Protein AF-A0A7R8L8K9-F1 (afdb_monomer_lite)

pLDDT: mean 74.53, std 18.78, range [31.58, 97.75]

Foldseek 3Di:
DDDDDPPDLDPDPPPPPDDDPQDDPVNCPPPQFAAAADPVLLVVVQVCCCPPLVDGDDPVLSVVSRRTQWADWAQWIWAGRDDPPGPPPPVVRHQNVVLCVQPPDDDDQHEDSQWRFTMDGHPFWTWIARNVQQKIFIAGSNHYCDDRVRGPDIGSHPVSVCVLTHDDDDDPPDVSVCVSVVPPVLVVQAVLLVPDDAFAADPVLVVVLVVQCPPPPDDAAWAADPVLLVVQQVCCCVLLVSYGDTNNVSNCRRGHQWGCGLQKIQAGGQHCPTPDDCSNVQHDDPVDPDRRHQSVVLNCLVPDPDDPPDDPAQDQPNPAQDSQKRFRMWHDDPNKTKTWIQRSNQNKIFIAISNFDNNDRVRTPDIGNHDSVVSVVVSVVSPPPPPPPPPPPPD

Structure (mmCIF, N/CA/C/O backbone):
data_AF-A0A7R8L8K9-F1
#
_entry.id   AF-A0A7R8L8K9-F1
#
loop_
_atom_site.group_PDB
_atom_site.id
_atom_site.type_symbol
_atom_site.label_atom_id
_atom_site.label_alt_id
_atom_site.label_comp_id
_atom_site.label_asym_id
_atom_site.label_entity_id
_atom_site.label_seq_id
_atom_site.pdbx_PDB_ins_code
_atom_site.Cartn_x
_atom_site.Cartn_y
_atom_site.Cartn_z
_atom_site.occupancy
_atom_site.B_iso_or_equiv
_atom_site.auth_seq_id
_atom_site.auth_comp_id
_atom_site.auth_asym_id
_atom_site.auth_atom_id
_atom_site.pdbx_PDB_model_num
ATOM 1 N N . MET A 1 1 ? -17.197 2.129 -48.192 1.00 37.59 1 MET A N 1
ATOM 2 C CA . MET A 1 1 ? -16.547 0.958 -47.572 1.00 37.59 1 MET A CA 1
ATOM 3 C C . MET A 1 1 ? -15.548 0.421 -48.574 1.00 37.59 1 MET A C 1
ATOM 5 O O . MET A 1 1 ? -15.974 -0.037 -49.626 1.00 37.59 1 MET A O 1
ATOM 9 N N . HIS A 1 2 ? -14.254 0.558 -48.293 1.00 31.58 2 HIS A N 1
ATOM 10 C CA . HIS A 1 2 ? -13.215 -0.163 -49.027 1.00 31.58 2 HIS A CA 1
ATOM 11 C C . HIS A 1 2 ? -12.906 -1.461 -48.270 1.00 31.58 2 HIS A C 1
ATOM 13 O O . HIS A 1 2 ? -12.928 -1.439 -47.037 1.00 31.58 2 HIS A O 1
ATOM 19 N N . PRO A 1 3 ? -12.689 -2.585 -48.971 1.00 35.75 3 PRO A N 1
ATOM 20 C CA . PRO A 1 3 ? -12.389 -3.852 -48.328 1.00 35.75 3 PRO A CA 1
ATOM 21 C C . PRO A 1 3 ? -10.955 -3.821 -47.790 1.00 35.75 3 PRO A C 1
ATOM 23 O O . PRO A 1 3 ? -10.042 -3.345 -48.461 1.00 35.75 3 PRO A O 1
ATOM 26 N N . ILE A 1 4 ? -10.796 -4.299 -46.559 1.00 39.47 4 ILE A N 1
ATOM 27 C CA . ILE A 1 4 ? -9.520 -4.439 -45.854 1.00 39.47 4 ILE A CA 1
ATOM 28 C C . ILE A 1 4 ? -8.825 -5.703 -46.381 1.00 39.47 4 ILE A C 1
ATOM 30 O O . ILE A 1 4 ? -9.474 -6.743 -46.508 1.00 39.47 4 ILE A O 1
ATOM 34 N N . ASP A 1 5 ? -7.533 -5.600 -46.702 1.00 39.62 5 ASP A N 1
ATOM 35 C CA . ASP A 1 5 ? -6.700 -6.718 -47.160 1.00 39.62 5 ASP A CA 1
ATOM 36 C C . ASP A 1 5 ? -6.434 -7.697 -45.994 1.00 39.62 5 ASP A C 1
ATOM 38 O O . ASP A 1 5 ? -5.889 -7.290 -44.967 1.00 39.62 5 ASP A O 1
ATOM 42 N N . PRO A 1 6 ? -6.824 -8.978 -46.112 1.00 33.88 6 PRO A N 1
ATOM 43 C CA . PRO A 1 6 ? -6.735 -9.958 -45.032 1.00 33.88 6 PRO A CA 1
ATOM 44 C C . PRO A 1 6 ? -5.326 -10.543 -44.794 1.00 33.88 6 PRO A C 1
ATOM 46 O O . PRO A 1 6 ? -5.218 -11.565 -44.116 1.00 33.88 6 PRO A O 1
ATOM 49 N N . THR A 1 7 ? -4.250 -9.940 -45.321 1.00 34.12 7 THR A N 1
ATOM 50 C CA . THR A 1 7 ? -2.875 -10.477 -45.201 1.00 34.12 7 THR A CA 1
ATOM 51 C C . THR A 1 7 ? -1.849 -9.582 -44.493 1.00 34.12 7 THR A C 1
ATOM 53 O O . THR A 1 7 ? -0.687 -9.973 -44.399 1.00 34.12 7 THR A O 1
ATOM 56 N N . ASP A 1 8 ? -2.249 -8.441 -43.926 1.00 41.94 8 ASP A N 1
ATOM 57 C CA . ASP A 1 8 ? -1.322 -7.495 -43.286 1.00 41.94 8 ASP A CA 1
ATOM 58 C C . ASP A 1 8 ? -1.357 -7.568 -41.741 1.00 41.94 8 ASP A C 1
ATOM 60 O O . ASP A 1 8 ? -2.314 -7.089 -41.125 1.00 41.94 8 ASP A O 1
ATOM 64 N N . PRO A 1 9 ? -0.350 -8.170 -41.073 1.00 37.09 9 PRO A N 1
ATOM 65 C CA . PRO A 1 9 ? -0.360 -8.334 -39.620 1.00 37.09 9 PRO A CA 1
ATOM 66 C C . PRO A 1 9 ? 0.073 -7.084 -38.831 1.00 37.09 9 PRO A C 1
ATOM 68 O O . PRO A 1 9 ? 0.163 -7.174 -37.606 1.00 37.09 9 PRO A O 1
ATOM 71 N N . LEU A 1 10 ? 0.369 -5.946 -39.476 1.00 39.72 10 LEU A N 1
ATOM 72 C CA . LEU A 1 10 ? 1.016 -4.811 -38.802 1.00 39.72 10 LEU A CA 1
ATOM 73 C C . LEU A 1 10 ? 0.674 -3.409 -39.325 1.00 39.72 10 LEU A C 1
ATOM 75 O O . LEU A 1 10 ? 1.321 -2.456 -38.896 1.00 39.72 10 LEU A O 1
ATOM 79 N N . ASN A 1 11 ? -0.330 -3.228 -40.182 1.00 37.84 11 ASN A N 1
ATOM 80 C CA . ASN A 1 11 ? -0.671 -1.893 -40.688 1.00 37.84 11 ASN A CA 1
ATOM 81 C C . ASN A 1 11 ? -1.366 -1.006 -39.629 1.00 37.84 11 ASN A C 1
ATOM 83 O O . ASN A 1 11 ? -2.554 -0.685 -39.703 1.00 37.84 11 ASN A O 1
ATOM 87 N N . LEU A 1 12 ? -0.607 -0.595 -38.613 1.00 42.69 12 LEU A N 1
ATOM 88 C CA . LEU A 1 12 ? -0.845 0.651 -37.905 1.00 42.69 12 LEU A CA 1
ATOM 89 C C . LEU A 1 12 ? -0.546 1.787 -38.890 1.00 42.69 12 LEU A C 1
ATOM 91 O O . LEU A 1 12 ? 0.417 1.685 -39.654 1.00 42.69 12 LEU A O 1
ATOM 95 N N . PRO A 1 13 ? -1.342 2.868 -38.904 1.00 35.78 13 PRO A N 1
ATOM 96 C CA . PRO A 1 13 ? -0.997 4.021 -39.716 1.00 35.78 13 PRO A CA 1
ATOM 97 C C . PRO A 1 13 ? 0.428 4.471 -39.347 1.00 35.78 13 PRO A C 1
ATOM 99 O O . PRO A 1 13 ? 0.753 4.506 -38.153 1.00 35.78 13 PRO A O 1
ATOM 102 N N . PRO A 1 14 ? 1.289 4.799 -40.330 1.00 40.66 14 PRO A N 1
ATOM 103 C CA . PRO A 1 14 ? 2.567 5.430 -40.036 1.00 40.66 14 PRO A CA 1
ATOM 104 C C . PRO A 1 14 ? 2.321 6.625 -39.110 1.00 40.66 14 PRO A C 1
ATOM 106 O O . PRO A 1 14 ? 1.292 7.293 -39.217 1.00 40.66 14 PRO A O 1
ATOM 109 N N . LEU A 1 15 ? 3.249 6.884 -38.184 1.00 43.69 15 LEU A N 1
ATOM 110 C CA . LEU A 1 15 ? 3.230 8.058 -37.303 1.00 43.69 15 LEU A CA 1
ATOM 111 C C . LEU A 1 15 ? 3.453 9.344 -38.133 1.00 43.69 15 LEU A C 1
ATOM 113 O O . LEU A 1 15 ? 4.447 10.052 -37.968 1.00 43.69 15 LEU A O 1
ATOM 117 N N . GLU A 1 16 ? 2.570 9.631 -39.087 1.00 34.22 16 GLU A N 1
ATOM 118 C CA . GLU A 1 16 ? 2.618 10.811 -39.938 1.00 34.22 16 GLU A CA 1
ATOM 119 C C . GLU A 1 16 ? 2.419 12.056 -39.068 1.00 34.22 16 GLU A C 1
ATOM 121 O O . GLU A 1 16 ? 1.390 12.238 -38.422 1.00 34.22 16 GLU A O 1
ATOM 126 N N . GLY A 1 17 ? 3.444 12.912 -39.025 1.00 37.75 17 GLY A N 1
ATOM 127 C CA . GLY A 1 17 ? 3.454 14.152 -38.240 1.00 37.75 17 GLY A CA 1
ATOM 128 C C . GLY A 1 17 ? 4.305 14.107 -36.970 1.00 37.75 17 GLY A C 1
ATOM 129 O O . GLY A 1 17 ? 4.510 15.144 -36.340 1.00 37.75 17 GLY A O 1
ATOM 130 N N . PHE A 1 18 ? 4.862 12.949 -36.616 1.00 39.66 18 PHE A N 1
ATOM 131 C CA . PHE A 1 18 ? 5.712 12.811 -35.443 1.00 39.66 18 PHE A CA 1
ATOM 132 C C . PHE A 1 18 ? 7.184 13.152 -35.756 1.00 39.66 18 PHE A C 1
ATOM 134 O O . PHE A 1 18 ? 7.771 12.629 -36.703 1.00 39.66 18 PHE A O 1
ATOM 141 N N . LYS A 1 19 ? 7.805 14.020 -34.947 1.00 42.94 19 LYS A N 1
ATOM 142 C CA . LYS A 1 19 ? 9.255 14.273 -34.965 1.00 42.94 19 LYS A CA 1
ATOM 143 C C . LYS A 1 19 ? 9.825 13.992 -33.580 1.00 42.94 19 LYS A C 1
ATOM 145 O O . LYS A 1 19 ? 9.489 14.697 -32.629 1.00 42.94 19 LYS A O 1
ATOM 150 N N . TRP A 1 20 ? 10.704 12.996 -33.477 1.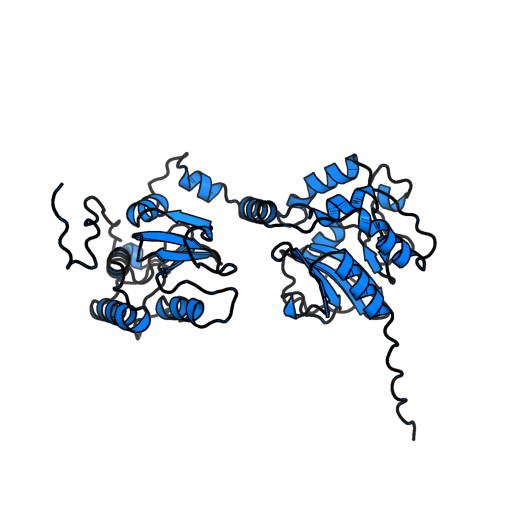00 44.84 20 TRP A N 1
ATOM 151 C CA . TRP A 1 20 ? 11.580 12.864 -32.313 1.00 44.84 20 TRP A CA 1
ATOM 152 C C . TRP A 1 20 ? 12.391 14.153 -32.164 1.00 44.84 20 TRP A C 1
ATOM 154 O O . TRP A 1 20 ? 12.828 14.735 -33.160 1.00 44.84 20 TRP A O 1
ATOM 164 N N . VAL A 1 21 ? 12.582 14.607 -30.926 1.00 50.41 21 VAL A N 1
ATOM 165 C CA . VAL A 1 21 ? 13.577 15.645 -30.656 1.00 50.41 21 VAL A CA 1
ATOM 166 C C . VAL A 1 21 ? 14.935 15.011 -30.933 1.00 50.41 21 VAL A C 1
ATOM 168 O O . VAL A 1 21 ? 15.345 14.103 -30.213 1.00 50.41 21 VAL A O 1
ATOM 171 N N . GLU A 1 22 ? 15.579 15.439 -32.014 1.00 50.03 22 GLU A N 1
ATOM 172 C CA . GLU A 1 22 ? 16.914 14.982 -32.386 1.00 50.03 22 GLU A CA 1
ATOM 173 C C . GLU A 1 22 ? 17.885 15.394 -31.270 1.00 50.03 22 GLU A C 1
ATOM 175 O O . GLU A 1 22 ? 18.014 16.581 -30.963 1.00 50.03 22 GLU A O 1
ATOM 180 N N . LEU A 1 23 ? 18.498 14.413 -30.602 1.00 46.84 23 LEU A N 1
ATOM 181 C CA . LEU A 1 23 ? 19.461 14.673 -29.532 1.00 46.84 23 LEU A CA 1
ATOM 182 C C . LEU A 1 23 ? 20.754 15.217 -30.144 1.00 46.84 23 LEU A C 1
ATOM 184 O O . LEU A 1 23 ? 21.359 14.583 -31.013 1.00 46.84 23 LEU A O 1
ATOM 188 N N . GLU A 1 24 ? 21.218 16.376 -29.682 1.00 47.88 24 GLU A N 1
ATOM 189 C CA . GLU A 1 24 ? 22.483 16.929 -30.155 1.00 47.88 24 GLU A CA 1
ATOM 190 C C . GLU A 1 24 ? 23.655 16.137 -29.564 1.00 47.88 24 GLU A C 1
ATOM 192 O O . GLU A 1 24 ? 23.570 15.615 -28.457 1.00 47.88 24 GLU A O 1
ATOM 197 N N . LYS A 1 25 ? 24.804 1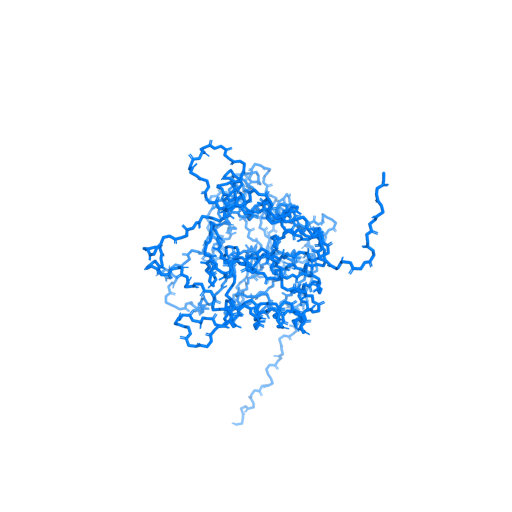6.093 -30.256 1.00 48.16 25 LYS A N 1
ATOM 198 C CA . LYS A 1 25 ? 26.005 15.346 -29.820 1.00 48.16 25 LYS A CA 1
ATOM 199 C C . LYS A 1 25 ? 26.472 15.671 -28.383 1.00 48.16 25 LYS A C 1
ATOM 201 O O . LYS A 1 25 ? 27.064 14.818 -27.736 1.00 48.16 25 LYS A O 1
ATOM 206 N N . ARG A 1 26 ? 26.153 16.863 -27.869 1.00 41.22 26 ARG A N 1
ATOM 207 C CA . ARG A 1 26 ? 26.424 17.289 -26.483 1.00 41.22 26 ARG A CA 1
ATOM 208 C C . ARG A 1 26 ? 25.536 16.617 -25.424 1.00 41.22 26 ARG A C 1
ATOM 210 O O . ARG A 1 26 ? 25.931 16.539 -24.269 1.00 41.22 26 ARG A O 1
ATOM 217 N N . ASP A 1 27 ? 24.346 16.144 -25.795 1.00 42.09 27 ASP A N 1
ATOM 218 C CA . ASP A 1 27 ? 23.382 15.542 -24.861 1.00 42.09 27 ASP A CA 1
ATOM 219 C C . ASP A 1 27 ? 23.798 14.110 -24.468 1.00 42.09 27 ASP A C 1
ATOM 221 O O . ASP A 1 27 ? 23.413 13.605 -23.414 1.00 42.09 27 ASP A O 1
ATOM 225 N N . TRP A 1 28 ? 24.660 13.487 -25.278 1.00 46.59 28 TRP A N 1
ATOM 226 C CA . TRP A 1 28 ? 25.245 12.160 -25.059 1.00 46.59 28 TRP A CA 1
ATOM 227 C C . TRP A 1 28 ? 26.329 12.153 -23.977 1.00 46.59 28 TRP A C 1
ATOM 229 O O . TRP A 1 28 ? 26.626 11.098 -23.424 1.00 46.59 28 TRP A O 1
ATOM 239 N N . ASP A 1 29 ? 26.894 13.318 -23.646 1.00 45.09 29 ASP A N 1
ATOM 240 C CA . ASP A 1 29 ? 27.856 13.461 -22.547 1.00 45.09 29 ASP A CA 1
ATOM 241 C C . ASP A 1 29 ? 27.154 13.467 -21.173 1.00 45.09 29 ASP A C 1
ATOM 243 O O . ASP A 1 29 ? 27.801 13.386 -20.126 1.00 45.09 29 ASP A O 1
ATOM 247 N N . HIS A 1 30 ? 25.816 13.540 -21.142 1.00 48.97 30 HIS A N 1
ATOM 248 C CA . HIS A 1 30 ? 25.051 13.424 -19.908 1.00 48.97 30 HIS A CA 1
ATOM 249 C C . HIS A 1 30 ? 24.946 11.939 -19.501 1.00 48.97 30 HIS A C 1
ATOM 251 O O . HIS A 1 30 ? 24.457 11.125 -20.286 1.00 48.97 30 HIS A O 1
ATOM 257 N N . PRO A 1 31 ? 25.258 11.562 -18.242 1.00 53.06 31 PRO A N 1
ATOM 258 C CA . PRO A 1 31 ? 25.383 10.166 -17.777 1.00 53.06 31 PRO A CA 1
ATOM 259 C C . PRO A 1 31 ? 24.081 9.338 -17.785 1.00 53.06 31 PRO A C 1
ATOM 261 O O . PRO A 1 31 ? 24.021 8.256 -17.210 1.00 53.06 31 PRO A O 1
ATOM 264 N N . ARG A 1 32 ? 23.007 9.866 -18.377 1.00 56.94 32 ARG A N 1
ATOM 265 C CA . ARG A 1 32 ? 21.689 9.228 -18.478 1.00 56.94 32 ARG A CA 1
ATOM 266 C C . ARG A 1 32 ? 21.275 8.930 -19.918 1.00 56.94 32 ARG A C 1
ATOM 268 O O . ARG A 1 32 ? 20.280 8.236 -20.087 1.00 56.94 32 ARG A O 1
ATOM 275 N N . PHE A 1 33 ? 21.991 9.448 -20.916 1.00 63.47 33 PHE A N 1
ATOM 276 C CA . PHE A 1 33 ? 21.735 9.143 -22.317 1.00 63.47 33 PHE A CA 1
ATOM 277 C C . PHE A 1 33 ? 22.730 8.092 -22.787 1.00 63.47 33 PHE A C 1
ATOM 279 O O . PHE A 1 33 ? 23.939 8.230 -22.623 1.00 63.47 33 PHE A O 1
ATOM 286 N N . PHE A 1 34 ? 22.196 7.021 -23.352 1.00 72.69 34 PHE A N 1
ATOM 287 C CA . PHE A 1 34 ? 22.987 5.970 -23.973 1.00 72.69 34 PHE A CA 1
ATOM 288 C C . PHE A 1 34 ? 23.080 6.238 -25.473 1.00 72.69 34 PHE A C 1
ATOM 290 O O . PHE A 1 34 ? 22.088 6.735 -26.013 1.00 72.69 34 PHE A O 1
ATOM 297 N N . PRO A 1 35 ? 24.197 5.896 -26.149 1.00 80.62 35 PRO A N 1
ATOM 298 C CA . PRO A 1 35 ? 24.319 5.939 -27.608 1.00 80.62 35 PRO A CA 1
ATOM 299 C C . PRO A 1 35 ? 23.147 5.226 -28.311 1.00 80.62 35 PRO A C 1
ATOM 301 O O . PRO A 1 35 ? 22.473 4.391 -27.691 1.00 80.62 35 PRO A O 1
ATOM 304 N N . PRO A 1 36 ? 22.872 5.537 -29.595 1.00 86.06 36 PRO A N 1
ATOM 305 C CA . PRO A 1 36 ? 21.912 4.767 -30.372 1.00 86.06 36 PRO A CA 1
ATOM 306 C C . PRO A 1 36 ? 22.266 3.287 -30.313 1.00 86.06 36 PRO A C 1
ATOM 308 O O . PRO A 1 36 ? 23.448 2.930 -30.325 1.00 86.06 36 PRO A O 1
ATOM 311 N N . ALA A 1 37 ? 21.255 2.425 -30.309 1.00 88.06 37 ALA A N 1
ATOM 312 C CA . ALA A 1 37 ? 21.493 1.008 -30.521 1.00 88.06 37 ALA A CA 1
ATOM 313 C C . ALA A 1 37 ? 22.101 0.801 -31.915 1.00 88.06 37 ALA A C 1
ATOM 315 O O . ALA A 1 37 ? 21.643 1.394 -32.899 1.00 88.06 37 ALA A O 1
ATOM 316 N N . LYS A 1 38 ? 23.119 -0.060 -32.017 1.00 91.62 38 LYS A N 1
ATOM 317 C CA . LYS A 1 38 ? 23.655 -0.450 -33.326 1.00 91.62 38 LYS A CA 1
ATOM 318 C C . LYS A 1 38 ? 22.578 -1.147 -34.173 1.00 91.62 38 LYS A C 1
ATOM 320 O O . LYS A 1 38 ? 21.691 -1.791 -33.603 1.00 91.62 38 LYS A O 1
ATOM 325 N N . PRO A 1 39 ? 22.650 -1.087 -35.517 1.00 93.00 39 PRO A N 1
ATOM 326 C CA . PRO A 1 39 ? 21.711 -1.798 -36.385 1.00 93.00 39 PRO A CA 1
ATOM 327 C C . PRO A 1 39 ? 21.584 -3.287 -36.038 1.00 93.00 39 PRO A C 1
ATOM 329 O O . PRO A 1 39 ? 20.475 -3.808 -35.955 1.00 93.00 39 PRO A O 1
ATOM 332 N N . GLU A 1 40 ? 22.699 -3.953 -35.733 1.00 92.44 40 GLU A N 1
ATOM 333 C CA . GLU A 1 40 ? 22.719 -5.368 -35.353 1.00 92.44 40 GLU A CA 1
ATOM 334 C C . GLU A 1 40 ? 22.016 -5.611 -34.006 1.00 92.44 40 GLU A C 1
ATOM 336 O O . GLU A 1 40 ? 21.350 -6.629 -33.829 1.00 92.44 40 GLU A O 1
ATOM 341 N N . THR A 1 41 ? 22.109 -4.658 -33.069 1.00 90.25 41 THR A N 1
ATOM 342 C CA . THR A 1 41 ? 21.393 -4.689 -31.782 1.00 90.25 41 THR A CA 1
ATOM 343 C C . THR A 1 41 ? 19.879 -4.598 -31.996 1.00 90.25 41 THR A C 1
ATOM 345 O O . THR A 1 41 ? 19.117 -5.310 -31.342 1.00 90.25 41 THR A O 1
ATOM 348 N N . ILE A 1 42 ? 19.428 -3.752 -32.929 1.00 93.12 42 ILE A N 1
ATOM 349 C CA . ILE A 1 42 ? 18.005 -3.600 -33.266 1.00 93.12 42 ILE A CA 1
ATOM 350 C C . ILE A 1 42 ? 17.467 -4.869 -33.936 1.00 93.12 42 ILE A C 1
ATOM 352 O O . ILE A 1 42 ? 16.389 -5.337 -33.569 1.00 93.12 42 ILE A O 1
ATOM 356 N N . GLU A 1 43 ? 18.209 -5.457 -34.876 1.00 93.75 43 GLU A N 1
ATOM 357 C CA . GLU A 1 43 ? 17.805 -6.719 -35.510 1.00 93.75 43 GLU A CA 1
ATOM 358 C C . GLU A 1 43 ? 17.759 -7.869 -34.497 1.00 93.75 43 GLU A C 1
ATOM 360 O O . GLU A 1 43 ? 16.760 -8.585 -34.426 1.00 93.75 43 GLU A O 1
ATOM 365 N N . ALA A 1 44 ? 18.747 -7.967 -33.601 1.00 92.00 44 ALA A N 1
ATOM 366 C CA . ALA A 1 44 ? 18.714 -8.931 -32.504 1.00 92.00 44 ALA A CA 1
ATOM 367 C C . ALA A 1 44 ? 17.485 -8.739 -31.594 1.00 92.00 44 ALA A C 1
ATOM 369 O O . ALA A 1 44 ? 16.910 -9.719 -31.114 1.00 92.00 44 ALA A O 1
ATOM 370 N N . ALA A 1 45 ? 17.057 -7.494 -31.359 1.00 91.69 45 ALA A N 1
ATOM 371 C CA . ALA A 1 45 ? 15.856 -7.187 -30.583 1.00 91.69 45 ALA A CA 1
ATOM 372 C C . ALA A 1 45 ? 14.561 -7.616 -31.279 1.00 91.69 45 ALA A C 1
ATOM 374 O O . ALA A 1 45 ? 13.658 -8.151 -30.623 1.00 91.69 45 ALA A O 1
ATOM 375 N N . LYS A 1 46 ? 14.481 -7.424 -32.600 1.00 95.00 46 LYS A N 1
ATOM 376 C CA . LYS A 1 46 ? 13.364 -7.898 -33.427 1.00 95.00 46 LYS A CA 1
ATOM 377 C C . LYS A 1 46 ? 13.268 -9.418 -33.413 1.00 95.00 46 LYS A C 1
ATOM 379 O O . LYS A 1 46 ? 12.198 -9.950 -33.118 1.00 95.00 46 LYS A O 1
ATOM 384 N N . GLU A 1 47 ? 14.381 -10.107 -33.666 1.00 94.25 47 GLU A N 1
ATOM 385 C CA . GLU A 1 47 ? 14.451 -11.571 -33.643 1.00 94.25 47 GLU A CA 1
ATOM 386 C C . GLU A 1 47 ? 14.057 -12.135 -32.276 1.00 94.25 47 GLU A C 1
ATOM 388 O O . GLU A 1 47 ? 13.270 -13.079 -32.188 1.00 94.25 47 GLU A O 1
ATOM 393 N N . TRP A 1 48 ? 14.566 -11.534 -31.197 1.00 93.69 48 TRP A N 1
ATOM 394 C CA . TRP A 1 48 ? 14.235 -11.948 -29.839 1.00 93.69 48 TRP A CA 1
ATOM 395 C C . TRP A 1 48 ? 12.743 -11.769 -29.528 1.00 93.69 48 TRP A C 1
ATOM 397 O O . TRP A 1 48 ? 12.130 -12.697 -29.001 1.00 93.69 48 TRP A O 1
ATOM 407 N N . CYS A 1 49 ? 12.131 -10.632 -29.885 1.00 91.56 49 CYS A N 1
ATOM 408 C CA . CYS A 1 49 ? 10.691 -10.433 -29.680 1.00 91.56 49 CYS A CA 1
ATOM 409 C C . CYS A 1 49 ? 9.859 -11.450 -30.464 1.00 91.56 49 CYS A C 1
ATOM 411 O O . CYS A 1 49 ? 8.987 -12.100 -29.883 1.00 91.56 49 CYS A O 1
ATOM 413 N N . ALA A 1 50 ? 10.174 -11.648 -31.746 1.00 93.56 50 ALA A N 1
ATOM 414 C CA . ALA A 1 50 ? 9.460 -12.598 -32.588 1.00 93.56 50 ALA A CA 1
ATOM 415 C C . ALA A 1 50 ? 9.557 -14.026 -32.031 1.00 93.56 50 ALA A C 1
ATOM 417 O O . ALA A 1 50 ? 8.547 -14.721 -31.927 1.00 93.56 50 ALA A O 1
ATOM 418 N N . ARG A 1 51 ? 10.758 -14.448 -31.615 1.00 94.31 51 ARG A N 1
ATOM 419 C CA . ARG A 1 51 ? 11.005 -15.803 -31.109 1.00 94.31 51 ARG A CA 1
ATOM 420 C C . ARG A 1 51 ? 10.422 -16.044 -29.718 1.00 94.31 51 ARG A C 1
ATOM 422 O O . ARG A 1 51 ? 9.873 -17.110 -29.467 1.00 94.31 51 ARG A O 1
ATOM 429 N N . GLU A 1 52 ? 10.592 -15.101 -28.797 1.00 92.44 52 GLU A N 1
ATOM 430 C CA . GLU A 1 52 ? 10.359 -15.347 -27.365 1.00 92.44 52 GLU A CA 1
ATOM 431 C C . GLU A 1 52 ? 9.006 -14.814 -26.900 1.00 92.44 52 GLU A C 1
ATOM 433 O O . GLU A 1 52 ? 8.429 -15.348 -25.953 1.00 92.44 52 GLU A O 1
ATOM 438 N N . LEU A 1 53 ? 8.501 -13.759 -27.546 1.00 90.94 53 LEU A N 1
ATOM 439 C CA . LEU A 1 53 ? 7.217 -13.145 -27.211 1.00 90.94 53 LEU A CA 1
ATOM 440 C C . LEU A 1 53 ? 6.119 -13.483 -28.227 1.00 90.94 53 LEU A C 1
ATOM 442 O O . LEU A 1 53 ? 4.940 -13.361 -27.899 1.00 90.94 53 LEU A O 1
ATOM 446 N N . GLY A 1 54 ? 6.492 -13.957 -29.421 1.00 92.50 54 GLY A N 1
ATOM 447 C CA . GLY A 1 54 ? 5.553 -14.365 -30.466 1.00 92.50 54 GLY A CA 1
ATOM 448 C C . GLY A 1 54 ? 4.943 -13.196 -31.242 1.00 92.50 54 GLY A C 1
ATOM 449 O O . GLY A 1 54 ? 3.895 -13.365 -31.860 1.00 92.50 54 GLY A O 1
ATOM 450 N N . PHE A 1 55 ? 5.562 -12.015 -31.193 1.00 92.44 55 PHE A N 1
ATOM 451 C CA . PHE A 1 55 ? 5.124 -10.828 -31.926 1.00 92.44 55 PHE A CA 1
ATOM 452 C C . PHE A 1 55 ? 6.319 -9.954 -32.344 1.00 92.44 55 PHE A C 1
ATOM 454 O O . PHE A 1 55 ? 7.382 -10.023 -31.720 1.00 92.44 55 PHE A O 1
ATOM 461 N N . PRO A 1 56 ? 6.170 -9.132 -33.396 1.00 94.81 56 PRO A N 1
ATOM 462 C CA . PRO A 1 56 ? 7.213 -8.213 -33.848 1.00 94.81 56 PRO A CA 1
ATOM 463 C C . PRO A 1 56 ? 7.518 -7.126 -32.809 1.00 94.81 56 PRO A C 1
ATOM 465 O O . PRO A 1 56 ? 6.635 -6.679 -32.076 1.00 94.81 56 PRO A O 1
ATOM 468 N N . LEU A 1 57 ? 8.777 -6.679 -32.754 1.00 93.69 57 LEU A N 1
ATOM 469 C CA . LEU A 1 57 ? 9.172 -5.556 -31.901 1.00 93.69 57 LEU A CA 1
ATOM 470 C C . LEU A 1 57 ? 8.382 -4.297 -32.309 1.00 93.69 57 LEU A C 1
ATOM 472 O O . LEU A 1 57 ? 8.416 -3.955 -33.489 1.00 93.69 57 LEU A O 1
ATOM 476 N N . PRO A 1 58 ? 7.706 -3.594 -31.381 1.00 92.44 58 PRO A N 1
ATOM 477 C CA . PRO A 1 58 ? 6.895 -2.433 -31.740 1.00 92.44 58 PRO A CA 1
ATOM 478 C C . PRO A 1 58 ? 7.706 -1.314 -32.403 1.00 92.44 58 PRO A C 1
ATOM 480 O O . PRO A 1 58 ? 8.757 -0.920 -31.888 1.00 92.44 58 PRO A O 1
ATOM 483 N N . ASP A 1 59 ? 7.182 -0.743 -33.489 1.00 87.88 59 ASP A N 1
ATOM 484 C CA . ASP A 1 59 ? 7.892 0.256 -34.303 1.00 87.88 59 ASP A CA 1
ATOM 485 C C . ASP A 1 59 ? 8.302 1.498 -33.506 1.00 87.88 59 ASP A C 1
ATOM 487 O O . ASP A 1 59 ? 9.423 1.984 -33.639 1.00 87.88 59 ASP A O 1
ATOM 491 N N . PHE A 1 60 ? 7.447 1.979 -32.597 1.00 86.38 60 PHE A N 1
ATOM 492 C CA . PHE A 1 60 ? 7.793 3.129 -31.753 1.00 86.38 60 PHE A CA 1
ATOM 493 C C . PHE A 1 60 ? 9.037 2.858 -30.889 1.00 86.38 60 PHE A C 1
ATOM 495 O O . PHE A 1 60 ? 9.810 3.772 -30.607 1.00 86.38 60 PHE A O 1
ATOM 502 N N . TYR A 1 61 ? 9.241 1.606 -30.467 1.00 90.31 61 TYR A N 1
ATOM 503 C CA . TYR A 1 61 ? 10.393 1.215 -29.665 1.00 90.31 61 TYR A CA 1
ATOM 504 C C . TYR A 1 61 ? 11.632 0.984 -30.538 1.00 90.31 61 TYR A C 1
ATOM 506 O O . TYR A 1 61 ? 12.737 1.301 -30.106 1.00 90.31 61 TYR A O 1
ATOM 514 N N . VAL A 1 62 ? 11.467 0.526 -31.786 1.00 89.56 62 VAL A N 1
ATOM 515 C CA . VAL A 1 62 ? 12.546 0.537 -32.794 1.00 89.56 62 VAL A CA 1
ATOM 516 C C . VAL A 1 62 ? 13.065 1.959 -32.991 1.00 89.56 62 VAL A C 1
ATOM 518 O O . VAL A 1 62 ? 14.273 2.186 -32.938 1.00 89.56 62 VAL A O 1
ATOM 521 N N . GLU A 1 63 ? 12.165 2.925 -33.170 1.00 85.56 63 GLU A N 1
ATOM 522 C CA . GLU A 1 63 ? 12.548 4.329 -33.305 1.00 85.56 63 GLU A CA 1
ATOM 523 C C . GLU A 1 63 ? 13.204 4.871 -32.030 1.00 85.56 63 GLU A C 1
ATOM 525 O O . GLU A 1 63 ? 14.221 5.556 -32.115 1.00 85.56 63 GLU A O 1
ATOM 530 N N . ALA A 1 64 ? 12.710 4.493 -30.846 1.00 84.81 64 ALA A N 1
ATOM 531 C CA . ALA A 1 64 ? 13.358 4.849 -29.586 1.00 84.81 64 ALA A CA 1
ATOM 532 C C . ALA A 1 64 ? 14.801 4.314 -29.510 1.00 84.81 64 ALA A C 1
ATOM 534 O O . ALA A 1 64 ? 15.705 5.072 -29.170 1.00 84.81 64 ALA A O 1
ATOM 535 N N . LEU A 1 65 ? 15.046 3.054 -29.892 1.00 86.62 65 LEU A N 1
ATOM 536 C CA . LEU A 1 65 ? 16.388 2.456 -29.910 1.00 86.62 65 LEU A CA 1
ATOM 537 C C . LEU A 1 65 ? 17.336 3.143 -30.905 1.00 86.62 65 LEU A C 1
ATOM 539 O O . LEU A 1 65 ? 18.515 3.316 -30.593 1.00 86.62 65 LEU A O 1
ATOM 543 N N . LYS A 1 66 ? 16.833 3.565 -32.075 1.00 84.88 66 LYS A N 1
ATOM 544 C CA . LYS A 1 66 ? 17.605 4.350 -33.059 1.00 84.88 66 LYS A CA 1
ATOM 545 C C . LYS A 1 66 ? 18.017 5.721 -32.522 1.00 84.88 66 LYS A C 1
ATOM 547 O O . LYS A 1 66 ? 19.010 6.271 -32.982 1.00 84.88 66 LYS A O 1
ATOM 552 N N . GLN A 1 67 ? 17.253 6.276 -31.582 1.00 81.19 67 GLN A N 1
ATOM 553 C CA . GLN A 1 67 ? 17.539 7.573 -30.969 1.00 81.19 67 GLN A CA 1
ATOM 554 C C . GLN A 1 67 ? 18.388 7.448 -29.705 1.00 81.19 67 GLN A C 1
ATOM 556 O O . GLN A 1 67 ? 19.231 8.294 -29.462 1.00 81.19 67 GLN A O 1
ATOM 561 N N . SER A 1 68 ? 18.173 6.430 -28.873 1.00 83.00 68 SER A N 1
ATOM 562 C CA . SER A 1 68 ? 18.996 6.136 -27.697 1.00 83.00 68 SER A CA 1
ATOM 563 C C . SER A 1 68 ? 18.629 4.760 -27.148 1.00 83.00 68 SER A C 1
ATOM 565 O O . SER A 1 68 ? 17.458 4.471 -26.883 1.00 83.00 68 SER A O 1
ATOM 567 N N . ASN A 1 69 ? 19.626 3.903 -26.924 1.00 82.75 69 ASN A N 1
ATOM 568 C CA . ASN A 1 69 ? 19.406 2.606 -26.298 1.00 82.75 69 ASN A CA 1
ATOM 569 C C . ASN A 1 69 ? 19.115 2.788 -24.798 1.00 82.75 69 ASN A C 1
ATOM 571 O O . ASN A 1 69 ? 20.020 2.691 -23.988 1.00 82.75 69 ASN A O 1
ATOM 575 N N . GLY A 1 70 ? 17.874 3.095 -24.416 1.00 77.31 70 GLY A N 1
ATOM 576 C CA . GLY A 1 70 ? 17.513 3.412 -23.025 1.00 77.31 70 GLY A CA 1
ATOM 577 C C . GLY A 1 70 ? 17.222 4.891 -22.778 1.00 77.31 70 GLY A C 1
ATOM 578 O O . GLY A 1 70 ? 17.688 5.468 -21.796 1.00 77.31 70 GLY A O 1
ATOM 579 N N . TYR A 1 71 ? 16.449 5.503 -23.676 1.00 77.38 71 TYR A N 1
ATOM 580 C CA . TYR A 1 71 ? 16.104 6.922 -23.642 1.00 77.38 71 TYR A CA 1
ATOM 581 C C . TYR A 1 71 ? 15.442 7.334 -22.301 1.00 77.38 71 TYR A C 1
ATOM 583 O O . TYR A 1 71 ? 14.385 6.798 -21.938 1.00 77.38 71 TYR A O 1
ATOM 591 N N . PRO A 1 72 ? 16.027 8.270 -21.529 1.00 71.00 72 PRO A N 1
ATOM 592 C CA . PRO A 1 72 ? 15.394 8.811 -20.331 1.00 71.00 72 PRO A CA 1
ATOM 593 C C . PRO A 1 72 ? 14.289 9.805 -20.712 1.00 71.00 72 PRO A C 1
ATOM 595 O O . PRO A 1 72 ? 14.447 10.611 -21.623 1.00 71.00 72 PRO A O 1
ATOM 598 N N . PHE A 1 73 ? 13.178 9.799 -19.983 1.00 73.06 73 PHE A N 1
ATOM 599 C CA . PHE A 1 73 ? 12.099 10.778 -20.146 1.00 73.06 73 PHE A CA 1
ATOM 600 C C . PHE A 1 73 ? 11.596 11.257 -18.780 1.00 73.06 73 PHE A C 1
ATOM 602 O O . PHE A 1 73 ? 12.093 10.839 -17.730 1.00 73.06 73 PHE A O 1
ATOM 609 N N . TRP A 1 74 ? 10.631 12.179 -18.765 1.00 67.25 74 TRP A N 1
ATOM 610 C CA . TRP A 1 74 ? 10.149 12.756 -17.514 1.00 67.25 74 TRP A CA 1
ATOM 611 C C . TRP A 1 74 ? 9.537 11.677 -16.604 1.00 67.25 74 TRP A C 1
ATOM 613 O O . TRP A 1 74 ? 8.563 11.020 -16.961 1.00 67.25 74 TRP A O 1
ATOM 623 N N . GLY A 1 75 ? 10.155 11.461 -15.438 1.00 68.62 75 GLY A N 1
ATOM 624 C CA . GLY A 1 75 ? 9.728 10.435 -14.489 1.00 68.62 75 GLY A CA 1
ATOM 625 C C . GLY A 1 75 ? 10.098 8.997 -14.870 1.00 68.62 75 GLY A C 1
ATOM 626 O O . GLY A 1 75 ? 9.675 8.070 -14.194 1.00 68.62 75 GLY A O 1
ATOM 627 N N . GLY A 1 76 ? 10.902 8.738 -15.898 1.00 83.19 76 GLY A N 1
ATOM 628 C CA . GLY A 1 76 ? 11.200 7.352 -16.250 1.00 83.19 76 GLY A CA 1
ATOM 629 C C . GLY A 1 76 ? 12.277 7.174 -17.299 1.00 83.19 76 GLY A C 1
ATOM 630 O O . GLY A 1 76 ? 13.059 8.076 -17.592 1.00 83.19 76 GLY A O 1
ATOM 631 N N . LYS A 1 77 ? 12.337 5.961 -17.838 1.00 85.06 77 LYS A N 1
ATOM 632 C CA . LYS A 1 77 ? 13.194 5.624 -18.970 1.00 85.06 77 LYS A CA 1
ATOM 633 C C . LYS A 1 77 ? 12.640 4.461 -19.768 1.00 85.06 77 LYS A C 1
ATOM 635 O O . LYS A 1 77 ? 11.982 3.568 -19.224 1.00 85.06 77 LYS A O 1
ATOM 640 N N . PHE A 1 78 ? 12.962 4.451 -21.051 1.00 88.31 78 PHE A N 1
ATOM 641 C CA . PHE A 1 78 ? 12.873 3.250 -21.861 1.00 88.31 78 PHE A CA 1
ATOM 642 C C . PHE A 1 78 ? 13.900 2.234 -21.346 1.00 88.31 78 PHE A C 1
ATOM 644 O O . PHE A 1 78 ? 15.003 2.594 -20.931 1.00 88.31 78 PHE A O 1
ATOM 651 N N . LEU A 1 79 ? 13.512 0.962 -21.305 1.00 88.00 79 LEU A N 1
ATOM 652 C CA . LEU A 1 79 ? 14.418 -0.125 -20.951 1.00 88.00 79 LEU A CA 1
ATOM 653 C C . LEU A 1 79 ? 15.450 -0.299 -22.065 1.00 88.00 79 LEU A C 1
ATOM 655 O O . LEU A 1 79 ? 15.151 -0.066 -23.235 1.00 88.00 79 LEU A O 1
ATOM 659 N N . LEU A 1 80 ? 16.648 -0.728 -21.689 1.00 87.06 80 LEU A N 1
ATOM 660 C CA . LEU A 1 80 ? 17.749 -0.972 -22.616 1.00 87.06 80 LEU A CA 1
ATOM 661 C C . LEU A 1 80 ? 17.555 -2.303 -23.345 1.00 87.06 80 LEU A C 1
ATOM 663 O O . LEU A 1 80 ? 17.127 -3.286 -22.730 1.00 87.06 80 LEU A O 1
ATOM 667 N N . TYR A 1 81 ? 17.969 -2.384 -24.608 1.00 84.75 81 TYR A N 1
ATOM 668 C CA . TYR A 1 81 ? 18.275 -3.675 -25.215 1.00 84.75 81 TYR A CA 1
ATOM 669 C C . TYR A 1 81 ? 19.750 -4.030 -24.953 1.00 84.75 81 TYR A C 1
ATOM 671 O O . TYR A 1 81 ? 20.624 -3.183 -25.153 1.00 84.75 81 TYR A O 1
ATOM 679 N N . PRO A 1 82 ? 20.054 -5.246 -24.457 1.00 80.75 82 PRO A N 1
ATOM 680 C CA . PRO A 1 82 ? 21.416 -5.635 -24.105 1.00 80.75 82 PRO A CA 1
ATOM 681 C C . PRO A 1 82 ? 22.351 -5.581 -25.316 1.00 80.75 82 PRO A C 1
ATOM 683 O O . PRO A 1 82 ? 22.090 -6.228 -26.327 1.00 80.75 82 PRO A O 1
ATOM 686 N N . GLU A 1 83 ? 23.470 -4.866 -25.177 1.00 79.69 83 GLU A N 1
ATOM 687 C CA . GLU A 1 83 ? 24.528 -4.800 -26.186 1.00 79.69 83 GLU A CA 1
ATOM 688 C C . GLU A 1 83 ? 25.880 -5.211 -25.568 1.00 79.69 83 GLU A C 1
ATOM 690 O O . GLU A 1 83 ? 26.314 -4.602 -24.581 1.00 79.69 83 GLU A O 1
ATOM 695 N N . PRO A 1 84 ? 26.559 -6.247 -26.104 1.00 68.38 84 PRO A N 1
ATOM 696 C CA . PRO A 1 84 ? 27.862 -6.674 -25.602 1.00 68.38 84 PRO A CA 1
ATOM 697 C C . PRO A 1 84 ? 28.890 -5.535 -25.620 1.00 68.38 84 PRO A C 1
ATOM 699 O O . PRO A 1 84 ? 29.097 -4.884 -26.642 1.00 68.38 84 PRO A O 1
ATOM 702 N N . GLY A 1 85 ? 29.560 -5.313 -24.485 1.00 64.56 85 GLY A N 1
ATOM 703 C CA . GLY A 1 85 ? 30.603 -4.290 -24.348 1.00 64.56 85 GLY A CA 1
ATOM 704 C C . GLY A 1 85 ? 30.098 -2.873 -24.056 1.00 64.56 85 GLY A C 1
ATOM 705 O O . GLY A 1 85 ? 30.916 -1.959 -23.979 1.00 64.56 85 GLY A O 1
ATOM 706 N N . HIS A 1 86 ? 28.791 -2.671 -23.859 1.00 63.53 86 HIS A N 1
ATOM 707 C CA . HIS A 1 86 ? 28.260 -1.361 -23.490 1.00 63.53 86 HIS A CA 1
ATOM 708 C C . HIS A 1 86 ? 28.596 -1.010 -22.021 1.00 63.53 86 HIS A C 1
ATOM 710 O O . HIS A 1 86 ? 28.179 -1.734 -21.108 1.00 63.53 86 HIS A O 1
ATOM 716 N N . PRO A 1 87 ? 29.313 0.099 -21.743 1.00 49.91 87 PRO A N 1
ATOM 717 C CA . PRO A 1 87 ? 29.578 0.540 -20.375 1.00 49.91 87 PRO A CA 1
ATOM 718 C C . PRO A 1 87 ? 28.259 0.915 -19.686 1.00 49.91 87 PRO A C 1
ATOM 720 O O . PRO A 1 87 ? 27.409 1.574 -20.281 1.00 49.91 87 PRO A O 1
ATOM 723 N N . GLY A 1 88 ? 28.059 0.464 -18.446 1.00 53.38 88 GLY A N 1
ATOM 724 C CA . GLY A 1 88 ? 26.829 0.733 -17.689 1.00 53.38 88 GLY A CA 1
ATOM 725 C C . GLY A 1 88 ? 25.682 -0.253 -17.929 1.00 53.38 88 GLY A C 1
ATOM 726 O O . GLY A 1 88 ? 24.561 0.020 -17.503 1.00 53.38 88 GLY A O 1
ATOM 727 N N . PHE A 1 89 ? 25.940 -1.404 -18.565 1.00 56.06 89 PHE A N 1
ATOM 728 C CA . PHE A 1 89 ? 24.963 -2.488 -18.651 1.00 56.06 89 PHE A CA 1
ATOM 729 C C . PHE A 1 89 ? 24.629 -3.031 -17.256 1.00 56.06 89 PHE A C 1
ATOM 731 O O . PHE A 1 89 ? 25.296 -3.917 -16.721 1.00 56.06 89 PHE A O 1
ATOM 738 N N . LEU A 1 90 ? 23.566 -2.502 -16.663 1.00 60.62 90 LEU A N 1
ATOM 739 C CA . LEU A 1 90 ? 22.929 -3.128 -15.524 1.00 60.62 90 LEU A CA 1
ATOM 740 C C . LEU A 1 90 ? 21.860 -4.063 -16.073 1.00 60.62 90 LEU A C 1
ATOM 742 O O . LEU A 1 90 ? 20.795 -3.637 -16.517 1.00 60.62 90 LEU A O 1
ATOM 746 N N . GLU A 1 91 ? 22.149 -5.358 -16.040 1.00 59.88 91 GLU A N 1
ATOM 747 C CA . GLU A 1 91 ? 21.290 -6.414 -16.577 1.00 59.88 91 GLU A CA 1
ATOM 748 C C . GLU A 1 91 ? 19.838 -6.323 -16.057 1.00 59.88 91 GLU A C 1
ATOM 750 O O . GLU A 1 91 ? 18.893 -6.708 -16.746 1.00 59.88 91 GLU A O 1
ATOM 755 N N . TRP A 1 92 ? 19.639 -5.733 -14.869 1.00 58.09 92 TRP A N 1
ATOM 756 C CA . TRP A 1 92 ? 18.336 -5.449 -14.261 1.00 58.09 92 TRP A CA 1
ATOM 757 C C . TRP A 1 92 ? 17.459 -4.431 -15.017 1.00 58.09 92 TRP A C 1
ATOM 759 O O . TRP A 1 92 ? 16.271 -4.332 -14.733 1.00 58.09 92 TRP A O 1
ATOM 769 N N . GLU A 1 93 ? 17.991 -3.700 -15.993 1.00 71.31 93 GLU A N 1
ATOM 770 C CA . GLU A 1 93 ? 17.295 -2.660 -16.770 1.00 71.31 93 GLU A CA 1
ATOM 771 C C . GLU A 1 93 ? 17.097 -3.068 -18.230 1.00 71.31 93 GLU A C 1
ATOM 773 O O . GLU A 1 93 ? 16.638 -2.280 -19.056 1.00 71.31 93 GLU A O 1
ATOM 778 N N . SER A 1 94 ? 17.401 -4.329 -18.530 1.00 85.31 94 SER A N 1
ATOM 779 C CA . SER A 1 94 ? 17.193 -4.930 -19.834 1.00 85.31 94 SER A CA 1
ATOM 780 C C . SER A 1 94 ? 15.714 -5.218 -20.093 1.00 85.31 94 SER A C 1
ATOM 782 O O . SER A 1 94 ? 15.032 -5.865 -19.287 1.00 85.31 94 SER A O 1
ATOM 784 N N . VAL A 1 95 ? 15.247 -4.825 -21.276 1.00 90.31 95 VAL A N 1
ATOM 785 C CA . VAL A 1 95 ? 13.920 -5.157 -21.806 1.00 90.31 95 VAL A CA 1
ATOM 786 C C . VAL A 1 95 ? 13.703 -6.673 -21.875 1.00 90.31 95 VAL A C 1
ATOM 788 O O . VAL A 1 95 ? 12.621 -7.161 -21.542 1.00 90.31 95 VAL A O 1
ATOM 791 N N . VAL A 1 96 ? 14.757 -7.439 -22.181 1.00 89.00 96 VAL A N 1
ATOM 792 C CA . VAL A 1 96 ? 14.744 -8.911 -22.211 1.00 89.00 96 VAL A CA 1
ATOM 793 C C . VAL A 1 96 ? 14.470 -9.474 -20.819 1.00 89.00 96 VAL A C 1
ATOM 795 O O . VAL A 1 96 ? 13.579 -10.308 -20.634 1.00 89.00 96 VAL A O 1
ATOM 798 N N . ARG A 1 97 ? 15.217 -9.003 -19.811 1.00 87.25 97 ARG A N 1
ATOM 799 C CA . ARG A 1 97 ? 15.091 -9.500 -18.436 1.00 87.25 97 ARG A CA 1
ATOM 800 C C . ARG A 1 97 ? 13.730 -9.163 -17.840 1.00 87.25 97 ARG A C 1
ATOM 802 O O . ARG A 1 97 ? 13.136 -10.032 -17.207 1.00 87.25 97 ARG A O 1
ATOM 809 N N . GLN A 1 98 ? 13.225 -7.944 -18.040 1.00 89.75 98 GLN A N 1
ATOM 810 C CA . GLN A 1 98 ? 11.926 -7.546 -17.489 1.00 89.75 98 GLN A CA 1
ATOM 811 C C . GLN A 1 98 ? 10.778 -8.334 -18.126 1.00 89.75 98 GLN A C 1
ATOM 813 O O . GLN A 1 98 ? 9.962 -8.911 -17.408 1.00 89.75 98 GLN A O 1
ATOM 818 N N . ASN A 1 99 ? 10.763 -8.478 -19.454 1.00 92.62 99 ASN A N 1
ATOM 819 C CA . ASN A 1 99 ? 9.741 -9.285 -20.125 1.00 92.62 99 ASN A CA 1
ATOM 820 C C . ASN A 1 99 ? 9.772 -10.760 -19.704 1.00 92.62 99 ASN A C 1
ATOM 822 O O . ASN A 1 99 ? 8.703 -11.355 -19.559 1.00 92.62 99 ASN A O 1
ATOM 826 N N . ARG A 1 100 ? 10.958 -11.343 -19.470 1.00 90.31 100 ARG A N 1
ATOM 827 C CA . ARG A 1 100 ? 11.083 -12.693 -18.894 1.00 90.31 100 ARG A CA 1
ATOM 828 C C . ARG A 1 100 ? 10.562 -12.736 -17.461 1.00 90.31 100 ARG A C 1
ATOM 830 O O . ARG A 1 100 ? 9.722 -13.573 -17.153 1.00 90.31 100 ARG A O 1
ATOM 837 N N . ARG A 1 101 ? 11.002 -11.809 -16.603 1.00 87.00 101 ARG A N 1
ATOM 838 C CA . ARG A 1 101 ? 10.620 -11.726 -15.183 1.00 87.00 101 ARG A CA 1
ATOM 839 C C . ARG A 1 101 ? 9.104 -11.711 -14.987 1.00 87.00 101 ARG A C 1
ATOM 841 O O . ARG A 1 101 ? 8.609 -12.458 -14.148 1.00 87.00 101 ARG A O 1
ATOM 848 N N . PHE A 1 102 ? 8.381 -10.895 -15.754 1.00 87.50 102 PHE A N 1
ATOM 849 C CA . PHE A 1 102 ? 6.921 -10.777 -15.645 1.00 87.50 102 PHE A CA 1
ATOM 850 C C . PHE A 1 102 ? 6.152 -11.970 -16.240 1.00 87.50 102 PHE A C 1
ATOM 852 O O . PHE A 1 102 ? 4.949 -12.103 -16.024 1.00 87.50 102 PHE A O 1
ATOM 859 N N . ARG A 1 103 ? 6.831 -12.863 -16.972 1.00 86.50 103 ARG A N 1
ATOM 860 C CA . ARG A 1 103 ? 6.229 -14.063 -17.578 1.00 86.50 103 ARG A CA 1
ATOM 861 C C . ARG A 1 103 ? 6.576 -15.362 -16.853 1.00 86.50 103 ARG A C 1
ATOM 863 O O . ARG A 1 103 ? 5.796 -16.305 -16.926 1.00 86.50 103 ARG A O 1
ATOM 870 N N . THR A 1 104 ? 7.720 -15.430 -16.170 1.00 80.25 104 THR A N 1
ATOM 871 C CA . THR A 1 104 ? 8.213 -16.659 -15.522 1.00 80.25 104 THR A CA 1
ATOM 872 C C . THR A 1 104 ? 7.835 -16.778 -14.046 1.00 80.25 104 THR A C 1
ATOM 874 O O . THR A 1 104 ? 7.816 -17.888 -13.515 1.00 80.25 104 THR A O 1
ATOM 877 N N . ARG A 1 105 ? 7.535 -15.671 -13.354 1.00 67.00 105 ARG A N 1
ATOM 878 C CA . ARG A 1 105 ? 7.182 -15.710 -11.926 1.00 67.00 105 ARG A CA 1
ATOM 879 C C . ARG A 1 105 ? 5.761 -16.241 -11.705 1.00 67.00 105 ARG A C 1
ATOM 881 O O . ARG A 1 105 ? 4.822 -15.845 -12.394 1.00 67.00 105 ARG A O 1
ATOM 888 N N . ARG A 1 106 ? 5.598 -17.108 -10.696 1.00 61.31 106 ARG A N 1
ATOM 889 C CA . ARG A 1 106 ? 4.279 -17.436 -10.125 1.00 61.31 106 ARG A CA 1
ATOM 890 C C . ARG A 1 106 ? 3.694 -16.158 -9.482 1.00 61.31 106 ARG A C 1
ATOM 892 O O . ARG A 1 106 ? 4.462 -15.290 -9.068 1.00 61.31 106 ARG A O 1
ATOM 899 N N . ARG A 1 107 ? 2.358 -16.016 -9.521 1.00 57.38 107 ARG A N 1
ATOM 900 C CA . ARG A 1 107 ? 1.549 -14.833 -9.120 1.00 57.38 107 ARG A CA 1
ATOM 901 C C . ARG A 1 107 ? 2.066 -14.133 -7.843 1.00 57.38 107 ARG A C 1
ATOM 903 O O . ARG A 1 107 ? 2.624 -14.827 -6.997 1.00 57.38 107 ARG A O 1
ATOM 910 N N . PRO A 1 108 ? 1.870 -12.805 -7.674 1.00 54.00 108 PRO A N 1
ATOM 911 C CA . PRO A 1 108 ? 0.924 -11.909 -8.381 1.00 54.00 108 PRO A CA 1
ATOM 912 C C . PRO A 1 108 ? 1.432 -11.181 -9.647 1.00 54.00 108 PRO A C 1
ATOM 914 O O . PRO A 1 108 ? 0.638 -10.606 -10.378 1.00 54.00 108 PRO A O 1
ATOM 917 N N . TRP A 1 109 ? 2.721 -11.258 -9.978 1.00 68.19 109 TRP A N 1
ATOM 918 C CA . TRP A 1 109 ? 3.407 -10.392 -10.964 1.00 68.19 109 TRP A CA 1
ATOM 919 C C . TRP A 1 109 ? 3.194 -10.733 -12.456 1.00 68.19 109 TRP A C 1
ATOM 921 O O . TRP A 1 109 ? 4.079 -10.476 -13.274 1.00 68.19 109 TRP A O 1
ATOM 931 N N . ARG A 1 110 ? 2.110 -11.419 -12.832 1.00 81.75 110 ARG A N 1
ATOM 932 C CA . ARG A 1 110 ? 1.995 -11.997 -14.182 1.00 81.75 110 ARG A CA 1
ATOM 933 C C . ARG A 1 110 ? 1.481 -10.965 -15.186 1.00 81.75 110 ARG A C 1
ATOM 935 O O . ARG A 1 110 ? 0.427 -10.377 -14.977 1.00 81.75 110 ARG A O 1
ATOM 942 N N . ILE A 1 111 ? 2.189 -10.809 -16.304 1.00 87.56 111 ILE A N 1
ATOM 943 C CA . ILE A 1 111 ? 1.715 -10.038 -17.460 1.00 87.56 111 ILE A CA 1
ATOM 944 C C . ILE A 1 111 ? 1.133 -10.968 -18.530 1.00 87.56 111 ILE A C 1
ATOM 946 O O . ILE A 1 111 ? 1.675 -12.053 -18.781 1.00 87.56 111 ILE A O 1
ATOM 950 N N . ALA A 1 112 ? 0.030 -10.571 -19.169 1.00 89.56 112 ALA A N 1
ATOM 951 C CA . ALA A 1 112 ? -0.517 -11.319 -20.293 1.00 89.56 112 ALA A CA 1
ATOM 952 C C . ALA A 1 112 ? 0.459 -11.329 -21.481 1.00 89.56 112 ALA A C 1
ATOM 954 O O . ALA A 1 112 ? 1.237 -10.399 -21.697 1.00 89.56 112 ALA A O 1
ATOM 955 N N . SER A 1 113 ? 0.418 -12.406 -22.271 1.00 91.69 113 SER A N 1
ATOM 956 C CA . SER A 1 113 ? 1.431 -12.680 -23.298 1.00 91.69 113 SER A CA 1
ATOM 957 C C . SER A 1 113 ? 1.559 -11.581 -24.348 1.00 91.69 113 SER A C 1
ATOM 959 O O . SER A 1 113 ? 2.660 -11.384 -24.841 1.00 91.69 113 SER A O 1
ATOM 961 N N . HIS A 1 114 ? 0.475 -10.857 -24.632 1.00 92.44 114 HIS A N 1
ATOM 962 C CA . HIS A 1 114 ? 0.366 -9.838 -25.676 1.00 92.44 114 HIS A CA 1
ATOM 963 C C . HIS A 1 114 ? 0.916 -8.456 -25.294 1.00 92.44 114 HIS A C 1
ATOM 965 O O . HIS A 1 114 ? 0.906 -7.552 -26.127 1.00 92.44 114 HIS A O 1
ATOM 971 N N . PHE A 1 115 ? 1.394 -8.273 -24.063 1.00 95.00 115 PHE A N 1
ATOM 972 C CA . PHE A 1 115 ? 1.996 -7.013 -23.641 1.00 95.00 115 PHE A CA 1
ATOM 973 C C . PHE A 1 115 ? 3.518 -7.024 -23.768 1.00 95.00 115 PHE A C 1
ATOM 975 O O . PHE A 1 115 ? 4.188 -7.911 -23.247 1.00 95.00 115 PHE A O 1
ATOM 982 N N . PHE A 1 116 ? 4.099 -5.990 -24.359 1.00 95.88 116 PHE A N 1
ATOM 983 C CA . PHE A 1 116 ? 5.543 -5.784 -24.411 1.00 95.88 116 PHE A CA 1
ATOM 984 C C . PHE A 1 116 ? 5.986 -4.788 -23.336 1.00 95.88 116 PHE A C 1
ATOM 986 O O . PHE A 1 116 ? 5.668 -3.608 -23.434 1.00 95.88 116 PHE A O 1
ATOM 993 N N . VAL A 1 117 ? 6.714 -5.231 -22.306 1.00 95.19 117 VAL A N 1
ATOM 994 C CA . VAL A 1 117 ? 7.244 -4.323 -21.270 1.00 95.19 117 VAL A CA 1
ATOM 995 C C . VAL A 1 117 ? 8.452 -3.592 -21.833 1.00 95.19 117 VAL A C 1
ATOM 997 O O . VAL A 1 117 ? 9.443 -4.238 -22.148 1.00 95.19 117 VAL A O 1
ATOM 1000 N N . PHE A 1 118 ? 8.396 -2.270 -21.950 1.00 94.12 118 PHE A N 1
ATOM 1001 C CA . PHE A 1 118 ? 9.406 -1.505 -22.692 1.00 94.12 118 PHE A CA 1
ATOM 1002 C C . PHE A 1 118 ? 10.005 -0.341 -21.907 1.00 94.12 118 PHE A C 1
ATOM 1004 O O . PHE A 1 118 ? 10.996 0.246 -22.336 1.00 94.12 118 PHE A O 1
ATOM 1011 N N . GLY A 1 119 ? 9.421 0.017 -20.765 1.00 92.25 119 GLY A N 1
ATOM 1012 C CA . GLY A 1 119 ? 9.851 1.169 -19.984 1.00 92.25 119 GLY A CA 1
ATOM 1013 C C . GLY A 1 119 ? 9.633 0.972 -18.494 1.00 92.25 119 GLY A C 1
ATOM 1014 O O . GLY A 1 119 ? 8.863 0.112 -18.062 1.00 92.25 119 GLY A O 1
ATOM 1015 N N . ARG A 1 120 ? 10.318 1.797 -17.709 1.00 88.94 120 ARG A N 1
ATOM 1016 C CA . ARG A 1 120 ? 10.117 1.933 -16.267 1.00 88.94 120 ARG A CA 1
ATOM 1017 C C . ARG A 1 120 ? 9.756 3.379 -15.967 1.00 88.94 120 ARG A C 1
ATOM 1019 O O . ARG A 1 120 ? 10.411 4.296 -16.460 1.00 88.94 120 ARG A O 1
ATOM 1026 N N . PHE A 1 121 ? 8.724 3.560 -15.160 1.00 84.12 121 PHE A N 1
ATOM 1027 C CA . PHE A 1 121 ? 8.224 4.854 -14.727 1.00 84.12 121 PHE A CA 1
ATOM 1028 C C . PHE A 1 121 ? 8.301 4.902 -13.200 1.00 84.12 121 PHE A C 1
ATOM 1030 O O . PHE A 1 121 ? 7.719 4.066 -12.514 1.00 84.12 121 PHE A O 1
ATOM 1037 N N . TRP A 1 122 ? 9.068 5.846 -12.662 1.00 70.12 122 TRP A N 1
ATOM 1038 C CA . TRP A 1 122 ? 9.442 5.920 -11.245 1.00 70.12 122 TRP A CA 1
ATOM 1039 C C . TRP A 1 122 ? 10.047 4.604 -10.717 1.00 70.12 122 TRP A C 1
ATOM 1041 O O . TRP A 1 122 ? 10.361 3.683 -11.477 1.00 70.12 122 TRP A O 1
ATOM 1051 N N . LYS A 1 123 ? 10.360 4.523 -9.417 1.00 67.25 123 LYS A N 1
ATOM 1052 C CA . LYS A 1 123 ? 11.095 3.364 -8.882 1.00 67.25 123 LYS A CA 1
ATOM 1053 C C . LYS A 1 123 ? 10.316 2.052 -9.036 1.00 67.25 123 LYS A C 1
ATOM 1055 O O . LYS A 1 123 ? 10.963 1.013 -9.107 1.00 67.25 123 LYS A O 1
ATOM 1060 N N . GLU A 1 124 ? 8.994 2.058 -9.175 1.00 79.31 124 GLU A N 1
ATOM 1061 C CA . GLU A 1 124 ? 8.232 0.808 -9.057 1.00 79.31 124 GLU A CA 1
ATOM 1062 C C . GLU A 1 124 ? 7.262 0.509 -10.196 1.00 79.31 124 GLU A C 1
ATOM 1064 O O . GLU A 1 124 ? 6.903 -0.652 -10.342 1.00 79.31 124 GLU A O 1
ATOM 1069 N N . ASN A 1 125 ? 6.914 1.464 -11.063 1.00 85.19 125 ASN A N 1
ATOM 1070 C CA . ASN A 1 125 ? 5.940 1.227 -12.130 1.00 85.19 125 ASN A CA 1
ATOM 1071 C C . ASN A 1 125 ? 6.613 0.918 -13.477 1.00 85.19 125 ASN A C 1
ATOM 1073 O O . ASN A 1 125 ? 7.760 1.287 -13.747 1.00 85.19 125 ASN A O 1
ATOM 1077 N N . TYR A 1 126 ? 5.886 0.220 -14.344 1.00 92.00 126 TYR A N 1
ATOM 1078 C CA . TYR A 1 126 ? 6.370 -0.236 -15.643 1.00 92.00 126 TYR A CA 1
ATOM 1079 C C . TYR A 1 126 ? 5.425 0.189 -16.758 1.00 92.00 126 TYR A C 1
ATOM 1081 O O . TYR A 1 126 ? 4.224 0.356 -16.559 1.00 92.00 126 TYR A O 1
ATOM 1089 N N . LEU A 1 127 ? 5.995 0.354 -17.947 1.00 93.75 127 LEU A N 1
ATOM 1090 C CA . LEU A 1 127 ? 5.261 0.639 -19.169 1.00 93.75 127 LEU A CA 1
ATOM 1091 C C . LEU A 1 127 ? 5.195 -0.620 -20.023 1.00 93.75 127 LEU A C 1
ATOM 1093 O O . LEU A 1 127 ? 6.225 -1.241 -20.308 1.00 93.75 127 LEU A O 1
ATOM 1097 N N . ALA A 1 128 ? 3.984 -0.969 -20.436 1.00 95.38 128 ALA A N 1
ATOM 1098 C CA . ALA A 1 128 ? 3.692 -2.090 -21.308 1.00 95.38 128 ALA A CA 1
ATOM 1099 C C . ALA A 1 128 ? 2.925 -1.627 -22.548 1.00 95.38 128 ALA A C 1
ATOM 1101 O O . ALA A 1 128 ? 2.000 -0.830 -22.449 1.00 95.38 128 ALA A O 1
ATOM 1102 N N . TYR A 1 129 ? 3.294 -2.138 -23.714 1.00 96.06 129 TYR A N 1
ATOM 1103 C CA . TYR A 1 129 ? 2.589 -1.907 -24.970 1.00 96.06 129 TYR A CA 1
ATOM 1104 C C . TYR A 1 129 ? 1.673 -3.091 -25.278 1.00 96.06 129 TYR A C 1
ATOM 1106 O O . TYR A 1 129 ? 2.147 -4.225 -25.339 1.00 96.06 129 TYR A O 1
ATOM 1114 N N . ASP A 1 130 ? 0.378 -2.843 -25.450 1.00 95.44 130 ASP A N 1
ATOM 1115 C CA . ASP A 1 130 ? -0.606 -3.838 -25.877 1.00 95.44 130 ASP A CA 1
ATOM 1116 C C . ASP A 1 130 ? -0.507 -4.028 -27.395 1.00 95.44 130 ASP A C 1
ATOM 1118 O O . ASP A 1 130 ? -0.976 -3.200 -28.178 1.00 95.44 130 ASP A O 1
ATOM 1122 N N . THR A 1 131 ? 0.071 -5.152 -27.819 1.00 93.19 131 THR A N 1
ATOM 1123 C CA . THR A 1 131 ? 0.270 -5.466 -29.245 1.00 93.19 131 THR A CA 1
ATOM 1124 C C . THR A 1 131 ? -1.030 -5.703 -30.014 1.00 93.19 131 THR A C 1
ATOM 1126 O O . THR A 1 131 ? -1.019 -5.678 -31.239 1.00 93.19 131 THR A O 1
ATOM 1129 N N . ARG A 1 132 ? -2.159 -5.923 -29.329 1.00 91.88 132 ARG A N 1
ATOM 1130 C CA . ARG A 1 132 ? -3.466 -6.150 -29.966 1.00 91.88 132 ARG A CA 1
ATOM 1131 C C . ARG A 1 132 ? -4.212 -4.851 -30.216 1.00 91.88 132 ARG A C 1
ATOM 1133 O O . ARG A 1 132 ? -4.998 -4.773 -31.153 1.00 91.88 132 ARG A O 1
ATOM 1140 N N . LYS A 1 133 ? -4.021 -3.871 -29.333 1.00 92.06 133 LYS A N 1
ATOM 1141 C CA . LYS A 1 133 ? -4.763 -2.602 -29.350 1.00 92.06 133 LYS A CA 1
ATOM 1142 C C . LYS A 1 133 ? -3.930 -1.419 -29.820 1.00 92.06 133 LYS A C 1
ATOM 1144 O O . LYS A 1 133 ? -4.496 -0.376 -30.118 1.00 92.06 133 LYS A O 1
ATOM 1149 N N . GLY A 1 134 ? -2.608 -1.564 -29.856 1.00 92.12 134 GLY A N 1
ATOM 1150 C CA . GLY A 1 134 ? -1.699 -0.462 -30.144 1.00 92.12 134 GLY A CA 1
ATOM 1151 C C . GLY A 1 134 ? -1.594 0.560 -29.009 1.00 92.12 134 GLY A C 1
ATOM 1152 O O . GLY A 1 134 ? -1.045 1.634 -29.224 1.00 92.12 134 GLY A O 1
ATOM 1153 N N . SER A 1 135 ? -2.090 0.245 -27.811 1.00 93.25 135 SER A N 1
ATOM 1154 C CA . SER A 1 135 ? -2.115 1.147 -26.658 1.00 93.25 135 SER A CA 1
ATOM 1155 C C . SER A 1 135 ? -0.924 0.937 -25.720 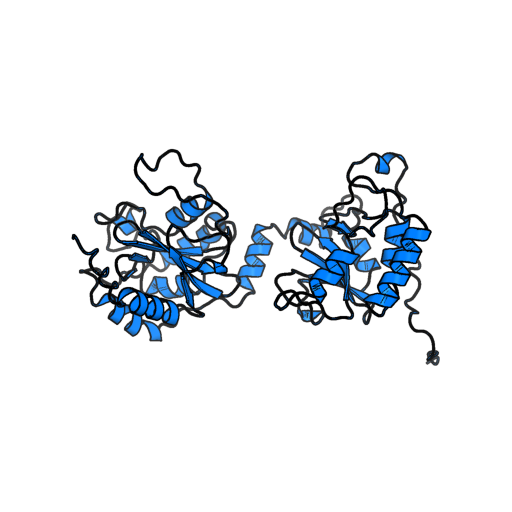1.00 93.25 135 SER A C 1
ATOM 1157 O O . SER A 1 135 ? -0.319 -0.133 -25.670 1.00 93.25 135 SER A O 1
ATOM 1159 N N . ILE A 1 136 ? -0.582 1.964 -24.941 1.00 93.19 136 ILE A N 1
ATOM 1160 C CA . ILE A 1 136 ? 0.454 1.903 -23.900 1.00 93.19 136 ILE A CA 1
ATOM 1161 C C . ILE A 1 136 ? -0.210 1.958 -22.527 1.00 93.19 136 ILE A C 1
ATOM 1163 O O . ILE A 1 136 ? -1.122 2.744 -22.298 1.00 93.19 136 ILE A O 1
ATOM 1167 N N . HIS A 1 137 ? 0.277 1.153 -21.593 1.00 92.38 137 HIS A N 1
ATOM 1168 C CA . HIS A 1 137 ? -0.265 1.018 -20.250 1.00 92.38 137 HIS A CA 1
ATOM 1169 C C . HIS A 1 137 ? 0.834 1.220 -19.215 1.00 92.38 137 HIS A C 1
ATOM 1171 O O . HIS A 1 137 ? 1.889 0.589 -19.280 1.00 92.38 137 HIS A O 1
ATOM 1177 N N . LEU A 1 138 ? 0.565 2.084 -18.242 1.00 90.31 138 LEU A N 1
ATOM 1178 C CA . LEU A 1 138 ? 1.330 2.184 -17.009 1.00 90.31 138 LEU A CA 1
ATOM 1179 C C . LEU A 1 138 ? 0.733 1.206 -15.999 1.00 90.31 138 LEU A C 1
ATOM 1181 O O . LEU A 1 138 ? -0.464 1.271 -15.721 1.00 90.31 138 LEU A O 1
ATOM 1185 N N . PHE A 1 139 ? 1.547 0.322 -15.433 1.00 86.56 139 PHE A N 1
ATOM 1186 C CA . PHE A 1 139 ? 1.092 -0.657 -14.449 1.00 86.56 139 PHE A CA 1
ATOM 1187 C C . PHE A 1 139 ? 2.075 -0.793 -13.284 1.00 86.56 139 PHE A C 1
ATOM 1189 O O . PHE A 1 139 ? 3.281 -0.581 -13.440 1.00 86.56 139 PHE A O 1
ATOM 1196 N N . SER A 1 140 ? 1.546 -1.161 -12.116 1.00 83.62 140 SER A N 1
ATOM 1197 C CA . SER A 1 140 ? 2.354 -1.543 -10.957 1.00 83.62 140 SER A CA 1
ATOM 1198 C C . SER A 1 140 ? 2.585 -3.056 -10.981 1.00 83.62 140 SER A C 1
ATOM 1200 O O . SER A 1 140 ? 1.644 -3.812 -11.225 1.00 83.62 140 SER A O 1
ATOM 1202 N N . PRO A 1 141 ? 3.812 -3.527 -10.702 1.00 77.75 141 PRO A N 1
ATOM 1203 C CA . PRO A 1 141 ? 4.144 -4.944 -10.695 1.00 77.75 141 PRO A CA 1
ATOM 1204 C C . PRO A 1 141 ? 3.376 -5.700 -9.598 1.00 77.75 141 PRO A C 1
ATOM 1206 O O . PRO A 1 141 ? 3.223 -6.913 -9.710 1.00 77.75 141 PRO A O 1
ATOM 1209 N N . LEU A 1 142 ? 2.856 -4.995 -8.581 1.00 72.75 142 LEU A N 1
ATOM 1210 C CA . LEU A 1 142 ? 2.012 -5.555 -7.520 1.00 72.75 142 LEU A CA 1
ATOM 1211 C C . LEU A 1 142 ? 0.715 -6.186 -8.051 1.00 72.75 142 LEU A C 1
ATOM 1213 O O . LEU A 1 142 ? 0.131 -7.030 -7.375 1.00 72.75 142 LEU A O 1
ATOM 1217 N N . PHE A 1 143 ? 0.280 -5.810 -9.257 1.00 73.75 143 PHE A N 1
ATOM 1218 C CA . PHE A 1 143 ? -0.935 -6.319 -9.880 1.00 73.75 143 PHE A CA 1
ATOM 1219 C C . PHE A 1 143 ? -0.618 -7.083 -11.165 1.00 73.75 143 PHE A C 1
ATOM 1221 O O . PHE A 1 143 ? 0.275 -6.719 -11.934 1.00 73.75 143 PHE A O 1
ATOM 1228 N N . ALA A 1 144 ? -1.388 -8.140 -11.422 1.00 78.56 144 ALA A N 1
ATOM 1229 C CA . ALA A 1 144 ? -1.337 -8.828 -12.701 1.00 78.56 144 ALA A CA 1
ATOM 1230 C C . ALA A 1 144 ? -1.923 -7.920 -13.793 1.00 78.56 144 ALA A C 1
ATOM 1232 O O . ALA A 1 144 ? -3.055 -7.439 -13.687 1.00 78.56 144 ALA A O 1
ATOM 1233 N N . LEU A 1 145 ? -1.163 -7.704 -14.864 1.00 81.31 145 LEU A N 1
ATOM 1234 C CA . LEU A 1 145 ? -1.657 -7.009 -16.049 1.00 81.31 145 LEU A CA 1
ATOM 1235 C C . LEU A 1 145 ? -2.220 -8.054 -17.019 1.00 81.31 145 LEU A C 1
ATOM 1237 O O . LEU A 1 145 ? -1.528 -8.524 -17.926 1.00 81.31 145 LEU A O 1
ATOM 1241 N N . GLU A 1 146 ? -3.457 -8.481 -16.752 1.00 83.88 146 GLU A N 1
ATOM 1242 C CA . GLU A 1 146 ? -4.189 -9.451 -17.579 1.00 83.88 146 GLU A CA 1
ATOM 1243 C C . GLU A 1 146 ? -4.890 -8.761 -18.763 1.00 83.88 146 GLU A C 1
ATOM 1245 O O . GLU A 1 146 ? -4.902 -9.297 -19.875 1.00 83.88 146 GLU A O 1
ATOM 1250 N N . ASP A 1 147 ? -5.382 -7.538 -18.545 1.00 83.62 147 ASP A N 1
ATOM 1251 C CA . ASP A 1 147 ? -5.953 -6.653 -19.556 1.00 83.62 147 ASP A CA 1
ATOM 1252 C C . ASP A 1 147 ? -5.783 -5.166 -19.169 1.00 83.62 147 ASP A C 1
ATOM 1254 O O . ASP A 1 147 ? -5.190 -4.825 -18.148 1.00 83.62 147 ASP A O 1
ATOM 1258 N N . ALA A 1 148 ? -6.289 -4.259 -20.009 1.00 74.81 148 ALA A N 1
ATOM 1259 C CA . ALA A 1 148 ? -6.159 -2.814 -19.816 1.00 74.81 148 ALA A CA 1
ATOM 1260 C C . ALA A 1 148 ? -6.873 -2.263 -18.562 1.00 74.81 148 ALA A C 1
ATOM 1262 O O . ALA A 1 148 ? -6.555 -1.154 -18.138 1.00 74.81 148 ALA A O 1
ATOM 1263 N N . SER A 1 149 ? -7.839 -2.986 -17.983 1.00 76.56 149 SER A N 1
ATOM 1264 C CA . SER A 1 149 ? -8.609 -2.529 -16.818 1.00 76.56 149 SER A CA 1
ATOM 1265 C C . SER A 1 149 ? -7.797 -2.535 -15.523 1.00 76.56 149 SER A C 1
ATOM 1267 O O . SER A 1 149 ? -8.120 -1.786 -14.604 1.00 76.56 149 SER A O 1
ATOM 1269 N N . THR A 1 150 ? -6.715 -3.319 -15.464 1.00 76.94 150 THR A N 1
ATOM 1270 C CA . THR A 1 150 ? -5.806 -3.361 -14.309 1.00 76.94 150 THR A CA 1
ATOM 1271 C C . THR A 1 150 ? -4.621 -2.399 -14.440 1.00 76.94 150 THR A C 1
ATOM 1273 O O . THR A 1 150 ? -3.785 -2.310 -13.538 1.00 76.94 150 THR A O 1
ATOM 1276 N N . ALA A 1 151 ? -4.543 -1.642 -15.541 1.00 82.62 151 ALA A N 1
ATOM 1277 C CA . ALA A 1 151 ? -3.556 -0.584 -15.713 1.00 82.62 151 ALA A CA 1
ATOM 1278 C C . ALA A 1 151 ? -3.898 0.641 -14.847 1.00 82.62 151 ALA A C 1
ATOM 1280 O O . ALA A 1 151 ? -5.055 1.039 -14.730 1.00 82.62 151 ALA A O 1
ATOM 1281 N N . LEU A 1 152 ? -2.870 1.294 -14.301 1.00 76.81 152 LEU A N 1
ATOM 1282 C CA . LEU A 1 152 ? -3.007 2.560 -13.573 1.00 76.81 152 LEU A CA 1
AT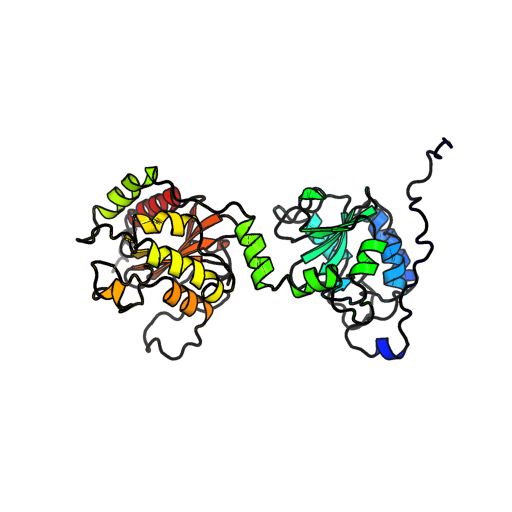OM 1283 C C . LEU A 1 152 ? -3.437 3.688 -14.519 1.00 76.81 152 LEU A C 1
ATOM 1285 O O . LEU A 1 152 ? -4.299 4.500 -14.193 1.00 76.81 152 LEU A O 1
ATOM 1289 N N . VAL A 1 153 ? -2.818 3.729 -15.702 1.00 83.69 153 VAL A N 1
ATOM 1290 C CA . VAL A 1 153 ? -3.094 4.705 -16.760 1.00 83.69 153 VAL A CA 1
ATOM 1291 C C . VAL A 1 153 ? -2.960 4.009 -18.107 1.00 83.69 153 VAL A C 1
ATOM 1293 O O . VAL A 1 153 ? -2.055 3.200 -18.304 1.00 83.69 153 VAL A O 1
ATOM 1296 N N . SER A 1 154 ? -3.841 4.348 -19.045 1.00 87.00 154 SER A N 1
ATOM 1297 C CA . SER A 1 154 ? -3.779 3.866 -20.424 1.00 87.00 154 SER A CA 1
ATOM 1298 C C . SER A 1 154 ? -3.691 5.037 -21.397 1.00 87.00 154 SER A C 1
ATOM 1300 O O . SER A 1 154 ? -4.377 6.048 -21.239 1.00 87.00 154 SER A O 1
ATOM 1302 N N . PHE A 1 155 ? -2.859 4.876 -22.415 1.00 87.69 155 PHE A N 1
ATOM 1303 C CA . PHE A 1 155 ? -2.678 5.786 -23.534 1.00 87.69 155 PHE A CA 1
ATOM 1304 C C . PHE A 1 155 ? -3.172 5.065 -24.790 1.00 87.69 155 PHE A C 1
ATOM 1306 O O . PHE A 1 155 ? -2.717 3.946 -25.041 1.00 87.69 155 PHE A O 1
ATOM 1313 N N . PRO A 1 156 ? -4.113 5.647 -25.550 1.00 88.25 156 PRO A N 1
ATOM 1314 C CA . PRO A 1 156 ? -4.734 4.969 -26.688 1.00 88.25 156 PRO A CA 1
ATOM 1315 C C . PRO A 1 156 ? -3.732 4.596 -27.785 1.00 88.25 156 PRO A C 1
ATOM 1317 O O . PRO A 1 156 ? -3.947 3.609 -28.479 1.00 88.25 156 PRO A O 1
ATOM 1320 N N . ASP A 1 157 ? -2.634 5.343 -27.903 1.00 89.12 157 ASP A N 1
ATOM 1321 C CA . ASP A 1 157 ? -1.593 5.132 -28.908 1.00 89.12 157 ASP A CA 1
ATOM 1322 C C . ASP A 1 157 ? -0.220 5.666 -28.434 1.00 89.12 157 ASP A C 1
ATOM 1324 O O . ASP A 1 157 ? -0.161 6.473 -27.492 1.00 89.12 157 ASP A O 1
ATOM 1328 N N . PRO A 1 158 ? 0.901 5.260 -29.069 1.00 84.06 158 PRO A N 1
ATOM 1329 C CA . PRO A 1 158 ? 2.234 5.721 -28.691 1.00 84.06 158 PRO A CA 1
ATOM 1330 C C . PRO A 1 158 ? 2.445 7.226 -28.854 1.00 84.06 158 PRO A C 1
ATOM 1332 O O . PRO A 1 158 ? 3.148 7.820 -28.040 1.00 84.06 158 PRO A O 1
ATOM 1335 N N . GLY A 1 159 ? 1.821 7.857 -29.852 1.00 80.12 159 GLY A N 1
ATOM 1336 C CA . GLY A 1 159 ? 1.906 9.302 -30.060 1.00 80.12 159 GLY A CA 1
ATOM 1337 C C . GLY A 1 159 ? 1.343 10.064 -28.863 1.00 80.12 159 GLY A C 1
ATOM 1338 O O . GLY A 1 159 ? 2.025 10.915 -28.297 1.00 80.12 159 GLY A O 1
ATOM 1339 N N . SER A 1 160 ? 0.157 9.675 -28.392 1.00 81.38 160 SER A N 1
ATOM 1340 C CA . SER A 1 160 ? -0.489 10.250 -27.210 1.00 81.38 160 SER A CA 1
ATOM 1341 C C . SER A 1 160 ? 0.319 10.050 -25.925 1.00 81.38 160 SER A C 1
ATOM 1343 O O . SER A 1 160 ? 0.288 10.908 -25.048 1.00 81.38 160 SER A O 1
ATOM 1345 N N . PHE A 1 161 ? 1.060 8.945 -25.789 1.00 83.31 161 PHE A N 1
ATOM 1346 C CA . PHE A 1 161 ? 1.993 8.758 -24.678 1.00 83.31 161 PHE A CA 1
ATOM 1347 C C . PHE A 1 161 ? 3.161 9.738 -24.796 1.00 83.31 161 PHE A C 1
ATOM 1349 O O . PHE A 1 161 ? 3.420 10.507 -23.870 1.00 83.31 161 PHE A O 1
ATOM 1356 N N . ILE A 1 162 ? 3.826 9.759 -25.952 1.00 73.25 162 ILE A N 1
ATOM 1357 C CA . ILE A 1 162 ? 5.017 10.575 -26.184 1.00 73.25 162 ILE A CA 1
ATOM 1358 C C . ILE A 1 162 ? 4.706 12.071 -26.043 1.00 73.25 162 ILE A C 1
ATOM 1360 O O . ILE A 1 162 ? 5.441 12.775 -25.357 1.00 73.25 162 ILE A O 1
ATOM 1364 N N . GLU A 1 163 ? 3.596 12.557 -26.603 1.00 71.81 163 GLU A N 1
ATOM 1365 C CA . GLU A 1 163 ? 3.166 13.957 -26.476 1.00 71.81 163 GLU A CA 1
ATOM 1366 C C . GLU A 1 163 ? 2.972 14.410 -25.027 1.00 71.81 163 GLU A C 1
ATOM 1368 O O . GLU A 1 163 ? 3.097 15.600 -24.729 1.00 71.81 163 GLU A O 1
ATOM 1373 N N . ARG A 1 164 ? 2.643 13.464 -24.144 1.00 70.44 164 ARG A N 1
ATOM 1374 C CA . ARG A 1 164 ? 2.371 13.695 -22.728 1.00 70.44 164 ARG A CA 1
ATOM 1375 C C . ARG A 1 164 ? 3.629 13.583 -21.862 1.00 70.44 164 ARG A C 1
ATOM 1377 O O . ARG A 1 164 ? 3.714 14.267 -20.847 1.00 70.44 164 ARG A O 1
ATOM 1384 N N . ILE A 1 165 ? 4.596 12.742 -22.238 1.00 67.56 165 ILE A N 1
ATOM 1385 C CA . ILE A 1 165 ? 5.807 12.473 -21.436 1.00 67.56 165 ILE A CA 1
ATOM 1386 C C . ILE A 1 165 ? 7.078 13.171 -21.941 1.00 67.56 165 ILE A C 1
ATOM 1388 O O . ILE A 1 165 ? 8.022 13.345 -21.166 1.00 67.56 165 ILE A O 1
ATOM 1392 N N . VAL A 1 166 ? 7.129 13.581 -23.212 1.00 58.09 166 VAL A N 1
ATOM 1393 C CA . VAL A 1 166 ? 8.232 14.389 -23.746 1.00 58.09 166 VAL A CA 1
ATOM 1394 C C . VAL A 1 166 ? 8.006 15.836 -23.320 1.00 58.09 166 VAL A C 1
ATOM 1396 O O . VAL A 1 166 ? 6.942 16.394 -23.597 1.00 58.09 166 VAL A O 1
ATOM 1399 N N . PRO A 1 167 ? 8.973 16.463 -22.628 1.00 49.44 167 PRO A N 1
ATOM 1400 C CA . PRO A 1 167 ? 8.793 17.794 -22.073 1.00 49.44 167 PRO A CA 1
ATOM 1401 C C . PRO A 1 167 ? 8.497 18.802 -23.187 1.00 49.44 167 PRO A C 1
ATOM 1403 O O . PRO A 1 167 ? 9.383 19.192 -23.947 1.00 49.44 167 PRO A O 1
ATOM 1406 N N . ARG A 1 168 ? 7.248 19.274 -23.264 1.00 47.31 168 ARG A N 1
ATOM 1407 C CA . ARG A 1 168 ? 6.952 20.527 -23.961 1.00 47.31 168 ARG A CA 1
ATOM 1408 C C . ARG A 1 168 ? 7.638 21.669 -23.201 1.00 47.31 168 ARG A C 1
ATOM 1410 O O . ARG A 1 168 ? 7.723 21.616 -21.969 1.00 47.31 168 ARG A O 1
ATOM 1417 N N . PRO A 1 169 ? 8.115 22.722 -23.889 1.00 42.50 169 PRO A N 1
ATOM 1418 C CA . PRO A 1 169 ? 8.564 23.929 -23.212 1.00 42.50 169 PRO A CA 1
ATOM 1419 C C . PRO A 1 169 ? 7.452 24.419 -22.275 1.00 42.50 169 PRO A C 1
ATOM 1421 O O . PRO A 1 169 ? 6.305 24.585 -22.693 1.00 42.50 169 PRO A O 1
ATOM 1424 N N . ARG A 1 170 ? 7.826 24.562 -20.999 1.00 45.00 170 ARG A N 1
ATOM 1425 C CA . ARG A 1 170 ? 7.010 24.902 -19.823 1.00 45.00 170 ARG A CA 1
ATOM 1426 C C . ARG A 1 170 ? 5.760 25.719 -20.177 1.00 45.00 170 ARG A C 1
ATOM 1428 O O . ARG A 1 170 ? 5.847 26.927 -20.383 1.00 45.00 170 ARG A O 1
ATOM 1435 N N . ARG A 1 171 ? 4.591 25.076 -20.205 1.00 43.00 171 ARG A N 1
ATOM 1436 C CA . ARG A 1 171 ? 3.299 25.767 -20.124 1.00 43.00 171 ARG A CA 1
ATOM 1437 C C . ARG A 1 171 ? 2.647 25.390 -18.802 1.00 43.00 171 ARG A C 1
ATOM 1439 O O . ARG A 1 171 ? 2.234 24.247 -18.622 1.00 43.00 171 ARG A O 1
ATOM 1446 N N . GLU A 1 172 ? 2.582 26.349 -17.881 1.00 40.38 172 GLU A N 1
ATOM 1447 C CA . GLU A 1 172 ? 1.738 26.245 -16.690 1.00 40.38 172 GLU A CA 1
ATOM 1448 C C . GLU A 1 172 ? 0.311 25.883 -17.126 1.00 40.38 172 GLU A C 1
ATOM 1450 O O . GLU A 1 172 ? -0.304 26.596 -17.918 1.00 40.38 172 GLU A O 1
ATOM 1455 N N . GLY A 1 173 ? -0.201 24.746 -16.645 1.00 44.78 173 GLY A N 1
ATOM 1456 C CA . GLY A 1 173 ? -1.587 24.325 -16.873 1.00 44.78 173 GLY A CA 1
ATOM 1457 C C . GLY A 1 173 ? -1.812 23.077 -17.733 1.00 44.78 173 GLY A C 1
ATOM 1458 O O . GLY A 1 173 ? -2.970 22.691 -17.878 1.00 44.78 173 GLY A O 1
ATOM 1459 N N . ASP A 1 174 ? -0.771 22.422 -18.261 1.00 47.12 174 ASP A N 1
ATOM 1460 C CA . ASP A 1 174 ? -0.932 21.141 -18.972 1.00 47.12 174 ASP A CA 1
ATOM 1461 C C . ASP A 1 174 ? -1.565 20.083 -18.032 1.00 47.12 174 ASP A C 1
ATOM 1463 O O . ASP A 1 174 ? -1.061 19.897 -16.925 1.00 47.12 174 ASP A O 1
ATOM 1467 N N . PRO A 1 175 ? -2.663 19.396 -18.409 1.00 44.50 175 PRO A N 1
ATOM 1468 C CA . PRO A 1 175 ? -3.299 18.365 -17.588 1.00 44.50 175 PRO A CA 1
ATOM 1469 C C . PRO A 1 175 ? -2.360 17.232 -17.195 1.00 44.50 175 PRO A C 1
ATOM 1471 O O . PRO A 1 175 ? -2.531 16.672 -16.121 1.00 44.50 175 PRO A O 1
ATOM 1474 N N . VAL A 1 176 ? -1.368 16.906 -18.027 1.00 40.44 176 VAL A N 1
ATOM 1475 C CA . VAL A 1 176 ? -0.355 15.906 -17.689 1.00 40.44 176 VAL A CA 1
ATOM 1476 C C . VAL A 1 176 ? 0.643 16.481 -16.723 1.00 40.44 176 VAL A C 1
ATOM 1478 O O . VAL A 1 176 ? 0.975 15.773 -15.799 1.00 40.44 176 VAL A O 1
ATOM 1481 N N . HIS A 1 177 ? 1.044 17.748 -16.859 1.00 41.00 177 HIS A N 1
ATOM 1482 C CA . HIS A 1 177 ? 1.853 18.449 -15.857 1.00 41.00 177 HIS A CA 1
ATOM 1483 C C . HIS A 1 177 ? 1.106 18.595 -14.524 1.00 41.00 177 HIS A C 1
ATOM 1485 O O . HIS A 1 177 ? 1.705 18.428 -13.471 1.00 41.00 177 HIS A O 1
ATOM 1491 N N . LYS A 1 178 ? -0.212 18.826 -14.558 1.00 38.09 178 LYS A N 1
ATOM 1492 C CA . LYS A 1 178 ? -1.073 18.775 -13.379 1.00 38.09 178 LYS A CA 1
ATOM 1493 C C . LYS A 1 178 ? -1.132 17.358 -12.828 1.00 38.09 178 LYS A C 1
ATOM 1495 O O . LYS A 1 178 ? -0.825 17.233 -11.672 1.00 38.09 178 LYS A O 1
ATOM 1500 N N . LEU A 1 179 ? -1.380 16.304 -13.606 1.00 38.69 179 LEU A N 1
ATOM 1501 C CA . LEU A 1 179 ? -1.395 14.911 -13.118 1.00 38.69 179 LEU A CA 1
ATOM 1502 C C . LEU A 1 179 ? -0.019 14.438 -12.592 1.00 38.69 179 LEU A C 1
ATOM 1504 O O . LEU A 1 179 ? 0.068 13.705 -11.619 1.00 38.69 179 LEU A O 1
ATOM 1508 N N . ALA A 1 180 ? 1.050 14.901 -13.235 1.00 39.12 180 ALA A N 1
ATOM 1509 C CA . ALA A 1 180 ? 2.467 14.699 -12.944 1.00 39.12 180 ALA A CA 1
ATOM 1510 C C . ALA A 1 180 ? 2.939 15.394 -11.665 1.00 39.12 180 ALA A C 1
ATOM 1512 O O . ALA A 1 180 ? 3.759 14.850 -10.934 1.00 39.12 180 ALA A O 1
ATOM 1513 N N . MET A 1 181 ? 2.466 16.621 -11.434 1.00 36.19 181 MET A N 1
ATOM 1514 C CA . MET A 1 181 ? 2.764 17.411 -10.241 1.00 36.19 181 MET A CA 1
ATOM 1515 C C . MET A 1 181 ? 1.705 17.266 -9.143 1.00 36.19 181 MET A C 1
ATOM 1517 O O . MET A 1 181 ? 1.964 17.661 -8.014 1.00 36.19 181 MET A O 1
ATOM 1521 N N . SER A 1 182 ? 0.524 16.722 -9.451 1.00 38.28 182 SER A N 1
ATOM 1522 C CA . SER A 1 182 ? -0.584 16.489 -8.515 1.00 38.28 182 SER A CA 1
ATOM 1523 C C . SER A 1 182 ? -0.722 15.034 -8.097 1.00 38.28 182 SER A C 1
ATOM 1525 O O . SER A 1 182 ? -1.544 14.750 -7.236 1.00 38.28 182 SER A O 1
ATOM 1527 N N . LEU A 1 183 ? 0.039 14.106 -8.672 1.00 40.69 183 LEU A N 1
ATOM 1528 C CA . LEU A 1 183 ? 0.401 12.889 -7.956 1.00 40.69 183 LEU A CA 1
ATOM 1529 C C . LEU A 1 183 ? 1.666 13.213 -7.173 1.00 40.69 183 LEU A C 1
ATOM 1531 O O . LEU A 1 183 ? 2.755 12.716 -7.443 1.00 40.69 183 LEU A O 1
ATOM 1535 N N . ASP A 1 184 ? 1.492 14.104 -6.199 1.00 49.59 184 ASP A N 1
ATOM 1536 C CA . ASP A 1 184 ? 2.275 14.021 -4.980 1.00 49.59 184 ASP A CA 1
ATOM 1537 C C . ASP A 1 184 ? 2.322 12.529 -4.598 1.00 49.59 184 ASP A C 1
ATOM 1539 O O . ASP A 1 184 ? 1.263 11.893 -4.593 1.00 49.59 184 ASP A O 1
ATOM 1543 N N . PRO A 1 185 ? 3.490 11.920 -4.344 1.00 52.31 185 PRO A N 1
ATOM 1544 C CA . PRO A 1 185 ? 3.553 10.563 -3.811 1.00 52.31 185 PRO A CA 1
ATOM 1545 C C . PRO A 1 185 ? 2.613 10.352 -2.612 1.00 52.31 185 PRO A C 1
ATOM 1547 O O . PRO A 1 185 ? 2.193 9.224 -2.367 1.00 52.31 185 PRO A O 1
ATOM 1550 N N . GLU A 1 186 ? 2.269 11.421 -1.889 1.00 48.78 186 GLU A N 1
ATOM 1551 C CA . GLU A 1 186 ? 1.228 11.479 -0.863 1.00 48.78 186 GLU A CA 1
ATOM 1552 C C . GLU A 1 186 ? -0.197 11.338 -1.440 1.00 48.78 186 GLU A C 1
ATOM 1554 O O . GLU A 1 186 ? -0.986 10.536 -0.951 1.00 48.78 186 GLU A O 1
ATOM 1559 N N . ILE A 1 187 ? -0.526 12.033 -2.535 1.00 47.69 187 ILE A N 1
ATOM 1560 C CA . ILE A 1 187 ? -1.814 11.930 -3.244 1.00 47.69 187 ILE A CA 1
ATOM 1561 C C . ILE A 1 187 ? -1.948 10.587 -3.978 1.00 47.69 187 ILE A C 1
ATOM 1563 O O . ILE A 1 187 ? -3.036 10.019 -3.993 1.00 47.69 187 ILE A O 1
ATOM 1567 N N . GLU A 1 188 ? -0.877 10.045 -4.566 1.00 49.16 188 GLU A N 1
ATOM 1568 C CA . GLU A 1 188 ? -0.889 8.707 -5.176 1.00 49.16 188 GLU A CA 1
ATOM 1569 C C . GLU A 1 188 ? -1.105 7.624 -4.113 1.00 49.16 188 GLU A C 1
ATOM 1571 O O . GLU A 1 188 ? -1.991 6.784 -4.278 1.00 49.16 188 GLU A O 1
ATOM 1576 N N . ARG A 1 189 ? -0.375 7.684 -2.987 1.00 56.09 189 ARG A N 1
ATOM 1577 C CA . ARG A 1 189 ? -0.599 6.797 -1.834 1.00 56.09 189 ARG A CA 1
ATOM 1578 C C . ARG A 1 189 ? -2.013 6.929 -1.290 1.00 56.09 189 ARG A C 1
ATOM 1580 O O . ARG A 1 189 ? -2.669 5.914 -1.078 1.00 56.09 189 ARG A O 1
ATOM 1587 N N . ARG A 1 190 ? -2.521 8.154 -1.159 1.00 53.94 190 ARG A N 1
ATOM 1588 C CA . ARG A 1 190 ? -3.892 8.431 -0.725 1.00 53.94 190 ARG A CA 1
ATOM 1589 C C . ARG A 1 190 ? -4.932 7.862 -1.689 1.00 53.94 190 ARG A C 1
ATOM 1591 O O . ARG A 1 190 ? -5.831 7.163 -1.246 1.00 53.94 190 ARG A O 1
ATOM 1598 N N . LEU A 1 191 ? -4.804 8.087 -2.997 1.00 50.19 191 LEU A N 1
ATOM 1599 C CA . LEU A 1 191 ? -5.731 7.552 -4.002 1.00 50.19 191 LEU A CA 1
ATOM 1600 C C . LEU A 1 191 ? -5.665 6.023 -4.092 1.00 50.19 191 LEU A C 1
ATOM 1602 O O . LEU A 1 191 ? -6.694 5.381 -4.294 1.00 50.19 191 LEU A O 1
ATOM 1606 N N . LEU A 1 192 ? -4.480 5.426 -3.937 1.00 53.12 192 LEU A N 1
ATOM 1607 C CA . LEU A 1 192 ? -4.313 3.973 -3.878 1.00 53.12 192 LEU A CA 1
ATOM 1608 C C . LEU A 1 192 ? -4.898 3.389 -2.587 1.00 53.12 192 LEU A C 1
ATOM 1610 O O . LEU A 1 192 ? -5.536 2.342 -2.652 1.00 53.12 192 LEU A O 1
ATOM 1614 N N . ALA A 1 193 ? -4.734 4.059 -1.446 1.00 55.50 193 ALA A N 1
ATOM 1615 C CA . ALA A 1 193 ? -5.325 3.655 -0.174 1.00 55.50 193 ALA A CA 1
ATOM 1616 C C . ALA A 1 193 ? -6.854 3.822 -0.168 1.00 55.50 193 ALA A C 1
ATOM 1618 O O . ALA A 1 193 ? -7.560 2.969 0.359 1.00 55.50 193 ALA A O 1
ATOM 1619 N N . GLU A 1 194 ? -7.385 4.880 -0.786 1.00 54.06 194 GLU A N 1
ATOM 1620 C CA . GLU A 1 194 ? -8.828 5.144 -0.885 1.00 54.06 194 GLU A CA 1
ATOM 1621 C C . GLU A 1 194 ? -9.541 4.227 -1.899 1.00 54.06 194 GLU A C 1
ATOM 1623 O O . GLU A 1 194 ? -10.733 3.965 -1.749 1.00 54.06 194 GLU A O 1
ATOM 1628 N N . ARG A 1 195 ? -8.846 3.730 -2.936 1.00 54.03 195 ARG A N 1
ATOM 1629 C CA . ARG A 1 195 ? -9.436 2.861 -3.978 1.00 54.03 195 ARG A CA 1
ATOM 1630 C C . ARG A 1 195 ? -9.324 1.364 -3.703 1.00 54.03 195 ARG A C 1
ATOM 1632 O O . ARG A 1 195 ? -10.023 0.590 -4.358 1.00 54.03 195 ARG A O 1
ATOM 1639 N N . ARG A 1 196 ? -8.438 0.937 -2.804 1.00 65.00 196 ARG A N 1
ATOM 1640 C CA . ARG A 1 196 ? -8.319 -0.477 -2.430 1.00 65.00 196 ARG A CA 1
ATOM 1641 C C . ARG A 1 196 ? -9.439 -0.853 -1.458 1.00 65.00 196 ARG A C 1
ATOM 1643 O O . ARG A 1 196 ? -9.820 -0.025 -0.631 1.00 65.00 196 ARG A O 1
ATOM 1650 N N . PRO A 1 197 ? -9.979 -2.080 -1.540 1.00 66.56 197 PRO A N 1
ATOM 1651 C CA . PRO A 1 197 ? -10.875 -2.573 -0.507 1.00 66.56 197 PRO A CA 1
ATOM 1652 C C . PRO A 1 197 ? -10.101 -2.570 0.813 1.00 66.56 197 PRO A C 1
ATOM 1654 O O . PRO A 1 197 ? -9.103 -3.270 0.937 1.00 66.56 197 PRO A O 1
ATOM 1657 N N . GLN A 1 198 ? -10.512 -1.726 1.757 1.00 77.69 198 GLN A N 1
ATOM 1658 C CA . GLN A 1 198 ? -9.967 -1.737 3.111 1.00 77.69 198 GLN A CA 1
ATOM 1659 C C . GLN A 1 198 ? -10.831 -2.631 3.988 1.00 77.69 198 GLN A C 1
ATOM 1661 O O . GLN A 1 198 ? -12.056 -2.660 3.821 1.00 77.69 198 GLN A O 1
ATOM 1666 N N . ALA A 1 199 ? -10.199 -3.298 4.950 1.00 85.62 199 ALA A N 1
ATOM 1667 C CA . ALA A 1 199 ? -10.928 -4.008 5.985 1.00 85.62 199 ALA A CA 1
ATOM 1668 C C . ALA A 1 199 ? -11.845 -3.033 6.741 1.00 85.62 199 ALA A C 1
ATOM 1670 O O . ALA A 1 199 ? -11.514 -1.860 6.951 1.00 85.62 199 ALA A O 1
ATOM 1671 N N . ARG A 1 200 ? -13.014 -3.534 7.126 1.00 90.38 200 ARG A N 1
ATOM 1672 C CA . ARG A 1 200 ? -14.020 -2.848 7.938 1.00 90.38 200 ARG A CA 1
ATOM 1673 C C . ARG A 1 200 ? -14.168 -3.631 9.230 1.00 90.38 200 ARG A C 1
ATOM 1675 O O . ARG A 1 200 ? -14.097 -4.852 9.189 1.00 90.38 200 ARG A O 1
ATOM 1682 N N . PHE A 1 201 ? -14.372 -2.935 10.339 1.00 89.81 201 PHE A N 1
ATOM 1683 C CA . PHE A 1 201 ? -14.733 -3.600 11.585 1.00 89.81 201 PHE A CA 1
ATOM 1684 C C . PHE A 1 201 ? -16.235 -3.882 11.561 1.00 89.81 201 PHE A C 1
ATOM 1686 O O . PHE A 1 201 ? -17.019 -2.966 11.294 1.00 89.81 201 PHE A O 1
ATOM 1693 N N . ASP A 1 202 ? -16.636 -5.126 11.814 1.00 88.75 202 ASP A N 1
ATOM 1694 C CA . ASP A 1 202 ? -18.045 -5.483 11.940 1.00 88.75 202 ASP A CA 1
ATOM 1695 C C . ASP A 1 202 ? -18.482 -5.326 13.411 1.00 88.75 202 ASP A C 1
ATOM 1697 O O . ASP A 1 202 ? -17.981 -6.029 14.287 1.00 88.75 202 ASP A O 1
ATOM 1701 N N . PRO A 1 203 ? -19.436 -4.435 13.742 1.00 89.38 203 PRO A N 1
ATOM 1702 C CA . PRO A 1 203 ? -19.929 -4.305 15.113 1.00 89.38 203 PRO A CA 1
ATOM 1703 C C . PRO A 1 203 ? -20.547 -5.591 15.683 1.00 89.38 203 PRO A C 1
ATOM 1705 O O . PRO A 1 203 ? -20.670 -5.722 16.901 1.00 89.38 203 PRO A O 1
ATOM 1708 N N . THR A 1 204 ? -20.938 -6.557 14.844 1.00 88.00 204 THR A N 1
ATOM 1709 C CA . THR A 1 204 ? -21.392 -7.876 15.318 1.00 88.00 204 THR A CA 1
ATOM 1710 C C . THR A 1 204 ? -20.275 -8.687 15.980 1.00 88.00 204 THR A C 1
ATOM 1712 O O . THR A 1 204 ? -20.566 -9.641 16.700 1.00 88.00 204 THR A O 1
ATOM 1715 N N . SER A 1 205 ? -19.023 -8.255 15.828 1.00 84.31 205 SER A N 1
ATOM 1716 C CA . SER A 1 205 ? -17.818 -8.833 16.423 1.00 84.31 205 SER A CA 1
ATOM 1717 C C . SER A 1 205 ? -17.514 -8.327 17.833 1.00 84.31 205 SER A C 1
ATOM 1719 O O . SER A 1 205 ? -16.638 -8.872 18.505 1.00 84.31 205 SER A O 1
ATOM 1721 N N . LEU A 1 206 ? -18.245 -7.320 18.325 1.00 87.44 206 LEU A N 1
ATOM 1722 C CA . LEU A 1 206 ? -18.092 -6.810 19.694 1.00 87.44 206 LEU A CA 1
ATOM 1723 C C . LEU A 1 206 ? -18.143 -7.910 20.771 1.00 87.44 206 LEU A C 1
ATOM 1725 O O . LEU A 1 206 ? -17.311 -7.855 21.672 1.00 87.44 206 LEU A O 1
ATOM 1729 N N . PRO A 1 207 ? -19.026 -8.930 20.704 1.00 85.12 207 PRO A N 1
ATOM 1730 C CA . PRO A 1 207 ? -19.029 -10.011 21.688 1.00 85.12 207 PRO A CA 1
ATOM 1731 C C . PRO A 1 207 ? -17.733 -10.829 21.703 1.00 85.12 207 PRO A C 1
ATOM 1733 O O . PRO A 1 207 ? -17.332 -11.290 22.766 1.00 85.12 207 PRO A O 1
ATOM 1736 N N . VAL A 1 208 ? -17.063 -10.995 20.555 1.00 81.69 208 VAL A N 1
ATOM 1737 C CA . VAL A 1 208 ? -15.772 -11.701 20.472 1.00 81.69 208 VAL A CA 1
ATOM 1738 C C . VAL A 1 208 ? -14.695 -10.898 21.194 1.00 81.69 208 VAL A C 1
ATOM 1740 O O . VAL A 1 208 ? -13.971 -11.451 22.016 1.00 81.69 208 VAL A O 1
ATOM 1743 N N . LEU A 1 209 ? -14.645 -9.583 20.957 1.00 83.88 209 LEU A N 1
ATOM 1744 C CA . LEU A 1 209 ? -13.731 -8.689 21.674 1.00 83.88 209 LEU A CA 1
ATOM 1745 C C . LEU A 1 209 ? -14.020 -8.677 23.177 1.00 83.88 209 LEU A C 1
ATOM 1747 O O . LEU A 1 209 ? -13.105 -8.791 23.979 1.00 83.88 209 LEU A O 1
ATOM 1751 N N . GLN A 1 210 ? -15.290 -8.590 23.571 1.00 84.31 210 GLN A N 1
ATOM 1752 C CA . GLN A 1 210 ? -15.688 -8.615 24.980 1.00 84.31 210 GLN A CA 1
ATOM 1753 C C . GLN A 1 210 ? -15.322 -9.933 25.667 1.00 84.31 210 GLN A C 1
ATOM 1755 O O . GLN A 1 210 ? -14.919 -9.912 26.826 1.00 84.31 210 GLN A O 1
ATOM 1760 N N . ALA A 1 211 ? -15.444 -11.063 24.966 1.00 81.56 211 ALA A N 1
ATOM 1761 C CA . ALA A 1 211 ? -15.013 -12.359 25.477 1.00 81.56 211 ALA A CA 1
ATOM 1762 C C . ALA A 1 211 ? -13.487 -12.420 25.638 1.00 81.56 211 ALA A C 1
ATOM 1764 O O . ALA A 1 211 ? -13.016 -12.840 26.687 1.00 81.56 211 ALA A O 1
ATOM 1765 N N . ALA A 1 212 ? -12.728 -11.926 24.654 1.00 79.12 212 ALA A N 1
ATOM 1766 C CA . ALA A 1 212 ? -11.269 -11.826 24.732 1.00 79.12 212 ALA A CA 1
ATOM 1767 C C . ALA A 1 212 ? -10.785 -10.904 25.868 1.00 79.12 212 ALA A C 1
ATOM 1769 O O . ALA A 1 212 ? -9.713 -11.111 26.426 1.00 79.12 212 ALA A O 1
ATOM 1770 N N . MET A 1 213 ? -11.585 -9.899 26.232 1.00 78.12 213 MET A N 1
ATOM 1771 C CA . MET A 1 213 ? -11.320 -8.999 27.355 1.00 78.12 213 MET A CA 1
ATOM 1772 C C . MET A 1 213 ? -11.746 -9.551 28.716 1.00 78.12 213 MET A C 1
ATOM 1774 O O . MET A 1 213 ? -11.473 -8.899 29.719 1.00 78.12 213 MET A O 1
ATOM 1778 N N . ALA A 1 214 ? -12.465 -10.675 28.789 1.00 72.06 214 ALA A N 1
ATOM 1779 C CA . ALA A 1 214 ? -13.048 -11.137 30.052 1.00 72.06 214 ALA A CA 1
ATOM 1780 C C . ALA A 1 214 ? -11.986 -11.388 31.140 1.00 72.06 214 ALA A C 1
ATOM 1782 O O . ALA A 1 214 ? -12.288 -11.239 32.324 1.00 72.06 214 ALA A O 1
ATOM 1783 N N . ASP A 1 215 ? -10.753 -11.684 30.721 1.00 65.06 215 ASP A N 1
ATOM 1784 C CA . ASP A 1 215 ? -9.590 -11.895 31.586 1.00 65.06 215 ASP A CA 1
ATOM 1785 C C . ASP A 1 215 ? -8.700 -10.642 31.739 1.00 65.06 215 ASP A C 1
ATOM 1787 O O . ASP A 1 215 ? -7.743 -10.646 32.514 1.00 65.06 215 ASP A O 1
ATOM 1791 N N . ALA A 1 216 ? -8.997 -9.553 31.020 1.00 64.75 216 ALA A N 1
ATOM 1792 C CA . ALA A 1 216 ? -8.256 -8.300 31.109 1.00 64.75 216 ALA A CA 1
ATOM 1793 C C . ALA A 1 216 ? -8.736 -7.475 32.318 1.00 64.75 216 ALA A C 1
ATOM 1795 O O . ALA A 1 216 ? -9.867 -6.992 32.358 1.00 64.75 216 ALA A O 1
ATOM 1796 N N . ASP A 1 217 ? -7.850 -7.293 33.300 1.00 58.09 217 ASP A N 1
ATOM 1797 C CA . ASP A 1 217 ? -8.067 -6.487 34.510 1.00 58.09 217 ASP A CA 1
ATOM 1798 C C . ASP A 1 217 ? -8.743 -5.122 34.223 1.00 58.09 217 ASP A C 1
ATOM 1800 O O . ASP A 1 217 ? -8.166 -4.260 33.553 1.00 58.09 217 ASP A O 1
ATOM 1804 N N . ASP A 1 218 ? -9.926 -4.906 34.816 1.00 60.97 218 ASP A N 1
ATOM 1805 C CA . ASP A 1 218 ? -10.594 -3.632 35.162 1.00 60.97 218 ASP A CA 1
ATOM 1806 C C . ASP A 1 218 ? -10.668 -2.497 34.114 1.00 60.97 218 ASP A C 1
ATOM 1808 O O . ASP A 1 218 ? -11.049 -1.372 34.461 1.00 60.97 218 ASP A O 1
ATOM 1812 N N . TRP A 1 219 ? -10.345 -2.722 32.838 1.00 68.31 219 TRP A N 1
ATOM 1813 C CA . TRP A 1 219 ? -10.402 -1.662 31.831 1.00 68.31 219 TRP A CA 1
ATOM 1814 C C . TRP A 1 219 ? -11.734 -1.671 31.077 1.00 68.31 219 TRP A C 1
ATOM 1816 O O . TRP A 1 219 ? -11.931 -2.495 30.180 1.00 68.31 219 TRP A O 1
ATOM 1826 N N . PRO A 1 220 ? -12.670 -0.755 31.390 1.00 71.38 220 PRO A N 1
ATOM 1827 C CA . PRO A 1 220 ? -13.914 -0.697 30.649 1.00 71.38 220 PRO A CA 1
ATOM 1828 C C . PRO A 1 220 ? -13.645 -0.304 29.187 1.00 71.38 220 PRO A C 1
ATOM 1830 O O . PRO A 1 220 ? -12.693 0.431 28.910 1.00 71.38 220 PRO A O 1
ATOM 1833 N N . PRO A 1 221 ? -14.504 -0.727 28.245 1.00 79.06 221 PRO A N 1
ATOM 1834 C CA . PRO A 1 221 ? -14.522 -0.165 26.899 1.00 79.06 221 PRO A CA 1
ATOM 1835 C C . PRO A 1 221 ? -14.660 1.359 26.986 1.00 79.06 221 PRO A C 1
ATOM 1837 O O . PRO A 1 221 ? -15.694 1.870 27.420 1.00 79.06 221 PRO A O 1
ATOM 1840 N N . ILE A 1 222 ? -13.617 2.094 26.600 1.00 88.94 222 ILE A N 1
ATOM 1841 C CA . ILE A 1 222 ? -13.667 3.556 26.528 1.00 88.94 222 ILE A CA 1
ATOM 1842 C C . ILE A 1 222 ? -13.794 3.925 25.063 1.00 88.94 222 ILE A C 1
ATOM 1844 O O . ILE A 1 222 ? -12.807 3.801 24.349 1.00 88.94 222 ILE A O 1
ATOM 1848 N N . PRO A 1 223 ? -14.955 4.388 24.591 1.00 95.06 223 PRO A N 1
ATOM 1849 C CA . PRO A 1 223 ? -15.082 4.853 23.221 1.00 95.06 223 PRO A CA 1
ATOM 1850 C C . PRO A 1 223 ? -14.327 6.174 23.026 1.00 95.06 223 PRO A C 1
ATOM 1852 O O . PRO A 1 223 ? -14.218 6.984 23.951 1.00 95.06 223 PRO A O 1
ATOM 1855 N N . ALA A 1 224 ? -13.836 6.418 21.813 1.00 96.69 224 ALA A N 1
ATOM 1856 C CA . ALA A 1 224 ? -13.350 7.738 21.427 1.00 96.69 224 ALA A CA 1
ATOM 1857 C C . ALA A 1 224 ? -14.536 8.674 21.180 1.00 96.69 224 ALA A C 1
ATOM 1859 O O . ALA A 1 224 ? -15.553 8.283 20.600 1.00 96.69 224 ALA A O 1
ATOM 1860 N N . SER A 1 225 ? -14.395 9.937 21.572 1.00 97.62 225 SER A N 1
ATOM 1861 C CA . SER A 1 225 ? -15.343 10.972 21.180 1.00 97.62 225 SER A CA 1
ATOM 1862 C C . SER A 1 225 ? -15.345 11.167 19.654 1.00 97.62 225 SER A C 1
ATOM 1864 O O . SER A 1 225 ? -14.292 11.043 19.020 1.00 97.62 225 SER A O 1
ATOM 1866 N N . PRO A 1 226 ? -16.497 11.503 19.037 1.00 97.62 226 PRO A N 1
ATOM 1867 C CA . PRO A 1 226 ? -16.558 11.799 17.605 1.00 97.62 226 PRO A CA 1
ATOM 1868 C C . PRO A 1 226 ? -15.538 12.859 17.179 1.00 97.62 226 PRO A C 1
ATOM 1870 O O . PRO A 1 226 ? -14.902 12.714 16.139 1.00 97.62 226 PRO A O 1
ATOM 1873 N N . GLU A 1 227 ? -15.320 13.878 18.016 1.00 97.56 227 GLU A N 1
ATOM 1874 C CA . GLU A 1 227 ? -14.348 14.934 17.737 1.00 97.56 227 GLU A CA 1
ATOM 1875 C C . GLU A 1 227 ? -12.907 14.404 17.727 1.00 97.56 227 GLU A C 1
ATOM 1877 O O . GLU A 1 227 ? -12.128 14.781 16.856 1.00 97.56 227 GLU A O 1
ATOM 1882 N N . ALA A 1 228 ? -12.547 13.496 18.642 1.00 97.31 228 ALA A N 1
ATOM 1883 C CA . ALA A 1 228 ? -11.226 12.869 18.633 1.00 97.31 228 ALA A CA 1
ATOM 1884 C C . ALA A 1 228 ? -11.013 12.000 17.383 1.00 97.31 228 ALA A C 1
ATOM 1886 O O . ALA A 1 228 ? -9.929 12.012 16.801 1.00 97.31 228 ALA A O 1
ATOM 1887 N N . ILE A 1 229 ? -12.048 11.281 16.934 1.00 97.75 229 ILE A N 1
ATOM 1888 C CA . ILE A 1 229 ? -11.994 10.479 15.702 1.00 97.75 229 ILE A CA 1
ATOM 1889 C C . ILE A 1 229 ? -11.785 11.385 14.482 1.00 97.75 229 ILE A C 1
ATOM 1891 O O . ILE A 1 229 ? -10.946 11.083 13.634 1.00 97.75 229 ILE A O 1
ATOM 1895 N N . GLU A 1 230 ? -12.506 12.503 14.391 1.00 96.62 230 GLU A N 1
ATOM 1896 C CA . GLU A 1 230 ? -12.328 13.489 13.319 1.00 96.62 230 GLU A CA 1
ATOM 1897 C C . GLU A 1 230 ? -10.929 14.123 13.340 1.00 96.62 230 GLU A C 1
ATOM 1899 O O . GLU A 1 230 ? -10.285 14.198 12.290 1.00 96.62 230 GLU A O 1
ATOM 1904 N N . GLU A 1 231 ? -10.427 14.509 14.522 1.00 96.56 231 GLU A N 1
ATOM 1905 C CA . GLU A 1 231 ? -9.053 15.004 14.704 1.00 96.56 231 GLU A CA 1
ATOM 1906 C C . GLU A 1 231 ? -8.032 13.956 14.217 1.00 96.56 231 GLU A C 1
ATOM 1908 O O . GLU A 1 231 ? -7.132 14.283 13.441 1.00 96.56 231 GLU A O 1
ATOM 1913 N N . ALA A 1 232 ? -8.200 12.683 14.591 1.00 95.69 232 ALA A N 1
ATOM 1914 C CA . ALA A 1 232 ? -7.314 11.600 14.168 1.00 95.69 232 ALA A CA 1
ATOM 1915 C C . ALA A 1 232 ? -7.375 11.336 12.654 1.00 95.69 232 ALA A C 1
ATOM 1917 O O . ALA A 1 232 ? -6.339 11.124 12.026 1.00 95.69 232 ALA A O 1
ATOM 1918 N N . ILE A 1 233 ? -8.560 11.379 12.039 1.00 95.06 233 ILE A N 1
ATOM 1919 C CA . ILE A 1 233 ? -8.713 11.228 10.583 1.00 95.06 233 ILE A CA 1
ATOM 1920 C C . ILE A 1 233 ? -7.995 12.359 9.839 1.00 95.06 233 ILE A C 1
ATOM 1922 O O . ILE A 1 233 ? -7.340 12.098 8.830 1.00 95.06 233 ILE A O 1
ATOM 1926 N N . ALA A 1 234 ? -8.117 13.599 10.319 1.00 93.38 234 ALA A N 1
ATOM 1927 C CA . ALA A 1 234 ? -7.480 14.760 9.703 1.00 93.38 234 ALA A CA 1
ATOM 1928 C C . ALA A 1 234 ? -5.949 14.732 9.843 1.00 93.38 234 ALA A C 1
ATOM 1930 O O . ALA A 1 234 ? -5.235 15.132 8.925 1.00 93.38 234 ALA A O 1
ATOM 1931 N N . GLU A 1 235 ? -5.451 14.244 10.978 1.00 92.44 235 GLU A N 1
ATOM 1932 C CA . GLU A 1 235 ? -4.026 14.180 11.301 1.00 92.44 235 GLU A CA 1
ATOM 1933 C C . GLU A 1 235 ? -3.314 12.979 10.651 1.00 92.44 235 GLU A C 1
ATOM 1935 O O . GLU A 1 235 ? -2.120 13.051 10.351 1.00 92.44 235 GLU A O 1
ATOM 1940 N N . ALA A 1 236 ? -4.036 11.884 10.391 1.00 90.38 236 ALA A N 1
ATOM 1941 C CA . ALA A 1 236 ? -3.463 10.631 9.907 1.00 90.38 236 ALA A CA 1
ATOM 1942 C C . ALA A 1 236 ? -2.589 10.766 8.647 1.00 90.38 236 ALA A C 1
ATOM 1944 O O . ALA A 1 236 ? -1.458 10.296 8.710 1.00 90.38 236 ALA A O 1
ATOM 1945 N N . PRO A 1 237 ? -2.988 11.458 7.559 1.00 86.12 237 PRO A N 1
ATOM 1946 C CA . PRO A 1 237 ? -2.112 11.622 6.394 1.00 86.12 237 PRO A CA 1
ATOM 1947 C C . PRO A 1 237 ? -0.759 12.248 6.744 1.00 86.12 237 PRO A C 1
ATOM 1949 O O . PRO A 1 237 ? 0.274 11.819 6.241 1.00 86.12 237 PRO A O 1
ATOM 1952 N N . ARG A 1 238 ? -0.738 13.207 7.676 1.00 84.81 238 ARG A N 1
ATOM 1953 C CA . ARG A 1 238 ? 0.493 13.879 8.103 1.00 84.81 238 ARG A CA 1
ATOM 1954 C C . ARG A 1 238 ? 1.405 12.965 8.925 1.00 84.81 238 ARG A C 1
ATOM 1956 O O . ARG A 1 238 ? 2.620 13.084 8.823 1.00 84.81 238 ARG A O 1
ATOM 1963 N N . ARG A 1 239 ? 0.826 12.101 9.763 1.00 85.12 239 ARG A N 1
ATOM 1964 C CA . ARG A 1 239 ? 1.554 11.252 10.730 1.00 85.12 239 ARG A CA 1
ATOM 1965 C C . ARG A 1 239 ? 1.836 9.841 10.233 1.00 85.12 239 ARG A C 1
ATOM 1967 O O . ARG A 1 239 ? 2.744 9.184 10.712 1.00 85.12 239 ARG A O 1
ATOM 1974 N N . LEU A 1 240 ? 1.079 9.381 9.247 1.00 83.62 240 LEU A N 1
ATOM 1975 C CA . LEU A 1 240 ? 1.188 8.051 8.658 1.00 83.62 240 LEU A CA 1
ATOM 1976 C C . LEU A 1 240 ? 1.756 8.139 7.237 1.00 83.62 240 LEU A C 1
ATOM 1978 O O . LEU A 1 240 ? 1.315 7.422 6.347 1.00 83.62 240 LEU A O 1
ATOM 1982 N N . ASN A 1 241 ? 2.705 9.047 6.985 1.00 78.94 241 ASN A N 1
ATOM 1983 C CA . ASN A 1 241 ? 3.423 9.147 5.706 1.00 78.94 241 ASN A CA 1
ATOM 1984 C C . ASN A 1 241 ? 2.508 9.214 4.461 1.00 78.94 241 ASN A C 1
ATOM 1986 O O . ASN A 1 241 ? 2.761 8.552 3.447 1.00 78.94 241 ASN A O 1
ATOM 1990 N N . GLY A 1 242 ? 1.434 9.999 4.538 1.00 77.88 242 GLY A N 1
ATOM 1991 C CA . GLY A 1 242 ? 0.442 10.189 3.479 1.00 77.88 242 GLY A CA 1
ATOM 1992 C C . GLY A 1 242 ? -0.740 9.226 3.506 1.00 77.88 242 GLY A C 1
ATOM 1993 O O . GLY A 1 242 ? -1.662 9.374 2.700 1.00 77.88 242 GLY A O 1
ATOM 1994 N N . TYR A 1 243 ? -0.742 8.239 4.403 1.00 81.56 243 TYR A N 1
ATOM 1995 C CA . TYR A 1 243 ? -1.812 7.251 4.479 1.00 81.56 243 TYR A CA 1
ATOM 1996 C C . TYR A 1 243 ? -2.999 7.738 5.323 1.00 81.56 243 TYR A C 1
ATOM 1998 O O . TYR A 1 243 ? -2.815 8.337 6.384 1.00 81.56 243 TYR A O 1
ATOM 2006 N N . PRO A 1 244 ? -4.246 7.483 4.880 1.00 89.31 244 PRO A N 1
ATOM 2007 C CA . PRO A 1 244 ? -5.411 7.737 5.713 1.00 89.31 244 PRO A CA 1
ATOM 2008 C C . PRO A 1 244 ? -5.450 6.752 6.885 1.00 89.31 244 PRO A C 1
ATOM 2010 O O . PRO A 1 244 ? -4.933 5.638 6.794 1.00 89.31 244 PRO A O 1
ATOM 2013 N N . LEU A 1 245 ? -6.146 7.129 7.958 1.00 93.00 245 LEU A N 1
ATOM 2014 C CA . LEU A 1 245 ? -6.444 6.203 9.048 1.00 93.00 245 LEU A CA 1
ATOM 2015 C C . LEU A 1 245 ? -7.273 5.018 8.503 1.00 93.00 245 LEU A C 1
ATOM 2017 O O . LEU A 1 245 ? -8.330 5.275 7.904 1.00 93.00 245 LEU A O 1
ATOM 2021 N N . PRO A 1 246 ? -6.841 3.755 8.688 1.00 93.38 246 PRO A N 1
ATOM 2022 C CA . PRO A 1 246 ? -7.548 2.600 8.142 1.00 93.38 246 PRO A CA 1
ATOM 2023 C C . PRO A 1 246 ? -9.004 2.507 8.592 1.00 93.38 246 PRO A C 1
ATOM 2025 O O . PRO A 1 246 ? -9.337 2.807 9.741 1.00 93.38 246 PRO A O 1
ATOM 2028 N N . LEU A 1 247 ? -9.879 2.072 7.682 1.00 92.69 247 LEU A N 1
ATOM 2029 C CA . LEU A 1 247 ? -11.321 2.024 7.929 1.00 92.69 247 LEU A CA 1
ATOM 2030 C C . LEU A 1 247 ? -11.698 1.104 9.098 1.00 92.69 247 LEU A C 1
ATOM 2032 O O . LEU A 1 247 ? -12.483 1.535 9.933 1.00 92.69 247 LEU A O 1
ATOM 2036 N N . PHE A 1 248 ? -11.096 -0.085 9.229 1.00 94.75 248 PHE A N 1
ATOM 2037 C CA . PHE A 1 248 ? -11.353 -0.967 10.378 1.00 94.75 248 PHE A CA 1
ATOM 2038 C C . PHE A 1 248 ? -11.098 -0.253 11.712 1.00 94.75 248 PHE A C 1
ATOM 2040 O O . PHE A 1 248 ? -11.906 -0.330 12.630 1.00 94.75 248 PHE A O 1
ATOM 2047 N N . TYR A 1 249 ? -9.999 0.499 11.796 1.00 95.88 249 TYR A N 1
ATOM 2048 C CA . TYR A 1 249 ? -9.597 1.170 13.022 1.00 95.88 249 TYR A CA 1
ATOM 2049 C C . TYR A 1 249 ? -10.525 2.353 13.317 1.00 95.88 249 TYR A C 1
ATOM 2051 O O . TYR A 1 249 ? -10.958 2.546 14.448 1.00 95.88 249 TYR A O 1
ATOM 2059 N N . ARG A 1 250 ? -10.924 3.102 12.280 1.00 95.31 250 ARG A N 1
ATOM 2060 C CA . ARG A 1 250 ? -11.955 4.147 12.389 1.00 95.31 250 ARG A CA 1
ATOM 2061 C C . ARG A 1 250 ? -13.292 3.607 12.880 1.00 95.31 250 ARG A C 1
ATOM 2063 O O . ARG A 1 250 ? -13.950 4.280 13.663 1.00 95.31 250 ARG A O 1
ATOM 2070 N N . ASP A 1 251 ? -13.683 2.432 12.402 1.00 95.31 251 ASP A N 1
ATOM 2071 C CA . ASP A 1 251 ? -14.944 1.784 12.753 1.00 95.31 251 ASP A CA 1
ATOM 2072 C C . ASP A 1 251 ? -14.889 1.162 14.169 1.00 95.31 251 ASP A C 1
ATOM 2074 O O . ASP A 1 251 ? -15.924 1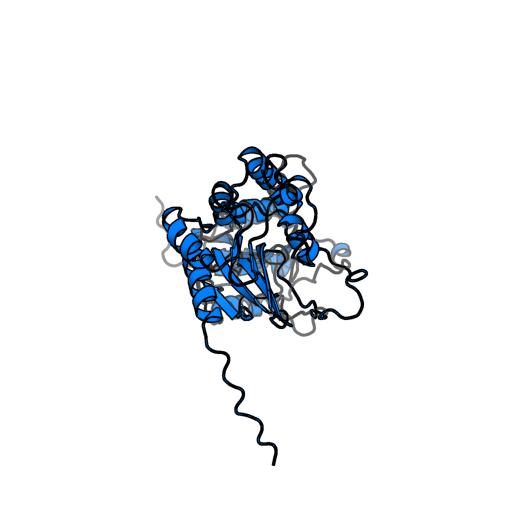.047 14.824 1.00 95.31 251 ASP A O 1
ATOM 2078 N N . LEU A 1 252 ? -13.691 0.829 14.672 1.00 95.19 252 LEU A N 1
ATOM 2079 C CA . LEU A 1 252 ? -13.444 0.334 16.033 1.00 95.19 252 LEU A CA 1
ATOM 2080 C C . LEU A 1 252 ? -13.494 1.448 17.098 1.00 95.19 252 LEU A C 1
ATOM 2082 O O . LEU A 1 252 ? -14.040 1.242 18.183 1.00 95.19 252 LEU A O 1
ATOM 2086 N N . LEU A 1 253 ? -12.957 2.635 16.790 1.00 96.44 253 LEU A N 1
ATOM 2087 C CA . LEU A 1 253 ? -12.806 3.756 17.734 1.00 96.44 253 LEU A CA 1
ATOM 2088 C C . LEU A 1 253 ? -14.090 4.198 18.477 1.00 96.44 253 LEU A C 1
ATOM 2090 O O . LEU A 1 253 ? -13.991 4.519 19.664 1.00 96.44 253 LEU A O 1
ATOM 2094 N N . PRO A 1 254 ? -15.294 4.201 17.865 1.00 96.19 254 PRO A N 1
ATOM 2095 C CA . PRO A 1 254 ? -16.550 4.497 18.562 1.00 96.19 254 PRO A CA 1
ATOM 2096 C C . PRO A 1 254 ? -16.912 3.512 19.677 1.00 96.19 254 PRO A C 1
ATOM 2098 O O . PRO A 1 254 ? -17.803 3.807 20.469 1.00 96.19 254 PRO A O 1
ATOM 2101 N N . TYR A 1 255 ? -16.260 2.350 19.723 1.00 94.19 255 TYR A N 1
ATOM 2102 C CA . TYR A 1 255 ? -16.462 1.321 20.740 1.00 94.19 255 TYR A CA 1
ATOM 2103 C C . TYR A 1 255 ? -15.259 1.231 21.684 1.00 94.19 255 TYR A C 1
ATOM 2105 O O . TYR A 1 255 ? -15.442 1.108 22.895 1.00 94.19 255 TYR A O 1
ATOM 2113 N N . TYR A 1 256 ? -14.044 1.342 21.135 1.00 92.62 256 TYR A N 1
ATOM 2114 C CA . TYR A 1 256 ? -12.791 1.159 21.864 1.00 92.62 256 TYR A CA 1
ATOM 2115 C C . TYR A 1 256 ? -11.704 2.148 21.421 1.00 92.62 256 TYR A C 1
ATOM 2117 O O . TYR A 1 256 ? -11.242 2.127 20.285 1.00 92.62 256 TYR A O 1
ATOM 2125 N N . ASN A 1 257 ? -11.235 2.972 22.353 1.00 93.19 257 ASN A N 1
ATOM 2126 C CA . ASN A 1 257 ? -10.109 3.891 22.231 1.00 93.19 257 ASN A CA 1
ATOM 2127 C C . ASN A 1 257 ? -8.977 3.437 23.155 1.00 93.19 257 ASN A C 1
ATOM 2129 O O . ASN A 1 257 ? -8.722 4.018 24.214 1.00 93.19 257 ASN A O 1
ATOM 2133 N N . GLY A 1 258 ? -8.327 2.352 22.756 1.00 88.88 258 GLY A N 1
ATOM 2134 C CA . GLY A 1 258 ? -7.477 1.566 23.637 1.00 88.88 258 GLY A CA 1
ATOM 2135 C C . GLY A 1 258 ? -8.169 0.289 24.064 1.00 88.88 258 GLY A C 1
ATOM 2136 O O . GLY A 1 258 ? -9.245 0.345 24.663 1.00 88.88 258 GLY A O 1
ATOM 2137 N N . LEU A 1 259 ? -7.544 -0.846 23.772 1.00 87.50 259 LEU A N 1
ATOM 2138 C CA . LEU A 1 259 ? -8.073 -2.155 24.130 1.00 87.50 259 LEU A CA 1
ATOM 2139 C C . LEU A 1 259 ? -6.950 -3.057 24.620 1.00 87.50 259 LEU A C 1
ATOM 2141 O O . LEU A 1 259 ? -6.034 -3.349 23.857 1.00 87.50 259 LEU A O 1
ATOM 2145 N N . ASP A 1 260 ? -7.010 -3.440 25.891 1.00 84.81 260 ASP A N 1
ATOM 2146 C CA . ASP A 1 260 ? -6.068 -4.379 26.498 1.00 84.81 260 ASP A CA 1
ATOM 2147 C C . ASP A 1 260 ? -6.471 -5.798 26.078 1.00 84.81 260 ASP A C 1
ATOM 2149 O O . ASP A 1 260 ? -7.609 -6.203 26.321 1.00 84.81 260 ASP A O 1
ATOM 2153 N N . LEU A 1 261 ? -5.583 -6.501 25.377 1.00 83.19 261 LEU A N 1
ATOM 2154 C CA . LEU A 1 261 ? -5.816 -7.842 24.846 1.00 83.19 261 LEU A CA 1
ATOM 2155 C C . LEU A 1 261 ? -4.560 -8.678 25.036 1.00 83.19 261 LEU A C 1
ATOM 2157 O O . LEU A 1 261 ? -3.508 -8.325 24.511 1.00 83.19 261 LEU A O 1
ATOM 2161 N N . PHE A 1 262 ? -4.690 -9.797 25.747 1.00 79.56 262 PHE A N 1
ATOM 2162 C CA . PHE A 1 262 ? -3.630 -10.805 25.885 1.00 79.56 262 PHE A CA 1
ATOM 2163 C C . PHE A 1 262 ? -2.292 -10.229 26.393 1.00 79.56 262 PHE A C 1
ATOM 2165 O O . PHE A 1 262 ? -1.225 -10.642 25.966 1.00 79.56 262 PHE A O 1
ATOM 2172 N N . GLY A 1 263 ? -2.327 -9.226 27.279 1.00 77.69 263 GLY A N 1
ATOM 2173 C CA . GLY A 1 263 ? -1.115 -8.545 27.764 1.00 77.69 263 GLY A CA 1
ATOM 2174 C C . GLY A 1 263 ? -0.514 -7.521 26.788 1.00 77.69 263 GLY A C 1
ATOM 2175 O O . GLY A 1 263 ? 0.477 -6.862 27.109 1.00 77.69 263 GLY A O 1
ATOM 2176 N N . GLY A 1 264 ? -1.127 -7.342 25.617 1.00 83.25 264 GLY A N 1
ATOM 2177 C CA . GLY A 1 264 ? -0.868 -6.255 24.685 1.00 83.25 264 GLY A CA 1
ATOM 2178 C C . GLY A 1 264 ? -1.975 -5.202 24.665 1.00 83.25 264 GLY A C 1
ATOM 2179 O O . GLY A 1 264 ? -2.982 -5.275 25.365 1.00 83.25 264 GLY A O 1
ATOM 2180 N N . LEU A 1 265 ? -1.780 -4.175 23.845 1.00 87.25 265 LEU A N 1
ATOM 2181 C CA . LEU A 1 265 ? -2.668 -3.026 23.760 1.00 87.25 265 LEU A CA 1
ATOM 2182 C C . LEU A 1 265 ? -2.904 -2.635 22.301 1.00 87.25 265 LEU A C 1
ATOM 2184 O O . LEU A 1 265 ? -1.965 -2.265 21.595 1.00 87.25 265 LEU A O 1
ATOM 2188 N N . ILE A 1 266 ? -4.169 -2.589 21.878 1.00 91.31 266 ILE A N 1
ATOM 2189 C CA . ILE A 1 266 ? -4.566 -1.778 20.722 1.00 91.31 266 ILE A CA 1
ATOM 2190 C C . ILE A 1 266 ? -4.365 -0.327 21.129 1.00 91.31 266 ILE A C 1
ATOM 2192 O O . ILE A 1 266 ? -4.944 0.116 22.121 1.00 91.31 266 ILE A O 1
ATOM 2196 N N . TYR A 1 267 ? -3.544 0.412 20.389 1.00 92.62 267 TYR A N 1
ATOM 2197 C CA . TYR A 1 267 ? -3.171 1.768 20.767 1.00 92.62 267 TYR A CA 1
ATOM 2198 C C . TYR A 1 267 ? -4.380 2.706 20.805 1.00 92.62 267 TYR A C 1
ATOM 2200 O O . TYR A 1 267 ? -5.405 2.462 20.175 1.00 92.62 267 TYR A O 1
ATOM 2208 N N . CYS A 1 268 ? -4.258 3.791 21.560 1.00 93.12 268 CYS A N 1
ATOM 2209 C CA . CYS A 1 268 ? -5.272 4.827 21.714 1.00 93.12 268 CYS A CA 1
ATOM 2210 C C . CYS A 1 268 ? -5.005 6.000 20.765 1.00 93.12 268 CYS A C 1
ATOM 2212 O O . CYS A 1 268 ? -3.859 6.305 20.431 1.00 93.12 268 CYS A O 1
ATOM 2214 N N . ILE A 1 269 ? -6.039 6.765 20.443 1.00 95.00 269 ILE A N 1
ATOM 2215 C CA . ILE A 1 269 ? -5.892 8.156 20.010 1.00 95.00 269 ILE A CA 1
ATOM 2216 C C . ILE A 1 269 ? -6.065 9.088 21.213 1.00 95.00 269 ILE A C 1
ATOM 2218 O O . ILE A 1 269 ? -6.780 8.776 22.169 1.00 95.00 269 ILE A O 1
ATOM 2222 N N . GLN A 1 270 ? -5.400 10.243 21.180 1.00 93.88 270 GLN A N 1
ATOM 2223 C CA . GLN A 1 270 ? -5.593 11.253 22.216 1.00 93.88 270 GLN A CA 1
ATOM 2224 C C . GLN A 1 270 ? -7.024 11.796 22.133 1.00 93.88 270 GLN A C 1
ATOM 2226 O O . GLN A 1 270 ? -7.457 12.248 21.077 1.00 93.88 270 GLN A O 1
ATOM 2231 N N . ASP A 1 271 ? -7.745 11.780 23.251 1.00 96.19 271 ASP A N 1
ATOM 2232 C CA . ASP A 1 271 ? -9.131 12.242 23.308 1.00 96.19 271 ASP A CA 1
ATOM 2233 C C . ASP A 1 271 ? -9.334 13.162 24.507 1.00 96.19 271 ASP A C 1
ATOM 2235 O O . ASP A 1 271 ? -9.442 12.723 25.654 1.00 96.19 271 ASP A O 1
ATOM 2239 N N . LYS A 1 272 ? -9.435 14.465 24.227 1.00 94.94 272 LYS A N 1
ATOM 2240 C CA . LYS A 1 272 ? -9.575 15.512 25.247 1.00 94.94 272 LYS A CA 1
ATOM 2241 C C . LYS A 1 272 ? -10.838 15.351 26.106 1.00 94.94 272 LYS A C 1
ATOM 2243 O O . LYS A 1 272 ? -10.898 15.902 27.206 1.00 94.94 272 LYS A O 1
ATOM 2248 N N . ARG A 1 273 ? -11.842 14.623 25.605 1.00 94.88 273 ARG A N 1
ATOM 2249 C CA . ARG A 1 273 ? -13.126 14.360 26.268 1.00 94.88 273 ARG A CA 1
ATOM 2250 C C . ARG A 1 273 ? -13.168 13.005 26.968 1.00 94.88 273 ARG A C 1
ATOM 2252 O O . ARG A 1 273 ? -14.174 12.713 27.614 1.00 94.88 273 ARG A O 1
ATOM 2259 N N . SER A 1 274 ? -12.105 12.206 26.864 1.00 93.44 274 SER A N 1
ATOM 2260 C CA . SER A 1 274 ? -12.039 10.896 27.502 1.00 93.44 274 SER A CA 1
ATOM 2261 C C . SER A 1 274 ? -12.264 11.014 29.016 1.00 93.44 274 SER A C 1
ATOM 2263 O O . SER A 1 274 ? -11.722 11.929 29.653 1.00 93.44 274 SER A O 1
ATOM 2265 N N . PRO A 1 275 ? -13.025 10.084 29.627 1.00 90.06 275 PRO A N 1
ATOM 2266 C CA . PRO A 1 275 ? -13.136 9.997 31.081 1.00 90.06 275 PRO A CA 1
ATOM 2267 C C . PRO A 1 275 ? -11.807 9.597 31.741 1.00 90.06 275 PRO A C 1
ATOM 2269 O O . PRO A 1 275 ? -11.655 9.740 32.953 1.00 90.06 275 PRO A O 1
ATOM 2272 N N . VAL A 1 276 ? -10.838 9.118 30.956 1.00 88.06 276 VAL A N 1
ATOM 2273 C CA . VAL A 1 276 ? -9.521 8.700 31.422 1.00 88.06 276 VAL A CA 1
ATOM 2274 C C . VAL A 1 276 ? -8.498 9.804 31.212 1.00 88.06 276 VAL A C 1
ATOM 2276 O O . VAL A 1 276 ? -8.231 10.249 30.096 1.00 88.06 276 VAL A O 1
ATOM 2279 N N . GLU A 1 277 ? -7.875 10.215 32.315 1.00 88.56 277 GLU A N 1
ATOM 2280 C CA . GLU A 1 277 ? -6.956 11.348 32.342 1.00 88.56 277 GLU A CA 1
ATOM 2281 C C . GLU A 1 277 ? -5.779 11.193 31.381 1.00 88.56 277 GLU A C 1
ATOM 2283 O O . GLU A 1 277 ? -5.512 12.120 30.621 1.00 88.56 277 GLU A O 1
ATOM 2288 N N . TRP A 1 278 ? -5.107 10.040 31.377 1.00 85.50 278 TRP A N 1
ATOM 2289 C CA . TRP A 1 278 ? -3.902 9.862 30.569 1.00 85.50 278 TRP A CA 1
ATOM 2290 C C . TRP A 1 278 ? -4.201 9.840 29.063 1.00 85.50 278 TRP A C 1
ATOM 2292 O O . TRP A 1 278 ? -3.418 10.396 28.297 1.00 85.50 278 TRP A O 1
ATOM 2302 N N . ILE A 1 279 ? -5.361 9.310 28.640 1.00 89.50 279 ILE A N 1
ATOM 2303 C CA . ILE A 1 279 ? -5.847 9.393 27.248 1.00 89.50 279 ILE A CA 1
ATOM 2304 C C . ILE A 1 279 ? -6.093 10.854 26.857 1.00 89.50 279 ILE A C 1
ATOM 2306 O O . ILE A 1 279 ? -5.760 11.267 25.747 1.00 89.50 279 ILE A O 1
ATOM 2310 N N . ARG A 1 280 ? -6.642 11.657 27.774 1.00 91.88 280 ARG A N 1
ATOM 2311 C CA . ARG A 1 280 ? -6.897 13.085 27.555 1.00 91.88 280 ARG A CA 1
ATOM 2312 C C . ARG A 1 280 ? -5.613 13.903 27.438 1.00 91.88 280 ARG A C 1
ATOM 2314 O O . ARG A 1 280 ? -5.508 14.762 26.562 1.00 91.88 280 ARG A O 1
ATOM 2321 N N . THR A 1 281 ? -4.639 13.658 28.306 1.00 86.69 281 THR A N 1
ATOM 2322 C CA . THR A 1 281 ? -3.390 14.432 28.364 1.00 86.69 281 THR A CA 1
ATOM 2323 C C . THR A 1 281 ? -2.316 13.935 27.398 1.00 86.69 281 THR A C 1
ATOM 2325 O O . THR A 1 281 ? -1.333 14.644 27.197 1.00 86.69 281 THR A O 1
ATOM 2328 N N . GLY A 1 282 ? -2.479 12.752 26.795 1.00 79.38 282 GLY A N 1
ATOM 2329 C CA . GLY A 1 282 ? -1.441 12.152 25.953 1.00 79.38 282 GLY A CA 1
ATOM 2330 C C . GLY A 1 282 ? -0.257 11.601 26.761 1.00 79.38 282 GLY A C 1
ATOM 2331 O O . GLY A 1 282 ? 0.829 11.410 26.220 1.00 79.38 282 GLY A O 1
ATOM 2332 N N . THR A 1 283 ? -0.422 11.387 28.071 1.00 77.94 283 THR A N 1
ATOM 2333 C CA . THR A 1 283 ? 0.647 10.887 28.951 1.00 77.94 283 THR A CA 1
ATOM 2334 C C . THR A 1 283 ? 0.677 9.359 28.979 1.00 77.94 283 THR A C 1
ATOM 2336 O O . THR A 1 283 ? -0.344 8.714 28.757 1.00 77.94 283 THR A O 1
ATOM 2339 N N . LYS A 1 284 ? 1.836 8.759 29.287 1.00 69.62 284 LYS A N 1
ATOM 2340 C CA . LYS A 1 284 ? 1.984 7.293 29.379 1.00 69.62 284 LYS A CA 1
ATOM 2341 C C . LYS A 1 284 ? 0.979 6.676 30.364 1.00 69.62 284 LYS A C 1
ATOM 2343 O O . LYS A 1 284 ? 0.701 7.256 31.415 1.00 69.62 284 LYS A O 1
ATOM 2348 N N . ARG A 1 285 ? 0.471 5.481 30.040 1.00 70.31 285 ARG A N 1
ATOM 2349 C CA . ARG A 1 285 ? -0.377 4.692 30.946 1.00 70.31 285 ARG A CA 1
ATOM 2350 C C . ARG A 1 285 ? 0.471 4.227 32.143 1.00 70.31 285 ARG A C 1
ATOM 2352 O O . ARG A 1 285 ? 1.561 3.711 31.920 1.00 70.31 285 ARG A O 1
ATOM 2359 N N . PRO A 1 286 ? -0.008 4.328 33.398 1.00 60.38 286 PRO A N 1
ATOM 2360 C CA . PRO A 1 286 ? 0.803 4.014 34.583 1.00 60.38 286 PRO A CA 1
ATOM 2361 C C . PRO A 1 286 ? 1.371 2.585 34.661 1.00 60.38 286 PRO A C 1
ATOM 2363 O O . PRO A 1 286 ? 2.351 2.376 35.367 1.00 60.38 286 PRO A O 1
ATOM 2366 N N . ARG A 1 287 ? 0.764 1.609 33.965 1.00 64.56 287 ARG A N 1
ATOM 2367 C CA . ARG A 1 287 ? 1.205 0.199 33.938 1.00 64.56 287 ARG A CA 1
ATOM 2368 C C . ARG A 1 287 ? 2.114 -0.164 32.754 1.00 64.56 287 ARG A C 1
ATOM 2370 O O . ARG A 1 287 ? 2.694 -1.238 32.773 1.00 64.56 287 ARG A O 1
ATOM 2377 N N . TYR A 1 288 ? 2.252 0.700 31.747 1.00 62.00 288 TYR A N 1
ATOM 2378 C CA . TYR A 1 288 ? 3.003 0.389 30.528 1.00 62.00 288 TYR A CA 1
ATOM 2379 C C . TYR A 1 288 ? 4.232 1.294 30.412 1.00 62.00 288 TYR A C 1
ATOM 2381 O O . TYR A 1 288 ? 4.140 2.518 30.505 1.00 62.00 288 TYR A O 1
ATOM 2389 N N . TYR A 1 289 ? 5.401 0.692 30.188 1.00 52.59 289 TYR A N 1
ATOM 2390 C CA . TYR A 1 289 ? 6.670 1.422 30.071 1.00 52.59 289 TYR A CA 1
ATOM 2391 C C . TYR A 1 289 ? 6.783 2.230 28.761 1.00 52.59 289 TYR A C 1
ATOM 2393 O O . TYR A 1 289 ? 7.535 3.215 28.676 1.00 52.59 289 TYR A O 1
ATOM 2401 N N . HIS A 1 290 ? 5.984 1.867 27.757 1.00 62.59 290 HIS A N 1
ATOM 2402 C CA . HIS A 1 290 ? 6.004 2.438 26.413 1.00 62.59 290 HIS A CA 1
ATOM 2403 C C . HIS A 1 290 ? 4.845 3.413 26.173 1.00 62.59 290 HIS A C 1
ATOM 2405 O O . HIS A 1 290 ? 3.944 3.569 26.998 1.00 62.59 290 HIS A O 1
ATOM 2411 N N . THR A 1 291 ? 4.892 4.144 25.056 1.00 65.44 291 THR A N 1
ATOM 2412 C CA . THR A 1 291 ? 3.756 4.970 24.631 1.00 65.44 291 THR A CA 1
ATOM 2413 C C . THR A 1 291 ? 2.530 4.078 24.418 1.00 65.44 291 THR A C 1
ATOM 2415 O O . THR A 1 291 ? 2.668 2.906 24.109 1.00 65.44 291 THR A O 1
ATOM 2418 N N . CYS A 1 292 ? 1.319 4.594 24.595 1.00 80.75 292 CYS A N 1
ATOM 2419 C CA . CYS A 1 292 ? 0.084 3.842 24.322 1.00 80.75 292 CYS A CA 1
ATOM 2420 C C . CYS A 1 292 ? -0.716 4.487 23.185 1.00 80.75 292 CYS A C 1
ATOM 2422 O O . CYS A 1 292 ? -1.880 4.163 22.995 1.00 80.75 292 CYS A O 1
ATOM 2424 N N . PHE A 1 293 ? -0.111 5.439 22.468 1.00 87.06 293 PHE A N 1
ATOM 2425 C CA . PHE A 1 293 ? -0.788 6.276 21.485 1.00 87.06 293 PHE A CA 1
ATOM 2426 C C . PHE A 1 293 ? -0.388 5.908 20.067 1.00 87.06 293 PHE A C 1
ATOM 2428 O O . PHE A 1 293 ? 0.800 5.786 19.767 1.00 87.06 293 PHE A O 1
ATOM 2435 N N . LEU A 1 294 ? -1.393 5.811 19.201 1.00 90.19 294 LEU A N 1
ATOM 2436 C CA . LEU A 1 294 ? -1.284 5.357 17.825 1.00 90.19 294 LEU A CA 1
ATOM 2437 C C . LEU A 1 294 ? -0.232 6.142 17.037 1.00 90.19 294 LEU A C 1
ATOM 2439 O O . LEU A 1 294 ? 0.688 5.552 16.477 1.00 90.19 294 LEU A O 1
ATOM 2443 N N . PHE A 1 295 ? -0.352 7.472 16.998 1.00 87.50 295 PHE A N 1
ATOM 2444 C CA . PHE A 1 295 ? 0.551 8.294 16.193 1.00 87.50 295 PHE A CA 1
ATOM 2445 C C . PHE A 1 295 ? 1.964 8.312 16.755 1.00 87.50 295 PHE A C 1
ATOM 2447 O O . PHE A 1 295 ? 2.900 8.190 15.987 1.00 87.50 295 PHE A O 1
ATOM 2454 N N . SER A 1 296 ? 2.139 8.393 18.077 1.00 83.81 296 SER A N 1
ATOM 2455 C CA . SER A 1 296 ? 3.480 8.327 18.673 1.00 83.81 296 SER A CA 1
ATOM 2456 C C . SER A 1 296 ? 4.189 7.017 18.336 1.00 83.81 296 SER A C 1
ATOM 2458 O O . SER A 1 296 ? 5.392 7.020 18.102 1.00 83.81 296 SER A O 1
ATOM 2460 N N . TRP A 1 297 ? 3.455 5.904 18.289 1.00 81.94 297 TRP A N 1
ATOM 2461 C CA . TRP A 1 297 ? 4.019 4.623 17.883 1.00 81.94 297 TRP A CA 1
ATOM 2462 C C . TRP A 1 297 ? 4.357 4.551 16.405 1.00 81.94 297 TRP A C 1
ATOM 2464 O O . TRP A 1 297 ? 5.463 4.138 16.081 1.00 81.94 297 TRP A O 1
ATOM 2474 N N . ASN A 1 298 ? 3.447 4.961 15.522 1.00 84.50 298 ASN A N 1
ATOM 2475 C CA . ASN A 1 298 ? 3.718 4.932 14.084 1.00 84.50 298 ASN A CA 1
ATOM 2476 C C . ASN A 1 298 ? 4.839 5.917 13.713 1.00 84.50 298 ASN A C 1
ATOM 2478 O O . ASN A 1 298 ? 5.728 5.545 12.956 1.00 84.50 298 ASN A O 1
ATOM 2482 N N . ASP A 1 299 ? 4.882 7.110 14.318 1.00 81.06 299 ASP A N 1
ATOM 2483 C CA . ASP A 1 299 ? 6.013 8.032 14.168 1.00 81.06 299 ASP A CA 1
ATOM 2484 C C . ASP A 1 299 ? 7.313 7.342 14.599 1.00 81.06 299 ASP A C 1
ATOM 2486 O O . ASP A 1 299 ? 8.251 7.269 13.820 1.00 81.06 299 ASP A O 1
ATOM 2490 N N . ASN A 1 300 ? 7.368 6.751 15.800 1.00 72.56 300 ASN A N 1
ATOM 2491 C CA . ASN A 1 300 ? 8.571 6.069 16.294 1.00 72.56 300 ASN A CA 1
ATOM 2492 C C . ASN A 1 300 ? 8.989 4.884 15.408 1.00 72.56 300 ASN A C 1
ATOM 2494 O O . ASN A 1 300 ? 10.182 4.680 15.171 1.00 72.56 300 ASN A O 1
ATOM 2498 N N . LEU A 1 301 ? 8.019 4.116 14.908 1.00 71.38 301 LEU A N 1
ATOM 2499 C CA . LEU A 1 301 ? 8.251 3.000 13.996 1.00 71.38 301 LEU A CA 1
ATOM 2500 C C . LEU A 1 301 ? 8.894 3.477 12.682 1.00 71.38 301 LEU A C 1
ATOM 2502 O O . LEU A 1 301 ? 9.712 2.760 12.107 1.00 71.38 301 LEU A O 1
ATOM 2506 N N . HIS A 1 302 ? 8.570 4.695 12.235 1.00 64.44 302 HIS A N 1
ATOM 2507 C CA . HIS A 1 302 ? 9.058 5.273 10.982 1.00 64.44 302 HIS A CA 1
ATOM 2508 C C . HIS A 1 302 ? 10.244 6.253 11.132 1.00 64.44 302 HIS A C 1
ATOM 2510 O O . HIS A 1 302 ? 10.983 6.433 10.165 1.00 64.44 302 HIS A O 1
ATOM 2516 N N . GLU A 1 303 ? 10.464 6.866 12.303 1.00 58.28 303 GLU A N 1
ATOM 2517 C CA . GLU A 1 303 ? 11.393 7.998 12.498 1.00 58.28 303 GLU A CA 1
ATOM 2518 C C . GLU A 1 303 ? 12.654 7.698 13.330 1.00 58.28 303 GLU A C 1
ATOM 2520 O O . GLU A 1 303 ? 13.550 8.538 13.375 1.00 58.28 303 GLU A O 1
ATOM 2525 N N . LEU A 1 304 ? 12.797 6.551 14.003 1.00 50.28 304 LEU A N 1
ATOM 2526 C CA . LEU A 1 304 ? 13.860 6.453 15.015 1.00 50.28 304 LEU A CA 1
ATOM 2527 C C . LEU A 1 304 ? 15.299 6.453 14.440 1.00 50.28 304 LEU A C 1
ATOM 2529 O O . LEU A 1 304 ? 15.727 5.522 13.759 1.00 50.28 304 LEU A O 1
ATOM 2533 N N . ASP A 1 305 ? 16.081 7.447 14.849 1.00 40.06 305 ASP A N 1
ATOM 2534 C CA . ASP A 1 305 ? 17.529 7.380 15.063 1.00 40.06 305 ASP A CA 1
ATOM 2535 C C . ASP A 1 305 ? 17.745 7.184 16.586 1.00 40.06 305 ASP A C 1
ATOM 2537 O O . ASP A 1 305 ? 17.088 7.819 17.411 1.00 40.06 305 ASP A O 1
ATOM 2541 N N . HIS A 1 306 ? 18.561 6.207 16.986 1.00 46.53 306 HIS A N 1
ATOM 2542 C CA . HIS A 1 306 ? 18.414 5.400 18.220 1.00 46.53 306 HIS A CA 1
ATOM 2543 C C . HIS A 1 306 ? 18.891 6.002 19.564 1.00 46.53 306 HIS A C 1
ATOM 2545 O O . HIS A 1 306 ? 19.274 5.255 20.463 1.00 46.53 306 HIS A O 1
ATOM 2551 N N . ALA A 1 307 ? 18.903 7.316 19.769 1.00 38.31 307 ALA A N 1
ATOM 2552 C CA . ALA A 1 307 ? 19.675 7.856 20.897 1.00 38.31 307 ALA A CA 1
ATOM 2553 C C . ALA A 1 307 ? 19.127 7.554 22.318 1.00 38.31 307 ALA A C 1
ATOM 2555 O O . ALA A 1 307 ? 19.938 7.456 23.237 1.00 38.31 307 ALA A O 1
ATOM 2556 N N . ASP A 1 308 ? 17.816 7.350 22.521 1.00 38.47 308 ASP A N 1
ATOM 2557 C CA . ASP A 1 308 ? 17.231 7.472 23.876 1.00 38.47 308 ASP A CA 1
ATOM 2558 C C . ASP A 1 308 ? 16.527 6.237 24.475 1.00 38.47 308 ASP A C 1
ATOM 2560 O O . ASP A 1 308 ? 16.049 6.303 25.610 1.00 38.47 308 ASP A O 1
ATOM 2564 N N . TYR A 1 309 ? 16.515 5.076 23.810 1.00 45.12 309 TYR A N 1
ATOM 2565 C CA . TYR A 1 309 ? 16.111 3.835 24.491 1.00 45.12 309 TYR A CA 1
ATOM 2566 C C . TYR A 1 309 ? 17.325 3.230 25.202 1.00 45.12 309 TYR A C 1
ATOM 2568 O O . TYR A 1 309 ? 18.202 2.616 24.599 1.00 45.12 309 TYR A O 1
ATOM 2576 N N . GLY A 1 310 ? 17.398 3.513 26.505 1.00 38.66 310 GLY A N 1
ATOM 2577 C CA . GLY A 1 310 ? 18.522 3.225 27.388 1.00 38.66 310 GLY A CA 1
ATOM 2578 C C . GLY A 1 310 ? 19.081 1.802 27.297 1.00 38.66 310 GLY A C 1
ATOM 2579 O O . GLY A 1 310 ? 18.368 0.818 27.115 1.00 38.66 310 GLY A O 1
ATOM 2580 N N . ARG A 1 311 ? 20.406 1.741 27.465 1.00 37.44 311 ARG A N 1
ATOM 2581 C CA . ARG A 1 311 ? 21.273 0.555 27.541 1.00 37.44 311 ARG A CA 1
ATOM 2582 C C . ARG A 1 311 ? 20.593 -0.606 28.284 1.00 37.44 311 ARG A C 1
ATOM 2584 O O . ARG A 1 311 ? 20.544 -0.596 29.509 1.00 37.44 311 ARG A O 1
ATOM 2591 N N . GLY A 1 312 ? 20.105 -1.590 27.533 1.00 41.97 312 GLY A N 1
ATOM 2592 C CA . GLY A 1 312 ? 19.507 -2.824 28.055 1.00 41.97 312 GLY A CA 1
ATOM 2593 C C . GLY A 1 312 ? 18.365 -3.389 27.203 1.00 41.97 312 GLY A C 1
ATOM 2594 O O . GLY A 1 312 ? 18.061 -4.565 27.323 1.00 41.97 312 GLY A O 1
ATOM 2595 N N . SER A 1 313 ? 17.763 -2.585 26.322 1.00 42.31 313 SER A N 1
ATOM 2596 C CA . SER A 1 313 ? 16.599 -2.984 25.520 1.00 42.31 313 SER A CA 1
ATOM 2597 C C . SER A 1 313 ? 16.994 -3.483 24.126 1.00 42.31 313 SER A C 1
ATOM 2599 O O . SER A 1 313 ? 17.540 -2.711 23.340 1.00 42.31 313 SER A O 1
ATOM 2601 N N . LEU A 1 314 ? 16.685 -4.755 23.850 1.00 43.59 314 LEU A N 1
ATOM 2602 C CA . LEU A 1 314 ? 16.371 -5.372 22.549 1.00 43.59 314 LEU A CA 1
ATOM 2603 C C . LEU A 1 314 ? 16.707 -4.505 21.325 1.00 43.59 314 LEU A C 1
ATOM 2605 O O . LEU A 1 314 ? 15.924 -3.655 20.890 1.00 43.59 314 LEU A O 1
ATOM 2609 N N . SER A 1 315 ? 17.896 -4.714 20.765 1.00 41.81 315 SER A N 1
ATOM 2610 C CA . SER A 1 315 ? 18.284 -4.114 19.497 1.00 41.81 315 SER A CA 1
ATOM 2611 C C . SER A 1 315 ? 17.528 -4.801 18.360 1.00 41.81 315 SER A C 1
ATOM 2613 O O . SER A 1 315 ? 17.990 -5.818 17.852 1.00 41.81 315 SER A O 1
ATOM 2615 N N . MET A 1 316 ? 16.391 -4.247 17.937 1.00 48.44 316 MET A N 1
ATOM 2616 C CA . MET A 1 316 ? 15.834 -4.588 16.627 1.00 48.44 316 MET A CA 1
ATOM 2617 C C . MET A 1 316 ? 16.867 -4.216 15.555 1.00 48.44 316 MET A C 1
ATOM 2619 O O . MET A 1 316 ? 17.163 -3.033 15.355 1.00 48.44 316 MET A O 1
ATOM 2623 N N . ASP A 1 317 ? 17.441 -5.214 14.878 1.00 48.69 317 ASP A N 1
ATOM 2624 C CA . ASP A 1 317 ? 18.230 -4.992 13.666 1.00 48.69 317 ASP A CA 1
ATOM 2625 C C . ASP A 1 317 ? 17.260 -4.450 12.605 1.00 48.69 317 ASP A C 1
ATOM 2627 O O . ASP A 1 317 ? 16.430 -5.171 12.059 1.00 48.69 317 ASP A O 1
ATOM 2631 N N . LYS A 1 318 ? 17.309 -3.131 12.387 1.00 52.47 318 LYS A N 1
ATOM 2632 C CA . LYS A 1 318 ? 16.351 -2.292 11.642 1.00 52.47 318 LYS A CA 1
ATOM 2633 C C . LYS A 1 318 ? 16.220 -2.580 10.145 1.00 52.47 318 LYS A C 1
ATOM 2635 O O . LYS A 1 318 ? 15.944 -1.675 9.352 1.00 52.47 318 LYS A O 1
ATOM 2640 N N . ARG A 1 319 ? 16.416 -3.810 9.691 1.00 49.12 319 ARG A N 1
ATOM 2641 C CA . ARG A 1 319 ? 16.287 -4.141 8.274 1.00 49.12 319 ARG A CA 1
ATOM 2642 C C . ARG A 1 319 ? 14.813 -4.174 7.880 1.00 49.12 319 ARG A C 1
ATOM 2644 O O . ARG A 1 319 ? 14.209 -5.219 7.758 1.00 49.12 319 ARG A O 1
ATOM 2651 N N . GLY A 1 320 ? 14.286 -2.988 7.588 1.00 58.69 320 GLY A N 1
ATOM 2652 C CA . GLY A 1 320 ? 13.363 -2.802 6.483 1.00 58.69 320 GLY A CA 1
ATOM 2653 C C . GLY A 1 320 ? 11.886 -2.644 6.798 1.00 58.69 320 GLY A C 1
ATOM 2654 O O . GLY A 1 320 ? 11.140 -2.811 5.843 1.00 58.69 320 GLY A O 1
ATOM 2655 N N . VAL A 1 321 ? 11.465 -2.275 8.022 1.00 66.44 321 VAL A N 1
ATOM 2656 C CA . VAL A 1 321 ? 10.039 -2.030 8.346 1.00 66.44 321 VAL A CA 1
ATOM 2657 C C . VAL A 1 321 ? 9.340 -1.319 7.193 1.00 66.44 321 VAL A C 1
ATOM 2659 O O . VAL A 1 321 ? 9.735 -0.216 6.797 1.00 66.44 321 VAL A O 1
ATOM 2662 N N . ASN A 1 322 ? 8.339 -1.979 6.614 1.00 74.00 322 ASN A N 1
ATOM 2663 C CA . ASN A 1 322 ? 7.681 -1.441 5.439 1.00 74.00 322 ASN A CA 1
ATOM 2664 C C . ASN A 1 322 ? 6.972 -0.122 5.817 1.00 74.00 322 ASN A C 1
ATOM 2666 O O . ASN A 1 322 ? 6.097 -0.143 6.680 1.00 74.00 322 ASN A O 1
ATOM 2670 N N . PRO A 1 323 ? 7.299 1.026 5.190 1.00 74.69 323 PRO A N 1
ATOM 2671 C CA . PRO A 1 323 ? 6.717 2.322 5.555 1.00 74.69 323 PRO A CA 1
ATOM 2672 C C . PRO A 1 323 ? 5.215 2.425 5.252 1.00 74.69 323 PRO A C 1
ATOM 2674 O O . PRO A 1 323 ? 4.593 3.437 5.559 1.00 74.69 323 PRO A O 1
ATOM 2677 N N . GLU A 1 324 ? 4.647 1.413 4.597 1.00 79.56 324 GLU A N 1
ATOM 2678 C CA . GLU A 1 324 ? 3.223 1.308 4.288 1.00 79.56 324 GLU A CA 1
ATOM 2679 C C . GLU A 1 324 ? 2.448 0.516 5.349 1.00 79.56 324 GLU A C 1
ATOM 2681 O O . GLU A 1 324 ? 1.221 0.488 5.301 1.00 79.56 324 GLU A O 1
ATOM 2686 N N . PHE A 1 325 ? 3.131 -0.140 6.289 1.00 87.19 325 PHE A N 1
ATOM 2687 C CA . PHE A 1 325 ? 2.490 -0.860 7.383 1.00 87.19 325 PHE A CA 1
ATOM 2688 C C . PHE A 1 325 ? 1.900 0.099 8.411 1.00 87.19 325 PHE A C 1
ATOM 2690 O O . PHE A 1 325 ? 2.539 1.067 8.815 1.00 87.19 325 PHE A O 1
ATOM 2697 N N . PHE A 1 326 ? 0.683 -0.206 8.858 1.00 91.38 326 PHE A N 1
ATOM 2698 C CA . PHE A 1 326 ? 0.010 0.514 9.931 1.00 91.38 326 PHE A CA 1
ATOM 2699 C C . PHE A 1 326 ? 0.073 -0.312 11.212 1.00 91.38 326 PHE A C 1
ATOM 2701 O O . PHE A 1 326 ? -0.608 -1.331 11.324 1.00 91.38 326 PHE A O 1
ATOM 2708 N N . CYS A 1 327 ? 0.877 0.119 12.180 1.00 92.19 327 CYS A N 1
ATOM 2709 C CA . CYS A 1 327 ? 0.958 -0.543 13.477 1.00 92.19 327 CYS A CA 1
ATOM 2710 C C . CYS A 1 327 ? -0.164 -0.026 14.382 1.00 92.19 327 CYS A C 1
ATOM 2712 O O . CYS A 1 327 ? -0.195 1.155 14.737 1.00 92.19 327 CYS A O 1
ATOM 2714 N N . PHE A 1 328 ? -1.118 -0.888 14.722 1.00 94.31 328 PHE A N 1
ATOM 2715 C CA . PHE A 1 328 ? -2.324 -0.497 15.460 1.00 94.31 328 PHE A CA 1
ATOM 2716 C C . PHE A 1 328 ? -2.339 -0.981 16.908 1.00 94.31 328 PHE A C 1
ATOM 2718 O O . PHE A 1 328 ? -3.187 -0.545 17.688 1.00 94.31 328 PHE A O 1
ATOM 2725 N N . GLY A 1 329 ? -1.408 -1.851 17.276 1.00 92.50 329 GLY A N 1
ATOM 2726 C CA . GLY A 1 329 ? -1.247 -2.329 18.635 1.00 92.50 329 GLY A CA 1
ATOM 2727 C C . GLY A 1 329 ? 0.028 -3.134 18.800 1.00 92.50 329 GLY A C 1
ATOM 2728 O O . GLY A 1 329 ? 0.820 -3.275 17.868 1.00 92.50 329 GLY A O 1
ATOM 2729 N N . GLY A 1 330 ? 0.222 -3.641 20.004 1.00 90.00 330 GLY A N 1
ATOM 2730 C CA . GLY A 1 330 ? 1.363 -4.475 20.338 1.00 90.00 330 GLY A CA 1
ATOM 2731 C C . GLY A 1 330 ? 1.437 -4.743 21.830 1.00 90.00 330 GLY A C 1
ATOM 2732 O O . GLY A 1 330 ? 0.746 -4.098 22.623 1.00 90.00 330 GLY A O 1
ATOM 2733 N N . GLY A 1 331 ? 2.293 -5.677 22.211 1.00 84.50 331 GLY A N 1
ATOM 2734 C CA . GLY A 1 331 ? 2.461 -6.123 23.588 1.00 84.50 331 GLY A CA 1
ATOM 2735 C C . GLY A 1 331 ? 3.923 -6.287 23.960 1.00 84.50 331 GLY A C 1
ATOM 2736 O O . GLY A 1 331 ? 4.807 -6.285 23.103 1.00 84.50 331 GLY A O 1
ATOM 2737 N N . VAL A 1 332 ? 4.168 -6.389 25.262 1.00 72.88 332 VAL A N 1
ATOM 2738 C CA . VAL A 1 332 ? 5.458 -6.833 25.790 1.00 72.88 332 VAL A CA 1
ATOM 2739 C C . VAL A 1 332 ? 5.163 -7.975 26.745 1.00 72.88 332 VAL A C 1
ATOM 2741 O O . VAL A 1 332 ? 4.574 -7.747 27.802 1.00 72.88 332 VAL A O 1
ATOM 2744 N N . ALA A 1 333 ? 5.560 -9.181 26.358 1.00 66.25 333 ALA A N 1
ATOM 2745 C CA . ALA A 1 333 ? 5.472 -10.375 27.185 1.00 66.25 333 ALA A CA 1
ATOM 2746 C C . ALA A 1 333 ? 6.902 -10.838 27.486 1.00 66.25 333 ALA A C 1
ATOM 2748 O O . ALA A 1 333 ? 7.633 -11.251 26.588 1.00 66.25 333 ALA A O 1
ATOM 2749 N N . ASP A 1 334 ? 7.314 -10.706 28.749 1.00 69.06 334 ASP A N 1
ATOM 2750 C CA . ASP A 1 334 ? 8.664 -11.009 29.237 1.00 69.06 334 ASP A CA 1
ATOM 2751 C C . ASP A 1 334 ? 9.789 -10.308 28.445 1.00 69.06 334 ASP A C 1
ATOM 2753 O O . ASP A 1 334 ? 10.075 -9.131 28.680 1.00 69.06 334 ASP A O 1
ATOM 2757 N N . GLU A 1 335 ? 10.429 -11.026 27.517 1.00 65.56 335 GLU A N 1
ATOM 2758 C CA . GLU A 1 335 ? 11.545 -10.564 26.676 1.00 65.56 335 GLU A CA 1
ATOM 2759 C C . GLU A 1 335 ? 11.135 -10.303 25.213 1.00 65.56 335 GLU A C 1
ATOM 2761 O O . GLU A 1 335 ? 11.946 -9.834 24.411 1.00 65.56 335 GLU A O 1
ATOM 2766 N N . TRP A 1 336 ? 9.874 -10.562 24.860 1.00 66.44 336 TRP A N 1
ATOM 2767 C CA . TRP A 1 336 ? 9.355 -10.446 23.500 1.00 66.44 336 TRP A CA 1
ATOM 2768 C C . TRP A 1 336 ? 8.531 -9.172 23.338 1.00 66.44 336 TRP A C 1
ATOM 2770 O O . TRP A 1 336 ? 7.711 -8.818 24.188 1.00 66.44 336 TRP A O 1
ATOM 2780 N N . VAL A 1 337 ? 8.752 -8.469 22.224 1.00 75.75 337 VAL A N 1
ATOM 2781 C CA . VAL A 1 337 ? 7.900 -7.346 21.811 1.00 75.75 337 VAL A CA 1
ATOM 2782 C C . VAL A 1 337 ? 7.091 -7.785 20.610 1.00 75.75 337 VAL A C 1
ATOM 2784 O O . VAL A 1 337 ? 7.661 -8.212 19.609 1.00 75.75 337 VAL A O 1
ATOM 2787 N N . GLU A 1 338 ? 5.780 -7.641 20.717 1.00 86.06 338 GLU A N 1
ATOM 2788 C CA . GLU A 1 338 ? 4.831 -7.970 19.665 1.00 86.06 338 GLU A CA 1
ATOM 2789 C C . GLU A 1 338 ? 4.340 -6.707 18.967 1.00 86.06 338 GLU A C 1
ATOM 2791 O O . GLU A 1 338 ? 4.034 -5.701 19.615 1.00 86.06 338 GLU A O 1
ATOM 2796 N N . TYR A 1 339 ? 4.193 -6.781 17.647 1.00 88.06 339 TYR A N 1
ATOM 2797 C CA . TYR A 1 339 ? 3.631 -5.726 16.812 1.00 88.06 339 TYR A CA 1
ATOM 2798 C C . TYR A 1 339 ? 2.414 -6.245 16.066 1.00 88.06 339 TYR A C 1
ATOM 2800 O O . TYR A 1 339 ? 2.494 -7.243 15.348 1.00 88.06 339 TYR A O 1
ATOM 2808 N N . TRP A 1 340 ? 1.298 -5.532 16.185 1.00 93.00 340 TRP A N 1
ATOM 2809 C CA . TRP A 1 340 ? 0.069 -5.834 15.462 1.00 93.00 340 TRP A CA 1
ATOM 2810 C C . TRP A 1 340 ? -0.072 -4.846 14.315 1.00 93.00 340 TRP A C 1
ATOM 2812 O O . TRP A 1 340 ? -0.236 -3.635 14.504 1.00 93.00 340 TRP A O 1
ATOM 2822 N N . ILE A 1 341 ? 0.047 -5.372 13.104 1.00 93.38 341 ILE A N 1
ATOM 2823 C CA . ILE A 1 341 ? 0.206 -4.603 11.880 1.00 93.38 341 ILE A CA 1
ATOM 2824 C C . ILE A 1 341 ? -0.957 -4.880 10.940 1.00 93.38 341 ILE A C 1
ATOM 2826 O O . ILE A 1 341 ? -1.337 -6.019 10.693 1.00 93.38 341 ILE A O 1
ATOM 2830 N N . TYR A 1 342 ? -1.499 -3.817 10.366 1.00 94.06 342 TYR A N 1
ATOM 2831 C CA . TYR A 1 342 ? -2.408 -3.877 9.235 1.00 94.06 342 TYR A CA 1
ATOM 2832 C C . TYR A 1 342 ? -1.641 -3.519 7.961 1.00 94.06 342 TYR A C 1
ATOM 2834 O O . TYR A 1 342 ? -1.007 -2.461 7.889 1.00 94.06 342 TYR A O 1
ATOM 2842 N N . ASP A 1 343 ? -1.709 -4.386 6.948 1.00 90.56 343 ASP A N 1
ATOM 2843 C CA . ASP A 1 343 ? -1.193 -4.089 5.612 1.00 90.56 343 ASP A CA 1
ATOM 2844 C C . ASP A 1 343 ? -2.328 -3.501 4.751 1.00 90.56 343 ASP A C 1
ATOM 2846 O O . ASP A 1 343 ? -3.207 -4.236 4.282 1.00 90.56 343 ASP A O 1
ATOM 2850 N N . PRO A 1 344 ? -2.326 -2.182 4.472 1.00 83.69 344 PRO A N 1
ATOM 2851 C CA . PRO A 1 344 ? -3.367 -1.545 3.669 1.00 83.69 344 PRO A CA 1
ATOM 2852 C C . PRO A 1 344 ? -3.379 -2.003 2.204 1.00 83.69 344 PRO A C 1
ATOM 2854 O O . PRO A 1 344 ? -4.311 -1.680 1.465 1.00 83.69 344 PRO A O 1
ATOM 2857 N N . ARG A 1 345 ? -2.357 -2.730 1.738 1.00 80.44 345 ARG A N 1
ATOM 2858 C CA . ARG A 1 345 ? -2.268 -3.188 0.347 1.00 80.44 345 ARG A CA 1
ATOM 2859 C C . ARG A 1 345 ? -3.066 -4.448 0.095 1.00 80.44 345 ARG A C 1
ATOM 2861 O O . ARG A 1 345 ? -3.629 -4.574 -0.993 1.00 80.44 345 ARG A O 1
ATOM 2868 N N . THR A 1 346 ? -3.035 -5.359 1.056 1.00 84.00 346 THR A N 1
ATOM 2869 C CA . THR A 1 346 ? -3.709 -6.660 1.037 1.00 84.00 346 THR A CA 1
ATOM 2870 C C . THR A 1 346 ? -4.967 -6.658 1.896 1.00 84.00 346 THR A C 1
ATOM 2872 O O . THR A 1 346 ? -5.770 -7.574 1.755 1.00 84.00 346 THR A O 1
ATOM 2875 N N . ALA A 1 347 ? -5.157 -5.622 2.722 1.00 88.50 347 ALA A N 1
ATOM 2876 C CA . ALA A 1 347 ? -6.214 -5.517 3.722 1.00 88.50 347 ALA A CA 1
ATOM 2877 C C . ALA A 1 347 ? -6.193 -6.677 4.727 1.00 88.50 347 ALA A C 1
ATOM 2879 O O . ALA A 1 347 ? -7.239 -7.160 5.146 1.00 88.50 347 ALA A O 1
ATOM 2880 N N . THR A 1 348 ? -4.989 -7.113 5.097 1.00 91.75 348 THR A N 1
ATOM 2881 C CA . THR A 1 348 ? -4.749 -8.224 6.021 1.00 91.75 348 THR A CA 1
ATOM 2882 C C . THR A 1 348 ? -4.099 -7.737 7.307 1.00 91.75 348 THR A C 1
ATOM 2884 O O . THR A 1 348 ? -3.477 -6.672 7.353 1.00 91.75 348 THR A O 1
ATOM 2887 N N . PHE A 1 349 ? -4.247 -8.541 8.351 1.00 94.75 349 PHE A N 1
ATOM 2888 C CA . PHE A 1 349 ? -3.725 -8.294 9.687 1.00 94.75 349 PHE A CA 1
ATOM 2889 C C . PHE A 1 349 ? -2.583 -9.259 9.970 1.00 94.75 349 PHE A C 1
ATOM 2891 O O . PHE A 1 349 ? -2.597 -10.397 9.496 1.00 94.75 349 PHE A O 1
ATOM 2898 N N . HIS A 1 350 ? -1.582 -8.785 10.698 1.00 93.19 350 HIS A N 1
ATOM 2899 C CA . HIS A 1 350 ? -0.339 -9.496 10.929 1.00 93.19 350 HIS A CA 1
ATOM 2900 C C . HIS A 1 350 ? 0.149 -9.280 12.356 1.00 93.19 350 HIS A C 1
ATOM 2902 O O . HIS A 1 350 ? 0.065 -8.166 12.873 1.00 93.19 350 HIS A O 1
ATOM 2908 N N . MET A 1 351 ? 0.706 -10.328 12.956 1.00 91.31 351 MET A N 1
ATOM 2909 C CA . MET A 1 351 ? 1.461 -10.240 14.202 1.00 91.31 351 MET A CA 1
ATOM 2910 C C . MET A 1 351 ? 2.923 -10.560 13.919 1.00 91.31 351 MET A C 1
ATOM 2912 O O . MET A 1 351 ? 3.215 -11.517 13.201 1.00 91.31 351 MET A O 1
ATOM 2916 N N . PHE A 1 352 ? 3.816 -9.757 14.480 1.00 86.56 352 PHE A N 1
ATOM 2917 C CA . PHE A 1 352 ? 5.261 -9.939 14.397 1.00 86.56 352 PHE A CA 1
ATOM 2918 C C . PHE A 1 352 ? 5.865 -9.895 15.794 1.00 86.56 352 PHE A C 1
ATOM 2920 O O . PHE A 1 352 ? 5.452 -9.060 16.600 1.00 86.56 352 PHE A O 1
ATOM 2927 N N . TYR A 1 353 ? 6.880 -10.711 16.041 1.00 83.62 353 TYR A N 1
ATOM 2928 C CA . TYR A 1 353 ? 7.756 -10.601 17.202 1.00 83.62 353 TYR A CA 1
ATOM 2929 C C . TYR A 1 353 ? 8.998 -9.751 16.876 1.00 83.62 353 TYR A C 1
ATOM 2931 O O . TYR A 1 353 ? 9.292 -9.451 15.720 1.00 83.62 353 TYR A O 1
ATOM 2939 N N . ASN A 1 354 ? 9.727 -9.319 17.903 1.00 72.69 354 ASN A N 1
ATOM 2940 C CA . ASN A 1 354 ? 10.926 -8.470 17.807 1.00 72.69 354 ASN A CA 1
ATOM 2941 C C . ASN A 1 354 ? 12.050 -9.022 16.905 1.00 72.69 354 ASN A C 1
ATOM 2943 O O . ASN A 1 354 ? 12.817 -8.218 16.370 1.00 72.69 354 ASN A O 1
ATOM 2947 N N . ASP A 1 355 ? 12.132 -10.341 16.728 1.00 69.00 355 ASP A N 1
ATOM 2948 C CA . ASP A 1 355 ? 13.114 -11.011 15.867 1.00 69.00 355 ASP A CA 1
ATOM 2949 C C . ASP A 1 355 ? 12.622 -11.221 14.422 1.00 69.00 355 ASP A C 1
ATOM 2951 O O . ASP A 1 355 ? 13.398 -11.636 13.553 1.00 69.00 355 ASP A O 1
ATOM 2955 N N . ASP A 1 356 ? 11.356 -10.906 14.135 1.00 68.75 356 ASP A N 1
ATOM 2956 C CA . ASP A 1 356 ? 10.779 -11.096 12.809 1.00 68.75 356 ASP A CA 1
ATOM 2957 C C . ASP A 1 356 ? 11.241 -10.017 11.813 1.00 68.75 356 ASP A C 1
ATOM 2959 O O . ASP A 1 356 ? 11.413 -8.833 12.124 1.00 68.75 356 ASP A O 1
ATOM 2963 N N . ASP A 1 357 ? 11.391 -10.416 10.545 1.00 68.31 357 ASP A N 1
ATOM 2964 C CA . ASP A 1 357 ? 11.680 -9.492 9.447 1.00 68.31 357 ASP A CA 1
ATOM 2965 C C . ASP A 1 357 ? 10.439 -8.656 9.094 1.00 68.31 357 ASP A C 1
ATOM 2967 O O . ASP A 1 357 ? 9.634 -9.007 8.226 1.00 68.31 357 ASP A O 1
ATOM 2971 N N . LEU A 1 358 ? 10.333 -7.488 9.728 1.00 69.81 358 LEU A N 1
ATOM 2972 C CA . LEU A 1 358 ? 9.290 -6.487 9.487 1.00 69.81 358 LEU A CA 1
ATOM 2973 C C . LEU A 1 358 ? 9.343 -5.847 8.083 1.00 69.81 358 LEU A C 1
ATOM 2975 O O . LEU A 1 358 ? 8.501 -5.001 7.758 1.00 69.81 358 LEU A O 1
ATOM 2979 N N . SER A 1 359 ? 10.306 -6.210 7.225 1.00 65.50 359 SER A N 1
ATOM 2980 C CA . SER A 1 359 ? 10.361 -5.712 5.847 1.00 65.50 359 SER A CA 1
ATOM 2981 C C . SER A 1 359 ? 9.384 -6.366 4.891 1.00 65.50 359 SER A C 1
ATOM 2983 O O . SER A 1 359 ? 9.064 -5.804 3.833 1.00 65.50 359 SER A O 1
ATOM 2985 N N . SER A 1 360 ? 8.852 -7.527 5.270 1.00 71.81 360 SER A N 1
ATOM 2986 C CA . SER A 1 360 ? 7.873 -8.238 4.467 1.00 71.81 360 SER A CA 1
ATOM 2987 C C . SER A 1 360 ? 6.868 -8.991 5.328 1.00 71.81 360 SER A C 1
ATOM 2989 O O . SER A 1 360 ? 7.188 -9.487 6.399 1.00 71.81 360 SER A O 1
ATOM 2991 N N . ILE A 1 361 ? 5.655 -9.169 4.803 1.00 77.44 361 ILE A N 1
ATOM 2992 C CA . ILE A 1 361 ? 4.622 -9.994 5.450 1.00 77.44 361 ILE A CA 1
ATOM 2993 C C . ILE A 1 361 ? 5.034 -11.466 5.615 1.00 77.44 361 ILE A C 1
ATOM 2995 O O . ILE A 1 361 ? 4.383 -12.195 6.349 1.00 77.44 361 ILE A O 1
ATOM 2999 N N . ALA A 1 362 ? 6.084 -11.922 4.919 1.00 73.88 362 ALA A N 1
ATOM 3000 C CA . ALA A 1 362 ? 6.553 -13.304 4.999 1.00 73.88 362 ALA A CA 1
ATOM 3001 C C . ALA A 1 362 ? 7.228 -13.627 6.341 1.00 73.88 362 ALA A C 1
ATOM 3003 O O . ALA A 1 362 ? 7.394 -14.804 6.643 1.00 73.88 362 ALA A O 1
ATOM 3004 N N . GLY A 1 363 ? 7.617 -12.602 7.107 1.00 72.56 363 GLY A N 1
ATOM 3005 C CA . GLY A 1 363 ? 8.118 -12.751 8.470 1.00 72.56 363 GLY A CA 1
ATOM 3006 C C . GLY A 1 363 ? 7.025 -12.731 9.538 1.00 72.56 363 GLY A C 1
ATOM 3007 O O . GLY A 1 363 ? 7.364 -12.832 10.702 1.00 72.56 363 GLY A O 1
ATOM 3008 N N . ALA A 1 364 ? 5.745 -12.569 9.185 1.00 80.25 364 ALA A N 1
ATOM 3009 C CA . ALA A 1 364 ? 4.678 -12.501 10.182 1.00 80.25 364 ALA A CA 1
ATOM 3010 C C . ALA A 1 364 ? 4.409 -13.879 10.803 1.00 80.25 364 ALA A C 1
ATOM 3012 O O . ALA A 1 364 ? 4.216 -14.859 10.079 1.00 80.25 364 ALA A O 1
ATOM 3013 N N . SER A 1 365 ? 4.320 -13.918 12.129 1.00 80.62 365 SER A N 1
ATOM 3014 C CA . SER A 1 365 ? 4.001 -15.121 12.902 1.00 80.62 365 SER A CA 1
ATOM 3015 C C . SER A 1 365 ? 2.519 -15.498 12.805 1.00 80.62 365 SER A C 1
ATOM 3017 O O . SER A 1 365 ? 2.182 -16.667 12.634 1.00 80.62 365 SER A O 1
ATOM 3019 N N . VAL A 1 366 ? 1.630 -14.500 12.786 1.00 83.81 366 VAL A N 1
ATOM 3020 C CA . VAL A 1 366 ? 0.196 -14.675 12.488 1.00 83.81 366 VAL A CA 1
ATOM 3021 C C . VAL A 1 366 ? -0.174 -13.802 11.298 1.00 83.81 366 VAL A C 1
ATOM 3023 O O . VAL A 1 366 ? 0.293 -12.668 11.180 1.00 83.81 366 VAL A O 1
ATOM 3026 N N . SER A 1 367 ? -1.020 -14.317 10.403 1.00 91.00 367 SER A N 1
ATOM 3027 C CA . SER A 1 367 ? -1.580 -13.541 9.299 1.00 91.00 367 SER A CA 1
ATOM 3028 C C . SER A 1 367 ? -3.029 -13.922 9.033 1.00 91.00 367 SER A C 1
ATOM 3030 O O . SER A 1 367 ? -3.320 -15.071 8.704 1.00 91.00 367 SER A O 1
ATOM 3032 N N . SER A 1 368 ? -3.916 -12.931 9.098 1.00 92.44 368 SER A N 1
ATOM 3033 C CA . SER A 1 368 ? -5.359 -13.153 9.035 1.00 92.44 368 SER A CA 1
ATOM 3034 C C . SER A 1 368 ? -6.023 -12.207 8.022 1.00 92.44 368 SER A C 1
ATOM 3036 O O . SER A 1 368 ? -5.575 -11.068 7.830 1.00 92.44 368 SER A O 1
ATOM 3038 N N . PRO A 1 369 ? -7.083 -12.664 7.329 1.00 90.06 369 PRO A N 1
ATOM 3039 C CA . PRO A 1 369 ? -7.747 -11.894 6.276 1.00 90.06 369 PRO A CA 1
ATOM 3040 C C . PRO A 1 369 ? -8.652 -10.771 6.802 1.00 90.06 369 PRO A C 1
ATOM 3042 O O . PRO A 1 369 ? -8.994 -9.864 6.049 1.00 90.06 369 PRO A O 1
ATOM 3045 N N . ASP A 1 370 ? -9.040 -10.834 8.072 1.00 91.06 370 ASP A N 1
ATOM 3046 C CA . ASP A 1 370 ? -9.912 -9.874 8.740 1.00 91.06 370 ASP A CA 1
ATOM 3047 C C . ASP A 1 370 ? -9.532 -9.740 10.220 1.00 91.06 370 ASP A C 1
ATOM 3049 O O . ASP A 1 370 ? -8.755 -10.536 10.758 1.00 91.06 370 ASP A O 1
ATOM 3053 N N . PHE A 1 371 ? -10.044 -8.686 10.855 1.00 91.12 371 PHE A N 1
ATOM 3054 C CA . PHE A 1 371 ? -9.669 -8.310 12.215 1.00 91.12 371 PHE A CA 1
ATOM 3055 C C . PHE A 1 371 ? -10.188 -9.326 13.236 1.00 91.12 371 PHE A C 1
ATOM 3057 O O . PHE A 1 371 ? -9.516 -9.656 14.203 1.00 91.12 371 PHE A O 1
ATOM 3064 N N . GLU A 1 372 ? -11.375 -9.871 13.019 1.00 87.56 372 GLU A N 1
ATOM 3065 C CA . GLU A 1 372 ? -12.003 -10.840 13.906 1.00 87.56 372 GLU A CA 1
ATOM 3066 C C . GLU A 1 372 ? -11.266 -12.171 13.954 1.00 87.56 372 GLU A C 1
ATOM 3068 O O . GLU A 1 372 ? -11.179 -12.803 15.007 1.00 87.56 372 GLU A O 1
ATOM 3073 N N . THR A 1 373 ? -10.819 -12.632 12.791 1.00 89.88 373 THR A N 1
ATOM 3074 C CA . THR A 1 373 ? -9.996 -13.828 12.655 1.00 89.88 373 THR A CA 1
ATOM 3075 C C . THR A 1 373 ? -8.635 -13.560 13.278 1.00 89.88 373 THR A C 1
ATOM 3077 O O . THR A 1 373 ? -8.184 -14.376 14.062 1.00 89.88 373 THR A O 1
ATOM 3080 N N . PHE A 1 374 ? -8.063 -12.368 13.078 1.00 92.25 374 PHE A N 1
ATOM 3081 C CA . PHE A 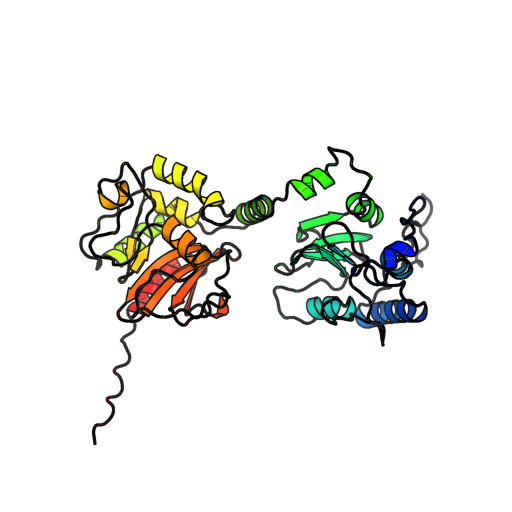1 374 ? -6.818 -11.965 13.735 1.00 92.25 374 PHE A CA 1
ATOM 3082 C C . PHE A 1 374 ? -6.880 -12.047 15.264 1.00 92.25 374 PHE A C 1
ATOM 3084 O O . PHE A 1 374 ? -6.018 -12.667 15.876 1.00 92.25 374 PHE A O 1
ATOM 3091 N N . ILE A 1 375 ? -7.916 -11.480 15.891 1.00 89.56 375 ILE A N 1
ATOM 3092 C CA . ILE A 1 375 ? -8.056 -11.528 17.355 1.00 89.56 375 ILE A CA 1
ATOM 3093 C C . ILE A 1 375 ? -8.258 -12.962 17.863 1.00 89.56 375 ILE A C 1
ATOM 3095 O O . ILE A 1 375 ? -7.748 -13.307 18.926 1.00 89.56 375 ILE A O 1
ATOM 3099 N N . ARG A 1 376 ? -8.988 -13.802 17.118 1.00 87.06 376 ARG A N 1
ATOM 3100 C CA . ARG A 1 376 ? -9.172 -15.220 17.467 1.00 87.06 376 ARG A CA 1
ATOM 3101 C C . ARG A 1 376 ? -7.880 -16.017 17.323 1.00 87.06 376 ARG A C 1
ATOM 3103 O O . ARG A 1 376 ? -7.526 -16.730 18.249 1.00 87.06 376 ARG A O 1
ATOM 3110 N N . ASP A 1 377 ? -7.172 -15.848 16.212 1.00 88.56 377 ASP A N 1
ATOM 3111 C CA . ASP A 1 377 ? -5.900 -16.523 15.955 1.00 88.56 377 ASP A CA 1
ATOM 3112 C C . ASP A 1 377 ? -4.867 -16.142 17.025 1.00 88.56 377 ASP A C 1
ATOM 3114 O O . ASP A 1 377 ? -4.187 -17.012 17.554 1.00 88.56 377 ASP A O 1
ATOM 3118 N N . MET A 1 378 ? -4.805 -14.862 17.405 1.00 86.31 378 MET A N 1
ATOM 3119 C CA . MET A 1 378 ? -3.973 -14.395 18.518 1.00 86.31 378 MET A CA 1
ATOM 3120 C C . MET A 1 378 ? -4.359 -15.016 19.862 1.00 86.31 378 MET A C 1
ATOM 3122 O O . MET A 1 378 ? -3.490 -15.418 20.626 1.00 86.31 378 MET A O 1
ATOM 3126 N N . HIS A 1 379 ? -5.655 -15.060 20.177 1.00 82.75 379 HIS A N 1
ATOM 3127 C CA . HIS A 1 379 ? -6.139 -15.680 21.408 1.00 82.75 379 HIS A CA 1
ATOM 3128 C C . HIS A 1 379 ? -5.729 -17.154 21.476 1.00 82.75 379 HIS A C 1
ATOM 3130 O O . HIS A 1 379 ? -5.241 -17.613 22.506 1.00 82.75 379 HIS A O 1
ATOM 3136 N N . ASP A 1 380 ? -5.925 -17.884 20.379 1.00 82.75 380 ASP A N 1
ATOM 3137 C CA . ASP A 1 380 ? -5.616 -19.307 20.299 1.00 82.75 380 ASP A CA 1
ATOM 3138 C C . ASP A 1 380 ? -4.104 -19.554 20.391 1.00 82.75 380 ASP A C 1
ATOM 3140 O O . ASP A 1 380 ? -3.692 -20.474 21.097 1.00 82.75 380 ASP A O 1
ATOM 3144 N N . ASP A 1 381 ? -3.285 -18.709 19.755 1.00 80.00 381 ASP A N 1
ATOM 3145 C CA . ASP A 1 381 ? -1.819 -18.748 19.842 1.00 80.00 381 ASP A CA 1
ATOM 3146 C C . ASP A 1 381 ? -1.331 -18.525 21.284 1.00 80.00 381 ASP A C 1
ATOM 3148 O O . ASP A 1 381 ? -0.530 -19.301 21.804 1.00 80.00 381 ASP A O 1
ATOM 3152 N N . MET A 1 382 ? -1.921 -17.555 21.989 1.00 72.81 382 MET A N 1
ATOM 3153 C CA . MET A 1 382 ? -1.612 -17.250 23.392 1.00 72.81 382 MET A CA 1
ATOM 3154 C C . MET A 1 382 ? -2.105 -18.312 24.388 1.00 72.81 382 MET A C 1
ATOM 3156 O O . MET A 1 382 ? -1.630 -18.363 25.523 1.00 72.81 382 MET A O 1
ATOM 3160 N N . GLN A 1 383 ? -3.062 -19.160 23.997 1.00 73.75 383 GLN A N 1
ATOM 3161 C CA . GLN A 1 383 ? -3.531 -20.285 24.813 1.00 73.75 383 GLN A CA 1
ATOM 3162 C C . GLN A 1 383 ? -2.750 -21.580 24.582 1.00 73.75 383 GLN A C 1
ATOM 3164 O O . GLN A 1 383 ? -2.976 -22.557 25.309 1.00 73.75 383 GLN A O 1
ATOM 3169 N N . LEU A 1 384 ? -1.845 -21.632 23.597 1.00 60.12 384 LEU A N 1
ATOM 3170 C CA . LEU A 1 384 ? -1.019 -22.814 23.400 1.00 60.12 384 LEU A CA 1
ATOM 3171 C C . LEU A 1 384 ? -0.155 -23.034 24.651 1.00 60.12 384 LEU A C 1
ATOM 3173 O O . LEU A 1 384 ? 0.546 -22.119 25.087 1.00 60.12 384 LEU A O 1
ATOM 3177 N N . PRO A 1 385 ? -0.195 -24.233 25.264 1.00 55.94 385 PRO A N 1
ATOM 3178 C CA . PRO A 1 385 ? 0.669 -24.525 26.392 1.00 55.94 385 PRO A CA 1
ATOM 3179 C C . PRO A 1 385 ? 2.112 -24.353 25.930 1.00 55.94 385 PRO A C 1
ATOM 3181 O O . PRO A 1 385 ? 2.526 -24.993 24.959 1.00 55.94 385 PRO A O 1
ATOM 3184 N N . VAL A 1 386 ? 2.865 -23.495 26.625 1.00 54.19 386 VAL A N 1
ATOM 3185 C CA . VAL A 1 386 ? 4.318 -23.415 26.461 1.00 54.19 386 VAL A CA 1
ATOM 3186 C C . VAL A 1 386 ? 4.827 -24.852 26.568 1.00 54.19 386 VAL A C 1
ATOM 3188 O O . VAL A 1 386 ? 4.524 -25.496 27.581 1.00 54.19 386 VAL A O 1
ATOM 3191 N N . PRO A 1 387 ? 5.497 -25.400 25.533 1.00 51.62 387 PRO A N 1
ATOM 3192 C CA . PRO A 1 387 ? 6.043 -26.743 25.610 1.00 51.62 387 PRO A CA 1
ATOM 3193 C C . PRO A 1 387 ? 6.867 -26.796 26.887 1.00 51.62 387 PRO A C 1
ATOM 3195 O O . PRO A 1 387 ? 7.776 -25.981 27.040 1.00 51.62 387 PRO A O 1
ATOM 3198 N N . GLU A 1 388 ? 6.504 -27.669 27.832 1.00 47.34 388 GLU A N 1
ATOM 3199 C CA . GLU A 1 388 ? 7.348 -27.904 28.998 1.00 47.34 388 GLU A CA 1
ATOM 3200 C C . GLU A 1 388 ? 8.721 -28.240 28.423 1.00 47.34 388 GLU A C 1
ATOM 3202 O O . GLU A 1 388 ? 8.842 -29.254 27.731 1.00 47.34 388 GLU A O 1
ATOM 3207 N N . GLU A 1 389 ? 9.705 -27.344 28.590 1.00 52.25 389 GLU A N 1
ATOM 3208 C CA . GLU A 1 389 ? 11.079 -27.617 28.185 1.00 52.25 389 GLU A CA 1
ATOM 3209 C C . GLU A 1 389 ? 11.393 -28.991 28.758 1.00 52.25 389 GLU A C 1
ATOM 3211 O O . GLU A 1 389 ? 11.348 -29.162 29.981 1.00 52.25 389 GLU A O 1
ATOM 3216 N N . GLU A 1 390 ? 11.575 -29.986 27.878 1.00 47.19 390 GLU A N 1
ATOM 3217 C CA . GLU A 1 390 ? 11.904 -31.348 28.273 1.00 47.19 390 GLU A CA 1
ATOM 3218 C C . GLU A 1 390 ? 13.131 -31.218 29.153 1.00 47.19 390 GLU A C 1
ATOM 3220 O O . GLU A 1 390 ? 14.212 -30.915 28.647 1.00 47.19 390 GLU A O 1
ATOM 3225 N N . GLY A 1 391 ? 12.903 -31.314 30.468 1.00 51.53 391 GLY A N 1
ATOM 3226 C CA . GLY A 1 391 ? 13.838 -30.811 31.455 1.00 51.53 391 GLY A CA 1
ATOM 3227 C C . GLY A 1 391 ? 15.213 -31.323 31.109 1.00 51.53 391 GLY A C 1
ATOM 3228 O O . GLY A 1 391 ? 15.407 -32.541 31.084 1.00 51.53 391 GLY A O 1
ATOM 3229 N N . GLU A 1 392 ? 16.126 -30.398 30.789 1.00 47.72 392 GLU A N 1
ATOM 3230 C CA . GLU A 1 392 ? 17.522 -30.729 30.570 1.00 47.72 392 GLU A CA 1
ATOM 3231 C C . GLU A 1 392 ? 17.930 -31.595 31.751 1.00 47.72 392 GLU A C 1
ATOM 3233 O O . GLU A 1 392 ? 17.958 -31.146 32.905 1.00 47.72 392 GLU A O 1
ATOM 3238 N N . GLY A 1 393 ? 18.130 -32.878 31.454 1.00 46.31 393 GLY A N 1
ATOM 3239 C CA . GLY A 1 393 ? 18.550 -33.863 32.417 1.00 46.31 393 GLY A CA 1
ATOM 3240 C C . GLY A 1 393 ? 19.844 -33.360 33.021 1.00 46.31 393 GLY A C 1
ATOM 3241 O O . GLY A 1 393 ? 20.906 -33.478 32.417 1.00 46.31 393 GLY A O 1
ATOM 3242 N N . LYS A 1 394 ? 19.743 -32.776 34.215 1.00 47.25 394 LYS A N 1
ATOM 3243 C CA . LYS A 1 394 ? 20.863 -32.655 35.134 1.00 47.25 394 LYS A CA 1
ATOM 3244 C C . LYS A 1 394 ? 21.213 -34.074 35.570 1.00 47.25 394 LYS A C 1
ATOM 3246 O O . LYS A 1 394 ? 20.734 -34.533 36.607 1.00 47.25 394 LYS A O 1
ATOM 3251 N N . GLU A 1 395 ? 21.984 -34.767 34.738 1.00 52.00 395 GLU A N 1
ATOM 3252 C CA . GLU A 1 395 ? 22.921 -35.793 35.206 1.00 52.00 395 GLU A CA 1
ATOM 3253 C C . GLU A 1 395 ? 24.201 -35.136 35.727 1.00 52.00 395 GLU A C 1
ATOM 3255 O O . GLU A 1 395 ? 24.715 -34.199 35.069 1.00 52.00 395 GLU A O 1
#

Sequence (395 aa):
MHPIDPTDPLNLPPLEGFKWVELEKRDWDHPRFFPPAKPETIEAAKEWCARELGFPLPDFYVEALKQSNGYPFWGGKFLLYPEPGHPGFLEWESVVRQNRRFRTRRRPWRIASHFFVFGRFWKENYLAYDTRKGSIHLFSPLFALEDASTALVSFPDPGSFIERIVPRPRREGDPVHKLAMSLDPEIERRLLAERRPQARFDPTSLPVLQAAMADADDWPPIPASPEAIEEAIAEAPRRLNGYPLPLFYRDLLPYYNGLDLFGGLIYCIQDKRSPVEWIRTGTKRPRYYHTCFLFSWNDNLHELDHADYGRGSLSMDKRGVNPEFFCFGGGVADEWVEYWIYDPRTATFHMFYNDDDLSSIAGASVSSPDFETFIRDMHDDMQLPVPEEEGEGKE

Radius of gyration: 27.34 Å; chains: 1; bounding box: 52×62×84 Å

Secondary structure (DSSP, 8-state):
-PPPPTT-S--PPP-TT----PPPTTGGGSTTPPPPPPHHHHHHHHHHIIIIISSPPPHHHHHHHHH-TT-EETTEEEPBPP-TT-TT--GGGBHHHHHHHHHHS-TTSPBPTTEEEEEEETTTEEEEEETTTTEEEEE-TTS-BSSGGG-SEEESSHHHHHHHHS--S--TT-HHHHHHHH--HHHHHHHHHHHS------GGGHHHHHHHTTTS-S----PPPHHHHHHHHHHHHHHTTTPPPPHHHHHHTTT-SSEEETTEEEPBPP-TT-SSHHHHHTPPPTT-SS--BHHHHHHHHHH--SSSS-TTS---------TT-EEEEEEEETTEEEEEEEETTTTEEEEEETTS-TTSGGG-SEEESSHHHHHHHHHHHHTSPPP--------